Protein AF-A0A7J6MHW4-F1 (afdb_monomer_lite)

Structure (mmCIF, N/CA/C/O backbone):
data_AF-A0A7J6MHW4-F1
#
_entry.id   AF-A0A7J6MHW4-F1
#
loop_
_atom_site.group_PDB
_atom_site.id
_atom_site.type_symbol
_atom_site.label_atom_id
_atom_site.label_alt_id
_atom_site.label_comp_id
_atom_site.label_asym_id
_atom_site.label_entity_id
_atom_site.label_seq_id
_atom_site.pdbx_PDB_ins_code
_atom_site.Cartn_x
_atom_site.Cartn_y
_atom_site.Cartn_z
_atom_site.occupancy
_atom_site.B_iso_or_equiv
_atom_site.auth_seq_id
_atom_site.auth_comp_id
_atom_site.auth_asym_id
_atom_site.auth_atom_id
_atom_site.pdbx_PDB_model_num
ATOM 1 N N . MET A 1 1 ? 31.871 0.518 -45.504 1.00 36.25 1 MET A N 1
ATOM 2 C CA . MET A 1 1 ? 32.702 1.742 -45.377 1.00 36.25 1 MET A CA 1
ATOM 3 C C . MET A 1 1 ? 31.818 2.940 -44.986 1.00 36.25 1 MET A C 1
ATOM 5 O O . MET A 1 1 ? 31.796 3.937 -45.698 1.00 36.25 1 MET A O 1
ATOM 9 N N . THR A 1 2 ? 31.091 2.861 -43.867 1.00 48.22 2 THR A N 1
ATOM 10 C CA . THR A 1 2 ? 30.196 3.930 -43.354 1.00 48.22 2 THR A CA 1
ATOM 11 C C . THR A 1 2 ? 30.648 4.508 -42.005 1.00 48.22 2 THR A C 1
ATOM 13 O O . THR A 1 2 ? 30.424 5.694 -41.774 1.00 48.22 2 THR A O 1
ATOM 16 N N . GLU A 1 3 ? 31.430 3.754 -41.218 1.00 46.75 3 GLU A N 1
ATOM 17 C CA . GLU A 1 3 ? 31.928 4.124 -39.873 1.00 46.75 3 GLU A CA 1
ATOM 18 C C . GLU A 1 3 ? 32.592 5.513 -39.745 1.00 46.75 3 GLU A C 1
ATOM 20 O O . GLU A 1 3 ? 32.638 6.087 -38.659 1.00 46.75 3 GLU A O 1
ATOM 25 N N . ASN A 1 4 ? 33.099 6.110 -40.830 1.00 55.91 4 ASN A N 1
ATOM 26 C CA . ASN A 1 4 ? 33.902 7.338 -40.752 1.00 55.91 4 ASN A CA 1
ATOM 27 C C . ASN A 1 4 ? 33.114 8.664 -40.736 1.00 55.91 4 ASN A C 1
ATOM 29 O O . ASN A 1 4 ? 33.727 9.708 -40.509 1.00 55.91 4 ASN A O 1
ATOM 33 N N . LYS A 1 5 ? 31.791 8.679 -40.970 1.00 75.06 5 LYS A N 1
ATOM 34 C CA . LYS A 1 5 ? 31.011 9.941 -41.010 1.00 75.06 5 LYS A CA 1
ATOM 35 C C . LYS A 1 5 ? 30.223 10.248 -39.733 1.00 75.06 5 LYS A C 1
ATOM 37 O O . LYS A 1 5 ? 30.064 11.422 -39.401 1.00 75.06 5 LYS A O 1
ATOM 42 N N . ILE A 1 6 ? 29.772 9.230 -38.998 1.00 85.00 6 ILE A N 1
ATOM 43 C CA . ILE A 1 6 ? 28.861 9.410 -37.854 1.00 85.00 6 ILE A CA 1
ATOM 44 C C . ILE A 1 6 ? 29.604 9.757 -36.559 1.00 85.00 6 ILE A C 1
ATOM 46 O O . ILE A 1 6 ? 29.152 10.618 -35.805 1.00 85.00 6 ILE A O 1
ATOM 50 N N . GLN A 1 7 ? 30.781 9.172 -36.316 1.00 87.12 7 GLN A N 1
ATOM 51 C CA . GLN A 1 7 ? 31.585 9.479 -35.126 1.00 87.12 7 GLN A CA 1
ATOM 52 C C . GLN A 1 7 ? 31.942 10.981 -35.012 1.00 87.12 7 GLN A C 1
ATOM 54 O O . GLN A 1 7 ? 31.724 11.559 -33.944 1.00 87.12 7 GLN A O 1
ATOM 59 N N . PRO A 1 8 ? 32.409 11.669 -36.078 1.00 88.12 8 PRO A N 1
ATOM 60 C CA . PRO A 1 8 ? 32.626 13.117 -36.033 1.00 88.12 8 PRO A CA 1
ATOM 61 C C . PRO A 1 8 ? 31.344 13.920 -35.784 1.00 88.12 8 PRO A C 1
ATOM 63 O O . PRO A 1 8 ? 31.388 14.955 -35.120 1.00 88.12 8 PRO A O 1
ATOM 66 N N . LEU A 1 9 ? 30.202 13.464 -36.310 1.00 85.94 9 LEU A N 1
ATOM 67 C CA . LEU A 1 9 ? 28.909 14.118 -36.112 1.00 85.94 9 LEU A CA 1
ATOM 68 C C . LEU A 1 9 ? 28.452 14.016 -34.649 1.00 85.94 9 LEU A C 1
ATOM 70 O O . LEU A 1 9 ? 28.033 15.015 -34.065 1.00 85.94 9 LEU A O 1
ATOM 74 N N . PHE A 1 10 ? 28.615 12.843 -34.033 1.00 87.50 10 PHE A N 1
ATOM 75 C CA . PHE A 1 10 ? 28.329 12.632 -32.618 1.00 87.50 10 PHE A CA 1
ATOM 76 C C . PHE A 1 10 ? 29.196 13.518 -31.714 1.00 87.50 10 PHE A C 1
ATOM 78 O O . PHE A 1 10 ? 28.658 14.213 -30.853 1.00 87.50 10 PHE A O 1
ATOM 85 N N . GLU A 1 11 ? 30.513 13.574 -31.930 1.00 87.75 11 GLU A N 1
ATOM 86 C CA . GLU A 1 11 ? 31.388 14.436 -31.119 1.00 87.75 11 GLU A CA 1
ATOM 87 C C . GLU A 1 11 ? 31.050 15.926 -31.284 1.00 87.75 11 GLU A C 1
ATOM 89 O O . GLU A 1 11 ? 31.043 16.672 -30.304 1.00 87.75 11 GLU A O 1
ATOM 94 N N . ARG A 1 12 ? 30.672 16.360 -32.494 1.00 86.62 12 ARG A N 1
ATOM 95 C CA . ARG A 1 12 ? 30.184 17.730 -32.722 1.00 86.62 12 ARG A CA 1
ATOM 96 C C . ARG A 1 12 ? 28.877 18.017 -31.986 1.00 86.62 12 ARG A C 1
ATOM 98 O O . ARG A 1 12 ? 28.745 19.098 -31.426 1.00 86.62 12 ARG A O 1
ATOM 105 N N . SER A 1 13 ? 27.951 17.059 -31.938 1.00 85.25 13 SER A N 1
ATOM 106 C CA . SER A 1 13 ? 26.671 17.226 -31.232 1.00 85.25 13 SER A CA 1
ATOM 107 C C . SER A 1 13 ? 26.829 17.390 -29.715 1.00 85.25 13 SER A C 1
ATOM 109 O O . SER A 1 13 ? 26.007 18.044 -29.082 1.00 85.25 13 SER A O 1
ATOM 111 N N . LYS A 1 14 ? 27.907 16.850 -29.123 1.00 83.69 14 LYS A N 1
ATOM 112 C CA . LYS A 1 14 ? 28.233 17.091 -27.708 1.00 83.69 14 LYS A CA 1
ATOM 113 C C . LYS A 1 14 ? 28.712 18.518 -27.455 1.00 83.69 14 LYS A C 1
ATOM 115 O O . LYS A 1 14 ? 28.453 19.063 -26.388 1.00 83.69 14 LYS A O 1
ATOM 12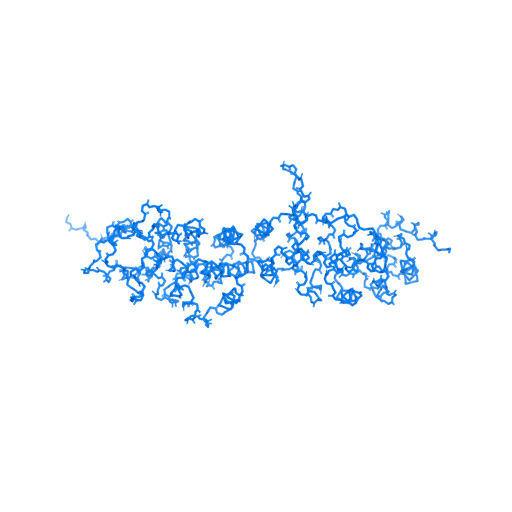0 N N . ALA A 1 15 ? 29.450 19.089 -28.406 1.00 83.81 15 ALA A N 1
ATOM 121 C CA . ALA A 1 15 ? 29.992 20.440 -28.305 1.00 83.81 15 ALA A CA 1
ATOM 122 C C . ALA A 1 15 ? 28.949 21.519 -28.642 1.00 83.81 15 ALA A C 1
ATOM 124 O O . ALA A 1 15 ? 29.029 22.625 -28.116 1.00 83.81 15 ALA A O 1
ATOM 125 N N . ASP A 1 16 ? 27.979 21.194 -29.500 1.00 85.38 16 ASP A N 1
ATOM 126 C CA . ASP A 1 16 ? 26.905 22.090 -29.924 1.00 85.38 16 ASP A CA 1
ATOM 127 C C . ASP A 1 16 ? 25.537 21.381 -29.876 1.00 85.38 16 ASP A C 1
ATOM 129 O O . ASP A 1 16 ? 25.134 20.730 -30.847 1.00 85.38 16 ASP A O 1
ATOM 133 N N . PRO A 1 17 ? 24.790 21.514 -28.762 1.00 81.19 17 PRO A N 1
ATOM 134 C CA . PRO A 1 17 ? 23.466 20.915 -28.619 1.00 81.19 17 PRO A CA 1
ATOM 135 C C . PRO A 1 17 ? 22.428 21.405 -29.640 1.00 81.19 17 PRO A C 1
ATOM 137 O O . PRO A 1 17 ? 21.461 20.687 -29.887 1.00 81.19 17 PRO A O 1
ATOM 140 N N . ALA A 1 18 ? 22.602 22.586 -30.254 1.00 84.00 18 ALA A N 1
ATOM 141 C CA . ALA A 1 18 ? 21.683 23.096 -31.280 1.00 84.00 18 ALA A CA 1
ATOM 142 C C . ALA A 1 18 ? 21.781 22.307 -32.599 1.00 84.00 18 ALA A C 1
ATOM 144 O O . ALA A 1 18 ? 20.866 22.335 -33.427 1.00 84.00 18 ALA A O 1
ATOM 145 N N . LEU A 1 19 ? 22.867 21.545 -32.785 1.00 86.31 19 LEU A N 1
ATOM 146 C CA . LEU A 1 19 ? 23.023 20.621 -33.904 1.00 86.31 19 LEU A CA 1
ATOM 147 C C . LEU A 1 19 ? 21.978 19.496 -33.872 1.00 86.31 19 LEU A C 1
ATOM 149 O O . LEU A 1 19 ? 21.569 19.020 -34.923 1.00 86.31 19 LEU A O 1
ATOM 153 N N . LEU A 1 20 ? 21.506 19.084 -32.691 1.00 85.31 20 LEU A N 1
ATOM 154 C CA . LEU A 1 20 ? 20.473 18.049 -32.581 1.00 85.31 20 LEU A CA 1
ATOM 155 C C . LEU A 1 20 ? 19.139 18.522 -33.174 1.00 85.31 20 LEU A C 1
ATOM 157 O O . LEU A 1 20 ? 18.477 17.765 -33.879 1.00 85.31 20 LEU A O 1
ATOM 161 N N . ASP A 1 21 ? 18.780 19.789 -32.963 1.00 85.31 21 ASP A N 1
ATOM 162 C CA . ASP A 1 21 ? 17.520 20.350 -33.467 1.00 85.31 21 ASP A CA 1
ATOM 163 C C . ASP A 1 21 ? 17.554 20.576 -34.983 1.00 85.31 21 ASP A C 1
ATOM 165 O O . ASP A 1 21 ? 16.523 20.499 -35.652 1.00 85.31 21 ASP A O 1
ATOM 169 N N . SER A 1 22 ? 18.736 20.847 -35.549 1.00 85.50 22 SER A N 1
ATOM 170 C CA . SER A 1 22 ? 18.897 20.927 -37.004 1.00 85.50 22 SER A CA 1
ATOM 171 C C . SER A 1 22 ? 18.871 19.544 -37.654 1.00 85.50 22 SER A C 1
ATOM 173 O O . SER A 1 22 ? 18.222 19.380 -38.685 1.00 85.50 22 SER A O 1
ATOM 175 N N . LEU A 1 23 ? 19.476 18.536 -37.015 1.00 85.50 23 LEU A N 1
ATOM 176 C CA . LEU A 1 23 ? 19.420 17.143 -37.465 1.00 85.50 23 LEU A CA 1
ATOM 177 C C . LEU A 1 23 ? 17.992 16.591 -37.464 1.00 85.50 23 LEU A C 1
ATOM 179 O O . LEU A 1 23 ? 17.626 15.892 -38.399 1.00 85.50 23 LEU A O 1
ATOM 183 N N . LEU A 1 24 ? 17.154 16.959 -36.487 1.00 85.19 24 LEU A N 1
ATOM 184 C CA . LEU A 1 24 ? 15.741 16.548 -36.455 1.00 85.19 24 LEU A CA 1
ATOM 185 C C . LEU A 1 24 ? 14.915 17.045 -37.657 1.00 85.19 24 LEU A C 1
ATOM 187 O O . LEU A 1 24 ? 13.849 16.497 -37.945 1.00 85.19 24 LEU A O 1
ATOM 191 N N . LYS A 1 25 ? 15.403 18.075 -38.359 1.00 84.19 25 LYS A N 1
ATOM 192 C CA . LYS A 1 25 ? 14.751 18.690 -39.527 1.00 84.19 25 LYS A CA 1
ATOM 193 C C . LYS A 1 25 ? 15.313 18.186 -40.856 1.00 84.19 25 LYS A C 1
ATOM 195 O O . LYS A 1 25 ? 14.684 18.397 -41.891 1.00 84.19 25 LYS A O 1
ATOM 200 N N . ASP A 1 26 ? 16.463 17.517 -40.834 1.00 87.69 26 ASP A N 1
ATOM 201 C CA . ASP A 1 26 ? 17.118 16.951 -42.010 1.00 87.69 26 ASP A CA 1
ATOM 202 C C . ASP A 1 26 ? 16.826 15.450 -42.115 1.00 87.69 26 ASP A C 1
ATOM 204 O O . ASP A 1 26 ? 17.472 14.614 -41.479 1.00 87.69 26 ASP A O 1
ATOM 208 N N . ARG A 1 27 ? 15.821 15.112 -42.929 1.00 83.50 27 ARG A N 1
ATOM 209 C CA . ARG A 1 27 ? 15.324 13.740 -43.079 1.00 83.50 27 ARG A CA 1
ATOM 210 C C . ARG A 1 27 ? 16.370 12.784 -43.657 1.00 83.50 27 ARG A C 1
ATOM 212 O O . ARG A 1 27 ? 16.402 11.624 -43.245 1.00 83.50 27 ARG A O 1
ATOM 219 N N . ASP A 1 28 ? 17.205 13.246 -44.581 1.00 85.88 28 ASP A N 1
ATOM 220 C CA . ASP A 1 28 ? 18.178 12.387 -45.260 1.00 85.88 28 ASP A CA 1
ATOM 221 C C . ASP A 1 28 ? 19.294 12.004 -44.284 1.00 85.88 28 ASP A C 1
ATOM 223 O O . ASP A 1 28 ? 19.582 10.821 -44.094 1.00 85.88 28 ASP A O 1
ATOM 227 N N . THR A 1 29 ? 19.825 12.991 -43.555 1.00 85.62 29 THR A N 1
ATOM 228 C CA . THR A 1 29 ? 20.834 12.751 -42.516 1.00 85.62 29 THR A CA 1
ATOM 229 C C . THR A 1 29 ? 20.275 11.907 -41.364 1.00 85.62 29 THR A C 1
ATOM 231 O O . THR A 1 29 ? 20.960 11.014 -40.868 1.00 85.62 29 THR A O 1
ATOM 234 N N . LEU A 1 30 ? 19.020 12.124 -40.954 1.00 87.94 30 LEU A N 1
ATOM 235 C CA . LEU A 1 30 ? 18.334 11.275 -39.970 1.00 87.94 30 LEU A CA 1
ATOM 236 C C . LEU A 1 30 ? 18.255 9.813 -40.416 1.00 87.94 30 LEU A C 1
ATOM 238 O O . LEU A 1 30 ? 18.543 8.917 -39.625 1.00 87.94 30 LEU A O 1
ATOM 242 N N . THR A 1 31 ? 17.889 9.575 -41.676 1.00 89.12 31 THR A N 1
ATOM 243 C CA . THR A 1 31 ? 17.767 8.223 -42.237 1.00 89.12 31 THR A CA 1
ATOM 244 C C . THR A 1 31 ? 19.130 7.531 -42.280 1.00 89.12 31 THR A C 1
ATOM 246 O O . THR A 1 31 ? 19.243 6.373 -41.878 1.00 89.12 31 THR A O 1
ATOM 249 N N . GLU A 1 32 ? 20.192 8.245 -42.675 1.00 89.88 32 GLU A N 1
ATOM 250 C CA . GLU A 1 32 ? 21.568 7.724 -42.638 1.00 89.88 32 GLU A CA 1
ATOM 251 C C . GLU A 1 32 ? 22.006 7.352 -41.212 1.00 89.88 32 GLU A C 1
ATOM 253 O O . GLU A 1 32 ? 22.589 6.287 -40.998 1.00 89.88 32 GLU A O 1
ATOM 258 N N . VAL A 1 33 ? 21.695 8.199 -40.224 1.00 90.12 33 VAL A N 1
ATOM 259 C CA . VAL A 1 33 ? 22.020 7.957 -38.809 1.00 90.12 33 VAL A CA 1
ATOM 260 C C . VAL A 1 33 ? 21.257 6.744 -38.261 1.00 90.12 33 VAL A C 1
ATOM 262 O O . VAL A 1 33 ? 21.857 5.906 -37.587 1.00 90.12 33 VAL A O 1
ATOM 265 N N . VAL A 1 34 ? 19.961 6.609 -38.561 1.00 91.19 34 VAL A N 1
ATOM 266 C CA . VAL A 1 34 ? 19.152 5.449 -38.140 1.00 91.19 34 VAL A CA 1
ATOM 267 C C . VAL A 1 34 ? 19.644 4.166 -38.815 1.00 91.19 34 VAL A C 1
ATOM 269 O O . VAL A 1 34 ? 19.854 3.165 -38.137 1.00 91.19 34 VAL A O 1
ATOM 272 N N . THR A 1 35 ? 19.953 4.203 -40.111 1.00 91.25 35 THR A N 1
ATOM 273 C CA . THR A 1 35 ? 20.497 3.042 -40.839 1.00 91.25 35 THR A CA 1
ATOM 274 C C . THR A 1 35 ? 21.837 2.584 -40.252 1.00 91.25 35 THR A C 1
ATOM 276 O O . THR A 1 35 ? 22.064 1.392 -40.048 1.00 91.25 35 THR A O 1
ATOM 279 N N . ALA A 1 36 ? 22.731 3.522 -39.922 1.00 89.75 36 ALA A N 1
ATOM 280 C CA . ALA A 1 36 ? 23.997 3.204 -39.259 1.00 89.75 36 ALA A CA 1
ATOM 281 C C . ALA A 1 36 ? 23.786 2.611 -37.851 1.00 89.75 36 ALA A C 1
ATOM 283 O O . ALA A 1 36 ? 24.542 1.742 -37.414 1.00 89.75 36 ALA A O 1
ATOM 284 N N . CYS A 1 37 ? 22.736 3.041 -37.147 1.00 89.19 37 CYS A N 1
ATOM 285 C CA . CYS A 1 37 ? 22.341 2.480 -35.858 1.00 89.19 37 CYS A CA 1
ATOM 286 C C . CYS A 1 37 ? 21.866 1.019 -35.980 1.00 89.19 37 CYS A C 1
ATOM 288 O O . CYS A 1 37 ? 22.340 0.155 -35.233 1.00 89.19 37 CYS A O 1
ATOM 290 N N . VAL A 1 38 ? 20.998 0.726 -36.956 1.00 88.69 38 VAL A N 1
ATOM 291 C CA . VAL A 1 38 ? 20.557 -0.640 -37.313 1.00 88.69 38 VAL A CA 1
ATOM 292 C C . VAL A 1 38 ? 21.771 -1.525 -37.616 1.00 88.69 38 VAL A C 1
ATOM 294 O O . VAL A 1 38 ? 21.907 -2.608 -37.051 1.00 88.69 38 VAL A O 1
ATOM 297 N N . ALA A 1 39 ? 22.735 -1.011 -38.386 1.00 88.06 39 ALA A N 1
ATOM 298 C CA . ALA A 1 39 ? 23.982 -1.709 -38.713 1.00 88.06 39 ALA A CA 1
ATOM 299 C C . ALA A 1 39 ? 24.930 -1.948 -37.514 1.00 88.06 39 ALA A C 1
ATOM 301 O O . ALA A 1 39 ? 25.934 -2.644 -37.660 1.00 88.06 39 ALA A O 1
ATOM 302 N N . GLY A 1 40 ? 24.630 -1.394 -36.333 1.00 82.38 40 GLY A N 1
ATOM 303 C CA . GLY A 1 40 ? 25.390 -1.626 -35.102 1.00 82.38 40 GLY A CA 1
ATOM 304 C C . GLY A 1 40 ? 26.493 -0.618 -34.811 1.00 82.38 40 GLY A C 1
ATOM 305 O O . GLY A 1 40 ? 27.281 -0.843 -33.893 1.00 82.38 40 GLY A O 1
ATOM 306 N N . GLU A 1 41 ? 26.541 0.514 -35.519 1.00 89.62 41 GLU A N 1
ATOM 307 C CA . GLU A 1 41 ? 27.510 1.570 -35.220 1.00 89.62 41 GLU A CA 1
ATOM 308 C C . GLU A 1 41 ? 27.182 2.233 -33.862 1.00 89.62 41 GLU A C 1
ATOM 310 O O . GLU A 1 41 ? 26.135 2.862 -33.671 1.00 89.62 41 GLU A O 1
ATOM 315 N N . GLU A 1 42 ? 28.089 2.119 -32.883 1.00 85.12 42 GLU A N 1
ATOM 316 C CA . GLU A 1 42 ? 27.847 2.577 -31.503 1.00 85.12 42 GLU A CA 1
ATOM 317 C C . GLU A 1 42 ? 27.622 4.098 -31.416 1.00 85.12 42 GLU A C 1
ATOM 319 O O . GLU A 1 42 ? 26.792 4.580 -30.640 1.00 85.12 42 GLU A O 1
ATOM 324 N N . ALA A 1 43 ? 28.341 4.866 -32.238 1.00 86.62 43 ALA A N 1
ATOM 325 C CA . ALA A 1 43 ? 28.199 6.317 -32.337 1.00 86.62 43 ALA A CA 1
ATOM 326 C C . ALA A 1 43 ? 26.814 6.727 -32.848 1.00 86.62 43 ALA A C 1
ATOM 328 O O . ALA A 1 43 ? 26.231 7.689 -32.347 1.00 86.62 43 ALA A O 1
ATOM 329 N N . ALA A 1 44 ? 26.279 5.969 -33.810 1.00 89.38 44 ALA A N 1
ATOM 330 C CA . ALA A 1 44 ? 24.948 6.176 -34.355 1.00 89.38 44 ALA A CA 1
ATOM 331 C C . ALA A 1 44 ? 23.882 5.890 -33.292 1.00 89.38 44 ALA A C 1
ATOM 333 O O . ALA A 1 44 ? 23.031 6.739 -33.050 1.00 89.38 44 ALA A O 1
ATOM 334 N N . CYS A 1 45 ? 23.999 4.773 -32.562 1.00 85.88 45 CYS A N 1
ATOM 335 C CA . CYS A 1 45 ? 23.088 4.438 -31.460 1.00 85.88 45 CYS A CA 1
ATOM 336 C C . CYS A 1 45 ? 23.035 5.551 -30.397 1.00 85.88 45 CYS A C 1
ATOM 338 O O . CYS A 1 45 ? 21.959 5.964 -29.962 1.00 85.88 45 CYS A O 1
ATOM 340 N N . LYS A 1 46 ? 24.202 6.082 -30.001 1.00 86.06 46 LYS A N 1
ATOM 341 C CA . LYS A 1 46 ? 24.300 7.196 -29.040 1.00 86.06 46 LYS A CA 1
ATOM 342 C C . LYS A 1 46 ? 23.698 8.492 -29.589 1.00 86.06 46 LYS A C 1
ATOM 344 O O . LYS A 1 46 ? 23.057 9.227 -28.843 1.00 86.06 46 LYS A O 1
ATOM 349 N N . LEU A 1 47 ? 23.888 8.776 -30.876 1.00 88.38 47 LEU A N 1
ATOM 350 C CA . LEU A 1 47 ? 23.336 9.966 -31.517 1.00 88.38 47 LEU A CA 1
ATOM 351 C C . LEU A 1 47 ? 21.805 9.892 -31.631 1.00 88.38 47 LEU A C 1
ATOM 353 O O . LEU A 1 47 ? 21.136 10.848 -31.247 1.00 88.38 47 LEU A O 1
ATOM 357 N N . VAL A 1 48 ? 21.242 8.758 -32.065 1.00 88.44 48 VAL A N 1
ATOM 358 C CA . VAL A 1 48 ? 19.782 8.533 -32.089 1.00 88.44 48 VAL A CA 1
ATOM 359 C C . VAL A 1 48 ? 19.196 8.655 -30.681 1.00 88.44 48 VAL A C 1
ATOM 361 O O . VAL A 1 48 ? 18.178 9.319 -30.497 1.00 88.44 48 VAL A O 1
ATOM 364 N N . CYS A 1 49 ? 19.869 8.095 -29.670 1.00 84.31 49 CYS A N 1
ATOM 365 C CA . CYS A 1 49 ? 19.463 8.218 -28.270 1.00 84.31 49 CYS A CA 1
ATOM 366 C C . CYS A 1 49 ? 19.359 9.691 -27.831 1.00 84.31 49 CYS A C 1
ATOM 368 O O . CYS A 1 49 ? 18.373 10.082 -27.209 1.00 84.31 49 CYS A O 1
ATOM 370 N N . ASN A 1 50 ? 20.339 10.525 -28.194 1.00 85.56 50 ASN A N 1
ATOM 371 C CA . ASN A 1 50 ? 20.326 11.961 -27.894 1.00 85.56 50 ASN A CA 1
ATOM 372 C C . ASN A 1 50 ? 19.249 12.732 -28.673 1.00 85.56 50 ASN A C 1
ATOM 374 O O . ASN A 1 50 ? 18.724 13.721 -28.172 1.00 85.56 50 ASN A O 1
ATOM 378 N N . LEU A 1 51 ? 18.918 12.308 -29.894 1.00 87.50 51 LEU A N 1
ATOM 379 C CA . LEU A 1 51 ? 17.834 12.908 -30.678 1.00 87.50 51 LEU A CA 1
ATOM 380 C C . LEU A 1 51 ? 16.464 12.573 -30.072 1.00 87.50 51 LEU A C 1
ATOM 382 O O . LEU A 1 51 ? 15.585 13.430 -30.029 1.00 87.50 51 LEU A O 1
ATOM 386 N N . CYS A 1 52 ? 16.299 11.357 -29.545 1.00 82.50 52 CYS A N 1
ATOM 387 C CA . CYS A 1 52 ? 15.050 10.882 -28.947 1.00 82.50 52 CYS A CA 1
ATOM 388 C C . CYS A 1 52 ? 14.663 11.583 -27.634 1.00 82.50 52 CYS A C 1
ATOM 390 O O . CYS A 1 52 ? 13.501 11.501 -27.234 1.00 82.50 52 CY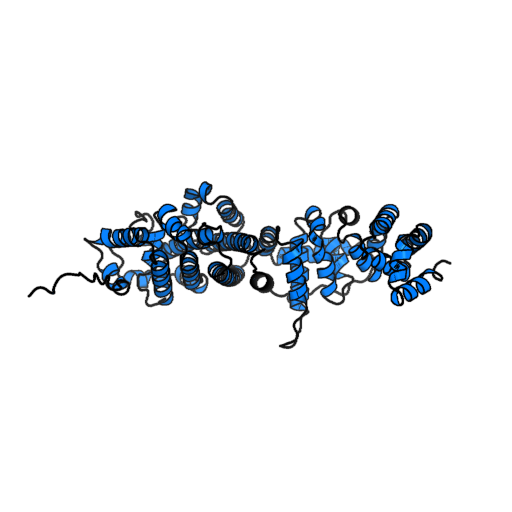S A O 1
ATOM 392 N N . SER A 1 53 ? 15.598 12.274 -26.972 1.00 75.31 53 SER A N 1
ATOM 393 C CA . SER A 1 53 ? 15.333 13.053 -25.754 1.00 75.31 53 SER A CA 1
ATOM 394 C C . SER A 1 53 ? 14.834 14.479 -26.027 1.00 75.31 53 SER A C 1
ATOM 396 O O . SER A 1 53 ? 14.552 15.221 -25.086 1.00 75.31 53 SER A O 1
ATOM 398 N N . ARG A 1 54 ? 14.724 14.890 -27.298 1.00 81.62 54 ARG A N 1
ATOM 399 C CA . ARG A 1 54 ? 14.245 16.227 -27.680 1.00 81.62 54 ARG A CA 1
ATOM 400 C C . ARG A 1 54 ? 12.711 16.263 -27.796 1.00 81.62 54 ARG A C 1
ATOM 402 O O . ARG A 1 54 ? 12.112 15.263 -28.189 1.00 81.62 54 ARG A O 1
ATOM 409 N N . PRO A 1 55 ? 12.061 17.418 -27.555 1.00 73.75 55 PRO A N 1
ATOM 410 C CA . PRO A 1 55 ? 10.609 17.560 -27.723 1.00 73.75 55 PRO A CA 1
ATOM 411 C C . PRO A 1 55 ? 10.107 17.247 -29.144 1.00 73.75 55 PRO A C 1
ATOM 413 O O . PRO A 1 55 ? 9.019 16.711 -29.310 1.00 73.75 55 PRO A O 1
ATOM 416 N N . GLU A 1 56 ? 10.913 17.534 -30.174 1.00 78.75 56 GLU A N 1
ATOM 417 C CA . GLU A 1 56 ? 10.577 17.323 -31.596 1.00 78.75 56 GLU A CA 1
ATOM 418 C C . GLU A 1 56 ? 10.984 15.921 -32.116 1.00 78.75 56 GLU A C 1
ATOM 420 O O . GLU A 1 56 ? 11.098 15.696 -33.321 1.00 78.75 56 GLU A O 1
ATOM 425 N N . ALA A 1 57 ? 11.216 14.952 -31.223 1.00 83.00 57 ALA A N 1
ATOM 426 C CA . ALA A 1 57 ? 11.741 13.625 -31.561 1.00 83.00 57 ALA A CA 1
ATOM 427 C C . ALA A 1 57 ? 10.767 12.691 -32.310 1.00 83.00 57 ALA A C 1
ATOM 429 O O . ALA A 1 57 ? 11.121 11.554 -32.628 1.00 83.00 57 ALA A O 1
ATOM 430 N N . GLU A 1 58 ? 9.537 13.113 -32.599 1.00 82.19 58 GLU A N 1
ATOM 431 C CA . GLU A 1 58 ? 8.526 12.226 -33.187 1.00 82.19 58 GLU A CA 1
ATOM 432 C C . GLU A 1 58 ? 8.965 11.653 -34.545 1.00 82.19 58 GLU A C 1
ATOM 434 O O . GLU A 1 58 ? 8.767 10.469 -34.820 1.00 82.19 58 GLU A O 1
ATOM 439 N N . ASN A 1 59 ? 9.646 12.461 -35.363 1.00 82.62 59 ASN A N 1
ATOM 440 C CA . ASN A 1 59 ? 10.147 12.030 -36.668 1.00 82.62 59 ASN A CA 1
ATOM 441 C C . ASN A 1 59 ? 11.230 10.948 -36.549 1.00 82.62 59 ASN A C 1
ATOM 443 O O . ASN A 1 59 ? 11.193 9.970 -37.292 1.00 82.62 59 ASN A O 1
ATOM 447 N N . VAL A 1 60 ? 12.170 11.089 -35.603 1.00 88.25 60 VAL A N 1
ATOM 448 C CA . VAL A 1 60 ? 13.220 10.077 -35.400 1.00 88.25 60 VAL A CA 1
ATOM 449 C C . VAL A 1 60 ? 12.638 8.788 -34.825 1.00 88.25 60 VAL A C 1
ATOM 451 O O . VAL A 1 60 ? 13.015 7.708 -35.272 1.00 88.25 60 VAL A O 1
ATOM 454 N N . ARG A 1 61 ? 11.658 8.877 -33.915 1.00 86.69 61 ARG A N 1
ATOM 455 C CA . ARG A 1 61 ? 10.962 7.696 -33.378 1.00 86.69 61 ARG A CA 1
ATOM 456 C C . ARG A 1 61 ? 10.199 6.953 -34.470 1.00 86.69 61 ARG A C 1
ATOM 458 O O . ARG A 1 61 ? 10.278 5.733 -34.532 1.00 86.69 61 ARG A O 1
ATOM 465 N N . ARG A 1 62 ? 9.522 7.677 -35.368 1.00 86.94 62 ARG A N 1
ATOM 466 C CA . ARG A 1 62 ? 8.829 7.080 -36.518 1.00 86.94 62 ARG A CA 1
ATOM 467 C C . ARG A 1 62 ? 9.789 6.317 -37.428 1.00 86.94 62 ARG A C 1
ATOM 469 O O . ARG A 1 62 ? 9.504 5.174 -37.755 1.00 86.94 62 ARG A O 1
ATOM 476 N N . LEU A 1 63 ? 10.936 6.910 -37.761 1.00 88.31 63 LEU A N 1
ATOM 477 C CA . LEU A 1 63 ? 11.970 6.235 -38.553 1.00 88.31 63 LEU A CA 1
ATOM 478 C C . LEU A 1 63 ? 12.528 4.999 -37.835 1.00 88.31 63 LEU A C 1
ATOM 480 O O . LEU A 1 63 ? 12.716 3.964 -38.457 1.00 88.31 63 LEU A O 1
ATOM 484 N N . CYS A 1 64 ? 12.743 5.071 -36.520 1.00 89.00 64 CYS A N 1
ATOM 485 C CA . CYS A 1 64 ? 13.219 3.919 -35.750 1.00 89.00 64 CYS A CA 1
ATOM 486 C C . CYS A 1 64 ? 12.205 2.763 -35.710 1.00 89.00 64 CYS A C 1
ATOM 488 O O . CYS A 1 64 ? 12.612 1.606 -35.662 1.00 89.00 64 CYS A O 1
ATOM 490 N N . ILE A 1 65 ? 10.906 3.077 -35.732 1.00 86.75 65 ILE A N 1
ATOM 491 C CA . ILE A 1 65 ? 9.820 2.094 -35.846 1.00 86.75 65 ILE A CA 1
ATOM 492 C C . ILE A 1 65 ? 9.797 1.473 -37.249 1.00 86.75 65 ILE A C 1
ATOM 494 O O . ILE A 1 65 ? 9.644 0.264 -37.376 1.00 86.75 65 ILE A O 1
ATOM 498 N N . GLU A 1 66 ? 9.932 2.289 -38.298 1.00 88.31 66 GLU A N 1
ATOM 499 C CA . GLU A 1 66 ? 9.929 1.830 -39.696 1.00 88.31 66 GLU A CA 1
ATOM 500 C C . GLU A 1 66 ? 11.121 0.911 -40.014 1.00 88.31 66 GLU A C 1
ATOM 502 O O . GLU A 1 66 ? 10.957 -0.068 -40.737 1.00 88.31 66 GLU A O 1
ATOM 507 N N . GLU A 1 67 ? 12.290 1.196 -39.439 1.00 89.50 67 GLU A N 1
ATOM 508 C CA . GLU A 1 67 ? 13.546 0.470 -39.678 1.00 89.50 67 GLU A CA 1
ATOM 509 C C . GLU A 1 67 ? 13.816 -0.669 -38.671 1.00 89.50 67 GLU A C 1
ATOM 511 O O . GLU A 1 67 ? 14.929 -1.186 -38.614 1.00 89.50 67 GLU A O 1
ATOM 516 N N . ASP A 1 68 ? 12.830 -1.045 -37.847 1.00 87.94 68 ASP A N 1
ATOM 517 C CA . ASP A 1 68 ? 12.943 -2.095 -36.816 1.00 87.94 68 ASP A CA 1
ATOM 518 C C . ASP A 1 68 ? 14.189 -1.959 -35.908 1.00 87.94 68 ASP A C 1
ATOM 520 O O . ASP A 1 68 ? 14.902 -2.909 -35.573 1.00 87.94 68 ASP A O 1
ATOM 524 N N . VAL A 1 69 ? 14.472 -0.730 -35.467 1.00 87.19 69 VAL A N 1
ATOM 525 C CA . VAL A 1 69 ? 15.609 -0.468 -34.569 1.00 87.19 69 VAL A CA 1
ATOM 526 C C . VAL A 1 69 ? 15.453 -1.226 -33.246 1.00 87.19 69 VAL A C 1
ATOM 528 O O . VAL A 1 69 ? 16.453 -1.605 -32.634 1.00 87.19 69 VAL A O 1
ATOM 531 N N . ILE A 1 70 ? 14.212 -1.448 -32.799 1.00 84.75 70 ILE A N 1
ATOM 532 C CA . ILE A 1 70 ? 13.903 -2.170 -31.559 1.00 84.75 70 ILE A CA 1
ATOM 533 C C . ILE A 1 70 ? 14.309 -3.641 -31.682 1.00 84.75 70 ILE A C 1
ATOM 535 O O . ILE A 1 70 ? 15.088 -4.097 -30.839 1.00 84.75 70 ILE A O 1
ATOM 539 N N . GLY A 1 71 ? 13.879 -4.349 -32.733 1.00 84.62 71 GLY A N 1
ATOM 540 C CA . GLY A 1 71 ? 14.253 -5.745 -32.955 1.00 84.62 71 GLY A CA 1
ATOM 541 C C . GLY A 1 71 ? 15.768 -5.925 -33.065 1.00 84.62 71 GLY A C 1
ATOM 542 O O . GLY A 1 71 ? 16.350 -6.805 -32.427 1.00 84.62 71 GLY A O 1
ATOM 543 N N . GLU A 1 72 ? 16.463 -5.029 -33.770 1.00 86.75 72 GLU A N 1
ATOM 544 C CA . GLU A 1 72 ? 17.930 -5.076 -33.864 1.00 86.75 72 GLU A CA 1
ATOM 545 C C . GLU A 1 72 ? 18.649 -4.796 -32.537 1.00 86.75 72 GLU A C 1
ATOM 547 O O . GLU A 1 72 ? 19.701 -5.385 -32.255 1.00 86.75 72 GLU A O 1
ATOM 552 N N . CYS A 1 73 ? 18.093 -3.924 -31.691 1.00 80.06 73 CYS A N 1
ATOM 553 C CA . CYS A 1 73 ? 18.630 -3.690 -30.353 1.00 80.06 73 CYS A CA 1
ATOM 554 C C . CYS A 1 73 ? 18.431 -4.896 -29.424 1.00 80.06 73 CYS A C 1
ATOM 556 O O . CYS A 1 73 ? 19.311 -5.154 -28.601 1.00 80.06 73 CYS A O 1
ATOM 558 N N . VAL A 1 74 ? 17.324 -5.633 -29.567 1.00 78.25 74 VAL A N 1
ATOM 559 C CA . VAL A 1 74 ? 17.043 -6.865 -28.809 1.00 78.25 74 VAL A CA 1
ATOM 560 C C . VAL A 1 74 ? 17.944 -8.017 -29.264 1.00 78.25 74 VAL A C 1
ATOM 562 O O . VAL A 1 74 ? 18.482 -8.735 -28.425 1.00 78.25 74 VAL A O 1
ATOM 565 N N . LYS A 1 75 ? 18.180 -8.172 -30.575 1.00 81.94 75 LYS A N 1
ATOM 566 C CA . LYS A 1 75 ? 19.025 -9.249 -31.135 1.00 81.94 75 LYS A CA 1
ATOM 567 C C . LYS A 1 75 ? 20.489 -9.175 -30.698 1.00 81.94 75 LYS A C 1
ATOM 569 O O . LYS A 1 75 ? 21.133 -10.209 -30.540 1.00 81.94 75 LYS A O 1
ATOM 574 N N . ALA A 1 76 ? 21.033 -7.969 -30.539 1.00 78.50 76 ALA A N 1
ATOM 575 C CA . ALA A 1 76 ? 22.425 -7.759 -30.140 1.00 78.50 76 ALA A CA 1
ATOM 576 C C . ALA A 1 76 ? 22.528 -6.586 -29.148 1.00 78.50 76 ALA A C 1
ATOM 578 O O . ALA A 1 76 ? 22.847 -5.456 -29.552 1.00 78.50 76 ALA A O 1
ATOM 579 N N . PRO A 1 77 ? 22.241 -6.838 -27.856 1.00 71.75 77 PRO A N 1
ATOM 580 C CA . PRO A 1 77 ? 22.203 -5.806 -26.835 1.00 71.75 77 PRO A CA 1
ATOM 581 C C . PRO A 1 77 ? 23.614 -5.326 -26.490 1.00 71.75 77 PRO A C 1
ATOM 583 O O . PRO A 1 77 ? 24.509 -6.088 -26.135 1.00 71.75 77 PRO A O 1
ATOM 586 N N . THR A 1 78 ? 23.809 -4.013 -26.563 1.00 73.88 78 THR A N 1
ATOM 587 C CA . THR A 1 78 ? 24.993 -3.320 -26.042 1.00 73.88 78 THR A CA 1
ATOM 588 C C . THR A 1 78 ? 24.540 -2.210 -25.106 1.00 73.88 78 THR A C 1
ATOM 590 O O . THR A 1 78 ? 23.396 -1.757 -25.173 1.00 73.88 78 THR A O 1
ATOM 593 N N . LYS A 1 79 ? 25.444 -1.685 -24.271 1.00 69.94 79 LYS A N 1
ATOM 594 C CA . LYS A 1 79 ? 25.134 -0.545 -23.389 1.00 69.94 79 LYS A CA 1
ATOM 595 C C . LYS A 1 79 ? 24.514 0.641 -24.150 1.00 69.94 79 LYS A C 1
ATOM 597 O O . LYS A 1 79 ? 23.605 1.294 -23.636 1.00 69.94 79 LYS A O 1
ATOM 602 N N . ALA A 1 80 ? 24.989 0.923 -25.365 1.00 72.50 80 ALA A N 1
ATOM 603 C CA . ALA A 1 80 ? 24.457 1.995 -26.206 1.00 72.50 80 ALA A CA 1
ATOM 604 C C . ALA A 1 80 ? 23.059 1.668 -26.759 1.00 72.50 80 ALA A C 1
ATOM 606 O O . ALA A 1 80 ? 22.190 2.534 -26.747 1.00 72.50 80 ALA A O 1
ATOM 607 N N . ARG A 1 81 ? 22.828 0.423 -27.187 1.00 78.19 81 ARG A N 1
ATOM 608 C CA . ARG A 1 81 ? 21.537 -0.035 -27.724 1.00 78.19 81 ARG A CA 1
ATOM 609 C C . ARG A 1 81 ? 20.449 -0.126 -26.658 1.00 78.19 81 ARG A C 1
ATOM 611 O O . ARG A 1 81 ? 19.337 0.316 -26.903 1.00 78.19 81 ARG A O 1
ATOM 618 N N . VAL A 1 82 ? 20.773 -0.567 -25.443 1.00 72.62 82 VAL A N 1
ATOM 619 C CA . VAL A 1 82 ? 19.825 -0.523 -24.314 1.00 72.62 82 VAL A CA 1
ATOM 620 C C . VAL A 1 82 ? 19.487 0.921 -23.928 1.00 72.62 82 VAL A C 1
ATOM 622 O O . VAL A 1 82 ? 18.327 1.248 -23.680 1.00 72.62 82 VAL A O 1
ATOM 625 N N . SER A 1 83 ? 20.475 1.823 -23.954 1.00 74.06 83 SER A N 1
ATOM 626 C CA . SER A 1 83 ? 20.224 3.257 -23.729 1.00 74.06 83 SER A CA 1
ATOM 627 C C . SER A 1 83 ? 19.313 3.854 -24.810 1.00 74.06 83 SER A C 1
ATOM 629 O O . SER A 1 83 ? 18.451 4.675 -24.504 1.00 74.06 83 SER A O 1
ATOM 631 N N . LEU A 1 84 ? 19.467 3.413 -26.061 1.00 79.44 84 LEU A N 1
ATOM 632 C CA . LEU A 1 84 ? 18.593 3.798 -27.163 1.00 79.44 84 LEU A CA 1
ATOM 633 C C . LEU A 1 84 ? 17.174 3.231 -27.010 1.00 79.44 84 LEU A C 1
ATOM 635 O O . LEU A 1 84 ? 16.222 3.994 -27.150 1.00 79.44 84 LEU A O 1
ATOM 639 N N . LEU A 1 85 ? 17.022 1.943 -26.677 1.00 78.56 85 LEU A N 1
ATOM 640 C CA . LEU A 1 85 ? 15.716 1.332 -26.398 1.00 78.56 85 LEU A CA 1
ATOM 641 C C . LEU A 1 85 ? 14.949 2.150 -25.362 1.00 78.56 85 LEU A C 1
ATOM 643 O O . LEU A 1 85 ? 13.802 2.518 -25.600 1.00 78.56 85 LEU A O 1
ATOM 647 N N . ARG A 1 86 ? 15.618 2.541 -24.270 1.00 74.25 86 ARG A N 1
ATOM 648 C CA . ARG A 1 86 ? 15.055 3.448 -23.263 1.00 74.25 86 ARG A CA 1
ATOM 649 C C . ARG A 1 86 ? 14.562 4.761 -23.882 1.00 74.25 86 ARG A C 1
ATOM 651 O O . ARG A 1 86 ? 13.437 5.179 -23.616 1.00 74.25 86 ARG A O 1
ATOM 658 N N . ALA A 1 87 ? 15.388 5.431 -24.681 1.00 76.12 87 ALA A N 1
ATOM 659 C CA . ALA A 1 87 ? 15.028 6.720 -25.270 1.00 76.12 87 ALA A CA 1
ATOM 660 C C . ALA A 1 87 ? 13.859 6.613 -26.270 1.00 76.12 87 ALA A C 1
ATOM 662 O O . ALA A 1 87 ? 13.079 7.556 -26.402 1.00 76.12 87 ALA A O 1
ATOM 663 N N . LEU A 1 88 ? 13.719 5.469 -26.947 1.00 78.25 88 LEU A N 1
ATOM 664 C CA . LEU A 1 88 ? 12.635 5.200 -27.892 1.00 78.25 88 LEU A CA 1
ATOM 665 C C . LEU A 1 88 ? 11.293 4.955 -27.204 1.00 78.25 88 LEU A C 1
ATOM 667 O O . LEU A 1 88 ? 10.283 5.470 -27.679 1.00 78.25 88 LEU A O 1
ATOM 671 N N . ILE A 1 89 ? 11.277 4.203 -26.100 1.00 73.69 89 ILE A N 1
ATOM 672 C CA . ILE A 1 89 ? 10.037 3.892 -25.368 1.00 73.69 89 ILE A CA 1
ATOM 673 C C . ILE A 1 89 ? 9.553 5.042 -24.477 1.00 73.69 89 ILE A C 1
ATOM 675 O O . ILE A 1 89 ? 8.378 5.097 -24.117 1.00 73.69 89 ILE A O 1
ATOM 679 N N . THR A 1 90 ? 10.444 5.969 -24.112 1.00 67.69 90 THR A N 1
ATOM 680 C CA . THR A 1 90 ? 10.121 7.104 -23.235 1.00 67.69 90 THR A CA 1
ATOM 681 C C . THR A 1 90 ? 9.053 7.988 -23.892 1.00 67.69 90 THR A C 1
ATOM 683 O O . THR A 1 90 ? 9.326 8.695 -24.866 1.00 67.69 90 THR A O 1
ATOM 686 N N . GLY A 1 91 ? 7.827 7.941 -23.358 1.00 62.06 91 GLY A N 1
ATOM 687 C CA . GLY A 1 91 ? 6.678 8.703 -23.856 1.00 62.06 91 GLY A CA 1
ATOM 688 C C . GLY A 1 91 ? 6.178 8.282 -25.246 1.00 62.06 91 GLY A C 1
ATOM 689 O O . GLY A 1 91 ? 5.646 9.123 -25.972 1.00 62.06 91 GLY A O 1
ATOM 690 N N . ASN A 1 92 ? 6.388 7.024 -25.662 1.00 75.31 92 ASN A N 1
ATOM 691 C CA . ASN A 1 92 ? 5.865 6.496 -26.926 1.00 75.31 92 ASN A CA 1
ATOM 692 C C . ASN A 1 92 ? 5.304 5.073 -26.759 1.00 75.31 92 ASN A C 1
ATOM 694 O O . ASN A 1 92 ? 6.055 4.104 -26.653 1.00 75.31 92 ASN A O 1
ATOM 698 N N . GLU A 1 93 ? 3.974 4.957 -26.783 1.00 75.00 93 GLU A N 1
ATOM 699 C CA . GLU A 1 93 ? 3.245 3.697 -26.579 1.00 75.00 93 GLU A CA 1
ATOM 700 C C . GLU A 1 93 ? 3.596 2.629 -27.623 1.00 75.00 93 GLU A C 1
ATOM 702 O O . GLU A 1 93 ? 3.879 1.489 -27.264 1.00 75.00 93 GLU A O 1
ATOM 707 N N . LYS A 1 94 ? 3.696 3.016 -28.899 1.00 81.25 94 LYS A N 1
ATOM 708 C CA . LYS A 1 94 ? 3.975 2.092 -30.006 1.00 81.25 94 LYS A CA 1
ATOM 709 C C . LYS A 1 94 ? 5.360 1.448 -29.902 1.00 81.25 94 LYS A C 1
ATOM 711 O O . LYS A 1 94 ? 5.515 0.268 -30.195 1.00 81.25 94 LYS A O 1
ATOM 716 N N . CYS A 1 95 ? 6.368 2.200 -29.459 1.00 78.69 95 CYS A N 1
ATOM 717 C CA . CYS A 1 95 ? 7.689 1.632 -29.175 1.00 78.69 95 CYS A CA 1
ATOM 718 C C . CYS A 1 95 ? 7.634 0.608 -28.024 1.00 78.69 95 CYS A C 1
ATOM 720 O O . CYS A 1 95 ? 8.359 -0.383 -28.052 1.00 78.69 95 CYS A O 1
ATOM 722 N N . GLY A 1 96 ? 6.790 0.841 -27.012 1.00 76.19 96 GLY A N 1
ATOM 723 C CA . GLY A 1 96 ? 6.573 -0.102 -25.911 1.00 76.19 96 GLY A CA 1
ATOM 724 C C . GLY A 1 96 ? 5.903 -1.400 -26.370 1.00 76.19 96 GLY A C 1
ATOM 725 O O . GLY A 1 96 ? 6.367 -2.479 -26.007 1.00 76.19 96 GLY A O 1
ATOM 726 N N . GLU A 1 97 ? 4.872 -1.297 -27.213 1.00 80.62 97 GLU A N 1
ATOM 727 C CA . GLU A 1 97 ? 4.183 -2.444 -27.826 1.00 80.62 97 GLU A CA 1
ATOM 728 C C . GLU A 1 97 ? 5.134 -3.282 -28.690 1.00 80.62 97 GLU A C 1
ATOM 730 O O . GLU A 1 97 ? 5.196 -4.497 -28.536 1.00 80.62 97 GLU A O 1
ATOM 735 N N . MET A 1 98 ? 5.949 -2.643 -29.533 1.00 82.94 98 MET A N 1
ATOM 736 C CA . MET A 1 98 ? 6.948 -3.353 -30.340 1.00 82.94 98 MET A CA 1
ATOM 737 C C . MET A 1 98 ? 7.973 -4.086 -29.475 1.00 82.94 98 MET A C 1
ATOM 739 O O . MET A 1 98 ? 8.305 -5.232 -29.749 1.00 82.94 98 MET A O 1
ATOM 743 N N . LEU A 1 99 ? 8.465 -3.458 -28.402 1.00 81.62 99 LEU A N 1
ATOM 744 C CA . LEU A 1 99 ? 9.377 -4.138 -27.484 1.00 81.62 99 LEU A CA 1
ATOM 745 C C . LEU A 1 99 ? 8.702 -5.338 -26.801 1.00 81.62 99 LEU A C 1
ATOM 747 O O . LEU A 1 99 ? 9.355 -6.350 -26.561 1.00 81.62 99 LEU A O 1
ATOM 751 N N . TYR A 1 100 ? 7.408 -5.241 -26.488 1.00 81.12 100 TYR A N 1
ATOM 752 C CA . TYR A 1 100 ? 6.632 -6.372 -25.987 1.00 81.12 100 TYR A CA 1
ATOM 753 C C . TYR A 1 100 ? 6.565 -7.518 -27.001 1.00 81.12 100 TYR A C 1
ATOM 755 O O . TYR A 1 100 ? 6.865 -8.658 -26.647 1.00 81.12 100 TYR A O 1
ATOM 763 N N . GLU A 1 101 ? 6.244 -7.217 -28.258 1.00 84.00 101 GLU A N 1
ATOM 764 C CA . GLU A 1 101 ? 6.193 -8.204 -29.340 1.00 84.00 101 GLU A CA 1
ATOM 765 C C . GLU A 1 101 ? 7.554 -8.878 -29.571 1.00 84.00 101 GLU A C 1
ATOM 767 O O . GLU A 1 101 ? 7.628 -10.107 -29.611 1.00 84.00 101 GLU A O 1
ATOM 772 N N . GLU A 1 102 ? 8.640 -8.102 -29.623 1.00 84.69 102 GLU A N 1
ATOM 773 C CA . GLU A 1 102 ? 10.006 -8.608 -29.833 1.00 84.69 102 GLU A CA 1
ATOM 774 C C . GLU A 1 102 ? 10.485 -9.520 -28.696 1.00 84.69 102 GLU A C 1
ATOM 776 O O . GLU A 1 102 ? 11.192 -10.507 -28.914 1.00 84.69 102 GLU A O 1
ATOM 781 N N . LEU A 1 103 ? 10.069 -9.236 -27.460 1.00 78.88 103 LEU A N 1
ATOM 782 C CA . LEU A 1 103 ? 10.359 -10.095 -26.311 1.00 78.88 103 LEU A CA 1
ATOM 783 C C . LEU A 1 103 ? 9.373 -11.271 -26.191 1.00 78.88 103 LEU A C 1
ATOM 785 O O . LEU A 1 103 ? 9.527 -12.117 -25.305 1.00 78.88 103 LEU A O 1
ATOM 789 N N . GLY A 1 104 ? 8.379 -11.369 -27.080 1.00 81.31 104 GLY A N 1
ATOM 790 C CA . GLY A 1 104 ? 7.318 -12.376 -27.026 1.00 81.31 104 GLY A CA 1
ATOM 791 C C . GLY A 1 104 ? 6.460 -12.261 -25.766 1.00 81.31 104 GLY A C 1
ATOM 792 O O . GLY A 1 104 ? 5.970 -13.268 -25.262 1.00 81.31 104 GLY A O 1
ATOM 793 N N . GLY A 1 105 ? 6.362 -11.054 -25.212 1.00 76.50 105 GLY A N 1
ATOM 794 C CA . GLY A 1 105 ? 5.663 -10.760 -23.972 1.00 76.50 105 GLY A CA 1
ATOM 795 C C . GLY A 1 105 ? 6.284 -11.335 -22.701 1.00 76.50 105 GLY A C 1
ATOM 796 O O . GLY A 1 105 ? 5.612 -11.355 -21.674 1.00 76.50 105 GLY A O 1
ATOM 797 N N . SER A 1 106 ? 7.546 -11.784 -22.735 1.00 81.19 106 SER A N 1
ATOM 798 C CA . SER A 1 106 ? 8.219 -12.346 -21.555 1.00 81.19 106 SER A CA 1
ATOM 799 C C . SER A 1 106 ? 8.810 -11.252 -20.648 1.00 81.19 106 SER A C 1
ATOM 801 O O . SER A 1 106 ? 9.779 -10.585 -21.040 1.00 81.19 106 SER A O 1
ATOM 803 N N . PRO A 1 107 ? 8.288 -11.070 -19.418 1.00 75.94 107 PRO A N 1
ATOM 804 C CA . PRO A 1 107 ? 8.899 -10.182 -18.431 1.00 75.94 107 PRO A CA 1
ATOM 805 C C . PRO A 1 107 ? 10.276 -10.676 -17.966 1.00 75.94 107 PRO A C 1
ATOM 807 O O . PRO A 1 107 ? 11.112 -9.869 -17.570 1.00 75.94 107 PRO A O 1
ATOM 810 N N . GLU A 1 108 ? 10.551 -11.975 -18.053 1.00 76.69 108 GLU A N 1
ATOM 811 C CA . GLU A 1 108 ? 11.846 -12.574 -17.740 1.00 76.69 108 GLU A CA 1
ATOM 812 C C . GLU A 1 108 ? 12.929 -12.144 -18.743 1.00 76.69 108 GLU A C 1
ATOM 814 O O . GLU A 1 108 ? 14.021 -11.726 -18.350 1.00 76.69 108 GLU A O 1
ATOM 819 N N . LYS A 1 109 ? 12.622 -12.148 -20.048 1.00 76.56 109 LYS A N 1
ATOM 820 C CA . LYS A 1 109 ? 13.535 -11.608 -21.071 1.00 76.56 109 LYS A CA 1
ATOM 821 C C . LYS A 1 109 ? 13.741 -10.107 -20.910 1.00 76.56 109 LYS A C 1
ATOM 823 O O . LYS A 1 109 ? 14.854 -9.614 -21.107 1.00 76.56 109 LYS A O 1
ATOM 828 N N . LEU A 1 110 ? 12.691 -9.385 -20.510 1.00 76.94 110 LEU A N 1
ATOM 829 C CA . LEU A 1 110 ? 12.798 -7.970 -20.173 1.00 76.94 110 LEU A CA 1
ATOM 830 C C . LEU A 1 110 ? 13.738 -7.753 -18.974 1.00 76.94 110 LEU A C 1
ATOM 832 O O . LEU A 1 110 ? 14.623 -6.904 -19.043 1.00 76.94 110 LEU A O 1
ATOM 836 N N . TYR A 1 111 ? 13.614 -8.556 -17.913 1.00 73.19 111 TYR A N 1
ATOM 837 C CA . TYR A 1 111 ? 14.515 -8.522 -16.756 1.00 73.19 111 TYR A CA 1
ATOM 838 C C . TYR A 1 111 ? 15.977 -8.735 -17.155 1.00 73.19 111 TYR A C 1
ATOM 840 O O . TYR A 1 111 ? 16.871 -8.003 -16.718 1.00 73.19 111 TYR A O 1
ATOM 848 N N . TRP A 1 112 ? 16.236 -9.727 -18.008 1.00 72.25 112 TRP A N 1
ATOM 849 C CA . TRP A 1 112 ? 17.583 -10.006 -18.488 1.00 72.25 112 TRP A CA 1
ATOM 850 C C . TRP A 1 112 ? 18.154 -8.851 -19.315 1.00 72.25 112 TRP A C 1
ATOM 852 O O . TRP A 1 112 ? 19.297 -8.440 -19.106 1.00 72.25 112 TRP A O 1
ATOM 862 N N . LEU A 1 113 ? 17.361 -8.273 -20.221 1.00 70.62 113 LEU A N 1
ATOM 863 C CA . LEU A 1 113 ? 17.784 -7.133 -21.039 1.00 70.62 113 LEU A CA 1
ATOM 864 C C . LEU A 1 113 ? 18.223 -5.942 -20.166 1.00 70.62 113 LEU A C 1
ATOM 866 O O . LEU A 1 113 ? 19.196 -5.251 -20.482 1.00 70.62 113 LEU A O 1
ATOM 870 N N . LEU A 1 114 ? 17.535 -5.734 -19.041 1.00 66.38 114 LEU A N 1
ATOM 871 C CA . LEU A 1 114 ? 17.847 -4.685 -18.069 1.00 66.38 114 LEU A CA 1
ATOM 872 C C . LEU A 1 114 ? 19.085 -5.010 -17.220 1.00 66.38 114 LEU A C 1
ATOM 874 O O . LEU A 1 114 ? 19.929 -4.138 -17.004 1.00 66.38 114 LEU A O 1
ATOM 878 N N . SER A 1 115 ? 19.218 -6.253 -16.757 1.00 60.97 115 SER A N 1
ATOM 879 C CA . SER A 1 115 ? 20.300 -6.674 -15.853 1.00 60.97 115 SER A CA 1
ATOM 880 C C . SER A 1 115 ? 21.637 -6.920 -16.566 1.00 60.97 115 SER A C 1
ATOM 882 O O . SER A 1 115 ? 22.687 -6.558 -16.040 1.00 60.97 115 SER A O 1
ATOM 884 N N . SER A 1 116 ? 21.625 -7.438 -17.798 1.00 56.22 116 SER A N 1
ATOM 885 C CA . SER A 1 116 ? 22.820 -7.801 -18.586 1.00 56.22 116 SER A CA 1
ATOM 886 C C . SER A 1 116 ? 23.727 -6.626 -18.977 1.00 56.22 116 SER A C 1
ATOM 888 O O . SER A 1 116 ? 24.881 -6.825 -19.357 1.00 56.22 116 SER A O 1
ATOM 890 N N . THR A 1 117 ? 23.245 -5.384 -18.885 1.00 52.22 117 THR A N 1
ATOM 891 C CA . THR A 1 117 ? 23.988 -4.192 -19.335 1.00 52.22 117 THR A CA 1
ATOM 892 C C . THR A 1 117 ? 24.282 -3.178 -18.226 1.00 52.22 117 THR A C 1
ATOM 894 O O . THR A 1 117 ? 24.853 -2.111 -18.494 1.00 52.22 117 THR A O 1
ATOM 897 N N . GLY A 1 118 ? 23.929 -3.479 -16.972 1.00 50.78 118 GLY A N 1
ATOM 898 C CA . GLY A 1 118 ? 24.010 -2.560 -15.837 1.00 50.78 118 GLY A CA 1
ATOM 899 C C . GLY A 1 118 ? 25.129 -2.891 -14.849 1.00 50.78 118 GLY A C 1
ATOM 900 O O . GLY A 1 118 ? 25.063 -3.883 -14.145 1.00 50.78 118 GLY A O 1
ATOM 901 N N . THR A 1 119 ? 26.125 -2.008 -14.723 1.00 46.59 119 THR A N 1
ATOM 902 C CA . THR A 1 119 ? 27.119 -2.059 -13.632 1.00 46.59 119 THR A CA 1
ATOM 903 C C . THR A 1 119 ? 26.716 -1.259 -12.385 1.00 46.59 119 THR A C 1
ATOM 905 O O . THR A 1 119 ? 27.485 -1.243 -11.431 1.00 46.59 119 THR A O 1
ATOM 908 N N . ARG A 1 120 ? 25.549 -0.590 -12.369 1.00 51.31 120 ARG A N 1
ATOM 909 C CA . ARG A 1 120 ? 24.956 0.123 -11.214 1.00 51.31 120 ARG A CA 1
ATOM 910 C C . ARG A 1 120 ? 23.439 0.290 -11.395 1.00 51.31 120 ARG A C 1
ATOM 912 O O . ARG A 1 120 ? 22.988 0.430 -12.536 1.00 51.31 120 ARG A O 1
ATOM 919 N N . GLY A 1 121 ? 22.715 0.304 -10.276 1.00 48.53 121 GLY A N 1
ATOM 920 C CA . GLY A 1 121 ? 21.252 0.358 -10.144 1.00 48.53 121 GLY A CA 1
ATOM 921 C C . GLY A 1 121 ? 20.509 1.435 -10.928 1.00 48.53 121 GLY A C 1
ATOM 922 O O . GLY A 1 121 ? 19.420 1.193 -11.447 1.00 48.53 121 GLY A O 1
ATOM 923 N N . ASP A 1 122 ? 21.162 2.575 -11.165 1.00 46.59 122 ASP A N 1
ATOM 924 C CA . ASP A 1 122 ? 20.603 3.736 -11.868 1.00 46.59 122 ASP A CA 1
ATOM 925 C C . ASP A 1 122 ? 19.963 3.399 -13.231 1.00 46.59 122 ASP A C 1
ATOM 927 O O . ASP A 1 122 ? 19.085 4.110 -13.704 1.00 46.59 122 ASP A O 1
ATOM 931 N N . ARG A 1 123 ? 20.384 2.323 -13.913 1.00 50.41 123 ARG A N 1
ATOM 932 C CA . ARG A 1 123 ? 19.898 1.997 -15.270 1.00 50.41 123 ARG A CA 1
ATOM 933 C C . ARG A 1 123 ? 18.572 1.253 -15.310 1.00 50.41 123 ARG A C 1
ATOM 935 O O . ARG A 1 123 ? 17.841 1.433 -16.283 1.00 50.41 123 ARG A O 1
ATOM 942 N N . ALA A 1 124 ? 18.267 0.452 -14.294 1.00 52.44 124 ALA A N 1
ATOM 943 C CA . ALA A 1 124 ? 17.001 -0.262 -14.232 1.00 52.44 124 ALA A CA 1
ATOM 944 C C . ALA A 1 124 ? 15.881 0.745 -13.944 1.00 52.44 124 ALA A C 1
ATOM 946 O O . ALA A 1 124 ? 14.981 0.883 -14.770 1.00 52.44 124 ALA A O 1
ATOM 947 N N . TRP A 1 125 ? 16.038 1.596 -12.921 1.00 50.25 125 TRP A N 1
ATOM 948 C CA . TRP A 1 125 ? 15.124 2.709 -12.627 1.00 50.25 125 TRP A CA 1
ATOM 949 C C . TRP A 1 125 ? 14.776 3.563 -13.828 1.00 50.25 125 TRP A C 1
ATOM 951 O O . TRP A 1 125 ? 13.641 3.963 -13.985 1.00 50.25 125 TRP A O 1
ATOM 961 N N . LEU A 1 126 ? 15.723 3.815 -14.719 1.00 48.44 126 LEU A N 1
ATOM 962 C CA . LEU A 1 126 ? 15.520 4.680 -15.874 1.00 48.44 126 LEU A CA 1
ATOM 963 C C . LEU A 1 126 ? 14.659 4.069 -16.995 1.00 48.44 126 LEU A C 1
ATOM 965 O O . LEU A 1 126 ? 14.146 4.806 -17.842 1.00 48.44 126 LEU A O 1
ATOM 969 N N . PHE A 1 127 ? 14.488 2.748 -16.996 1.00 52.12 127 PHE A N 1
ATOM 970 C CA . PHE A 1 127 ? 13.515 2.038 -17.825 1.00 52.12 127 PHE A CA 1
ATOM 971 C C . PHE A 1 127 ? 12.164 1.918 -17.107 1.00 52.12 127 PHE A C 1
ATOM 973 O O . PHE A 1 127 ? 11.107 2.101 -17.709 1.00 52.12 127 PHE A O 1
ATOM 980 N N . LEU A 1 128 ? 12.224 1.705 -15.793 1.00 53.81 128 LEU A N 1
ATOM 981 C CA . LEU A 1 128 ? 11.082 1.671 -14.890 1.00 53.81 128 LEU A CA 1
ATOM 982 C C . LEU A 1 128 ? 10.383 3.052 -14.805 1.00 53.81 128 LEU A C 1
ATOM 984 O O . LEU A 1 128 ? 9.169 3.137 -14.883 1.00 53.81 128 LEU A O 1
ATOM 988 N N . LEU A 1 129 ? 11.109 4.171 -14.836 1.00 50.34 129 LEU A N 1
ATOM 989 C CA . LEU A 1 129 ? 10.596 5.556 -14.809 1.00 50.34 129 LEU A CA 1
ATOM 990 C C . LEU A 1 129 ? 9.594 5.904 -15.918 1.00 50.34 129 LEU A C 1
ATOM 992 O O . LEU A 1 129 ? 8.961 6.947 -15.852 1.00 50.34 129 LEU A O 1
ATOM 996 N N . ASN A 1 130 ? 9.398 5.022 -16.900 1.00 56.22 130 ASN A N 1
ATOM 997 C CA . ASN A 1 130 ? 8.463 5.204 -18.004 1.00 56.22 130 ASN A CA 1
ATOM 998 C C . ASN A 1 130 ? 7.377 4.109 -18.074 1.00 56.22 130 ASN A C 1
ATOM 1000 O O . ASN A 1 130 ? 6.819 3.849 -19.143 1.00 56.22 130 ASN A O 1
ATOM 1004 N N . PHE A 1 131 ? 7.055 3.464 -16.943 1.00 59.44 131 PHE A N 1
ATOM 1005 C CA . PHE A 1 131 ? 6.110 2.341 -16.853 1.00 59.44 131 PHE A CA 1
ATOM 1006 C C . PHE A 1 131 ? 4.697 2.573 -17.360 1.00 59.44 131 PHE A C 1
ATOM 1008 O O . PHE A 1 131 ? 4.014 1.582 -17.602 1.00 59.44 131 PHE A O 1
ATOM 1015 N N . GLY A 1 132 ? 4.233 3.814 -17.520 1.00 58.50 132 GLY A N 1
ATOM 1016 C CA . GLY A 1 132 ? 2.836 4.078 -17.878 1.00 58.50 132 GLY A CA 1
ATOM 1017 C C . GLY A 1 132 ? 2.368 3.260 -19.091 1.00 58.50 132 GLY A C 1
ATOM 1018 O O . GLY A 1 132 ? 1.251 2.746 -19.104 1.00 58.50 132 GLY A O 1
ATOM 1019 N N . HIS A 1 133 ? 3.257 3.050 -20.069 1.00 63.41 133 HIS A N 1
ATOM 1020 C CA . HIS A 1 133 ? 2.987 2.223 -21.250 1.00 63.41 133 HIS A CA 1
ATOM 1021 C C . HIS A 1 133 ? 3.323 0.738 -21.055 1.00 63.41 133 HIS A C 1
ATOM 1023 O O . HIS A 1 133 ? 2.572 -0.129 -21.500 1.00 63.41 133 HIS A O 1
ATOM 1029 N N . LEU A 1 134 ? 4.417 0.424 -20.356 1.00 67.00 134 LEU A N 1
ATOM 1030 C CA 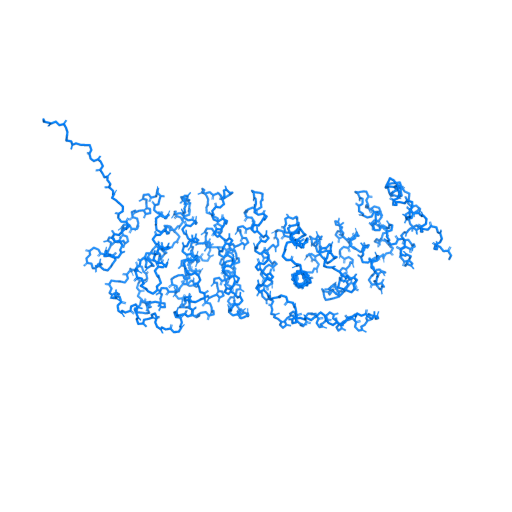. LEU A 1 134 ? 4.835 -0.963 -20.126 1.00 67.00 134 LEU A CA 1
ATOM 1031 C C . LEU A 1 134 ? 3.888 -1.718 -19.192 1.00 67.00 134 LEU A C 1
ATOM 1033 O O . LEU A 1 134 ? 3.781 -2.932 -19.314 1.00 67.00 134 LEU A O 1
ATOM 1037 N N . TRP A 1 135 ? 3.160 -1.024 -18.315 1.00 70.31 135 TRP A N 1
ATOM 1038 C CA . TRP A 1 135 ? 2.167 -1.630 -17.427 1.00 70.31 135 TRP A CA 1
ATOM 1039 C C . TRP A 1 135 ? 1.023 -2.288 -18.199 1.00 70.31 135 TRP A C 1
ATOM 1041 O O . TRP A 1 135 ? 0.551 -3.352 -17.813 1.00 70.31 135 TRP A O 1
ATOM 1051 N N . LYS A 1 136 ? 0.608 -1.699 -19.330 1.00 69.69 136 LYS A N 1
ATOM 1052 C CA . LYS A 1 136 ? -0.395 -2.313 -20.216 1.00 69.69 136 LYS A CA 1
ATOM 1053 C C . LYS A 1 136 ? 0.110 -3.609 -20.844 1.00 69.69 136 LYS A C 1
ATOM 1055 O O . LYS A 1 136 ? -0.680 -4.511 -21.094 1.00 69.69 136 LYS A O 1
ATOM 1060 N N . CYS A 1 137 ? 1.410 -3.673 -21.111 1.00 70.44 137 CYS A N 1
ATOM 1061 C CA . CYS A 1 137 ? 2.032 -4.788 -21.810 1.00 70.44 137 CYS A CA 1
ATOM 1062 C C . CYS A 1 137 ? 2.433 -5.915 -20.840 1.00 70.44 137 CYS A C 1
ATOM 1064 O O . CYS A 1 137 ? 2.282 -7.084 -21.165 1.00 70.44 137 CYS A O 1
ATOM 1066 N N . TYR A 1 138 ? 2.900 -5.580 -19.633 1.00 72.81 138 TYR A N 1
ATOM 1067 C CA . TYR A 1 138 ? 3.463 -6.526 -18.661 1.00 72.81 138 TYR A CA 1
ATOM 1068 C C . TYR A 1 138 ? 2.793 -6.455 -17.275 1.00 72.81 138 TYR A C 1
ATOM 1070 O O . TYR A 1 138 ? 3.509 -6.340 -16.283 1.00 72.81 138 TYR A O 1
ATOM 1078 N N . PRO A 1 139 ? 1.458 -6.528 -17.148 1.00 70.38 139 PRO A N 1
ATOM 1079 C CA . PRO A 1 139 ? 0.771 -6.262 -15.878 1.00 70.38 139 PRO A CA 1
ATOM 1080 C C . PRO A 1 139 ? 1.269 -7.128 -14.707 1.00 70.38 139 PRO A C 1
ATOM 1082 O O . PRO A 1 139 ? 1.458 -6.611 -13.610 1.00 70.38 139 PRO A O 1
ATOM 1085 N N . ASP A 1 140 ? 1.571 -8.406 -14.954 1.00 71.31 140 ASP A N 1
ATOM 1086 C CA . ASP A 1 140 ? 1.957 -9.352 -13.896 1.00 71.31 140 ASP A CA 1
ATOM 1087 C C . ASP A 1 140 ? 3.472 -9.389 -13.632 1.00 71.31 140 ASP A C 1
ATOM 1089 O O . ASP A 1 140 ? 3.922 -9.635 -12.514 1.00 71.31 140 ASP A O 1
ATOM 1093 N N . GLY A 1 141 ? 4.289 -9.122 -14.656 1.00 72.19 141 GLY A N 1
ATOM 1094 C CA . GLY A 1 141 ? 5.749 -9.170 -14.545 1.00 72.19 141 GLY A CA 1
ATOM 1095 C C . GLY A 1 141 ? 6.373 -7.872 -14.037 1.00 72.19 141 GLY A C 1
ATOM 1096 O O . GLY A 1 141 ? 7.449 -7.884 -13.441 1.00 72.19 141 GLY A O 1
ATOM 1097 N N . LEU A 1 142 ? 5.701 -6.739 -14.246 1.00 74.62 142 LEU A N 1
ATOM 1098 C CA . LEU A 1 142 ? 6.221 -5.425 -13.880 1.00 74.62 142 LEU A CA 1
ATOM 1099 C C . LEU A 1 142 ? 6.420 -5.220 -12.377 1.00 74.62 142 LEU A C 1
ATOM 1101 O O . LEU A 1 142 ? 7.470 -4.692 -12.001 1.00 74.62 142 LEU A O 1
ATOM 1105 N N . PRO A 1 143 ? 5.490 -5.654 -11.505 1.00 74.44 143 PRO A N 1
ATOM 1106 C CA . PRO A 1 143 ? 5.715 -5.614 -10.068 1.00 74.44 143 PRO A CA 1
ATOM 1107 C C . PRO A 1 143 ? 6.956 -6.413 -9.661 1.00 74.44 143 PRO A C 1
ATOM 1109 O O . PRO A 1 143 ? 7.750 -5.939 -8.855 1.00 74.44 143 PRO A O 1
ATOM 1112 N N . VAL A 1 144 ? 7.192 -7.582 -10.258 1.00 74.62 144 VAL A N 1
ATOM 1113 C CA . VAL A 1 144 ? 8.378 -8.400 -9.955 1.00 74.62 144 VAL A CA 1
ATOM 1114 C C . VAL A 1 144 ? 9.663 -7.691 -10.386 1.00 74.62 144 VAL A C 1
ATOM 1116 O O . VAL A 1 144 ? 10.616 -7.599 -9.615 1.00 74.62 144 VAL A O 1
ATOM 1119 N N . LEU A 1 145 ? 9.674 -7.115 -11.592 1.00 73.81 145 LEU A N 1
ATOM 1120 C CA . LEU A 1 145 ? 10.800 -6.336 -12.123 1.00 73.81 145 LEU A CA 1
ATOM 1121 C C . LEU A 1 145 ? 11.147 -5.130 -11.244 1.00 73.81 145 LEU A C 1
ATOM 1123 O O . LEU A 1 145 ? 12.322 -4.866 -10.970 1.00 73.81 145 LEU A O 1
ATOM 1127 N N . LEU A 1 146 ? 10.116 -4.413 -10.801 1.00 73.50 146 LEU A N 1
ATOM 1128 C CA . LEU A 1 146 ? 10.215 -3.317 -9.848 1.00 73.50 146 LEU A CA 1
ATOM 1129 C C . LEU A 1 146 ? 10.871 -3.758 -8.542 1.00 73.50 146 LEU A C 1
ATOM 1131 O O . LEU A 1 146 ? 11.851 -3.152 -8.110 1.00 73.50 146 LEU A O 1
ATOM 1135 N N . TYR A 1 147 ? 10.339 -4.826 -7.946 1.00 73.69 147 TYR A N 1
ATOM 1136 C CA . TYR A 1 147 ? 10.836 -5.375 -6.694 1.00 73.69 147 TYR A CA 1
ATOM 1137 C C . TYR A 1 147 ? 12.312 -5.763 -6.814 1.00 73.69 147 TYR A C 1
ATOM 1139 O O . TYR A 1 147 ? 13.132 -5.348 -5.999 1.00 73.69 147 TYR A O 1
ATOM 1147 N N . LEU A 1 148 ? 12.676 -6.513 -7.859 1.00 70.88 148 LEU A N 1
ATOM 1148 C CA . LEU A 1 148 ? 14.047 -6.981 -8.071 1.00 70.88 148 LEU A CA 1
ATOM 1149 C C . LEU A 1 148 ? 15.026 -5.827 -8.294 1.00 70.88 148 LEU A C 1
ATOM 1151 O O . LEU A 1 148 ? 16.167 -5.894 -7.840 1.00 70.88 148 LEU A O 1
ATOM 1155 N N . THR A 1 149 ? 14.582 -4.766 -8.965 1.00 70.81 149 THR A N 1
ATOM 1156 C CA . THR A 1 149 ? 15.387 -3.559 -9.179 1.00 70.81 149 THR A CA 1
ATOM 1157 C C . THR A 1 149 ? 15.641 -2.822 -7.869 1.00 70.81 149 THR A C 1
ATOM 1159 O O . THR A 1 149 ? 16.790 -2.546 -7.532 1.00 70.81 149 THR A O 1
ATOM 1162 N N . LEU A 1 150 ? 14.585 -2.580 -7.089 1.00 70.06 150 LEU A N 1
ATOM 1163 C CA . LEU A 1 150 ? 14.677 -1.997 -5.750 1.00 70.06 150 LEU A CA 1
ATOM 1164 C C . LEU A 1 150 ? 15.589 -2.812 -4.831 1.00 70.06 150 LEU A C 1
ATOM 1166 O O . LEU A 1 150 ? 16.485 -2.264 -4.192 1.00 70.06 150 LEU A O 1
ATOM 1170 N N . ALA A 1 151 ? 15.380 -4.127 -4.785 1.00 68.06 151 ALA A N 1
ATOM 1171 C CA . ALA A 1 151 ? 16.133 -5.036 -3.934 1.00 68.06 151 ALA A CA 1
ATOM 1172 C C . ALA A 1 151 ? 17.619 -5.064 -4.306 1.00 68.06 151 ALA A C 1
ATOM 1174 O O . ALA A 1 151 ? 18.481 -4.988 -3.430 1.00 68.06 151 ALA A O 1
ATOM 1175 N N . ASN A 1 152 ? 17.931 -5.142 -5.601 1.00 66.06 152 ASN A N 1
ATOM 1176 C CA . ASN A 1 152 ? 19.305 -5.092 -6.084 1.00 66.06 152 ASN A CA 1
ATOM 1177 C C . ASN A 1 152 ? 19.993 -3.780 -5.686 1.00 66.06 152 ASN A C 1
ATOM 1179 O O . ASN A 1 152 ? 21.163 -3.786 -5.315 1.00 66.06 152 ASN A O 1
ATOM 1183 N N . ASP A 1 153 ? 19.276 -2.665 -5.714 1.00 62.19 153 ASP A N 1
ATOM 1184 C CA . ASP A 1 153 ? 19.862 -1.361 -5.431 1.00 62.19 153 ASP A CA 1
ATOM 1185 C C . ASP A 1 153 ? 20.080 -1.124 -3.943 1.00 62.19 153 ASP A C 1
ATOM 1187 O O . ASP A 1 153 ? 21.165 -0.696 -3.559 1.00 62.19 153 ASP A O 1
ATOM 1191 N N . ILE A 1 154 ? 19.113 -1.504 -3.106 1.00 63.00 154 ILE A N 1
ATOM 1192 C CA . ILE A 1 154 ? 19.260 -1.527 -1.643 1.00 63.00 154 ILE A CA 1
ATOM 1193 C C . ILE A 1 154 ? 20.379 -2.504 -1.222 1.00 63.00 154 ILE A C 1
ATOM 1195 O O . ILE A 1 154 ? 21.115 -2.259 -0.268 1.00 63.00 154 ILE A O 1
ATOM 1199 N N . GLY A 1 155 ? 20.536 -3.631 -1.925 1.00 60.47 155 GLY A N 1
ATOM 1200 C CA . GLY A 1 155 ? 21.606 -4.599 -1.658 1.00 60.47 155 GLY A CA 1
ATOM 1201 C C . GLY A 1 155 ? 22.993 -4.109 -2.090 1.00 60.47 155 GLY A C 1
ATOM 1202 O O . GLY A 1 155 ? 23.985 -4.366 -1.407 1.00 60.47 155 GLY A O 1
ATOM 1203 N N . ASN A 1 156 ? 23.071 -3.379 -3.207 1.00 55.47 156 ASN A N 1
ATOM 1204 C CA . ASN A 1 156 ? 24.314 -2.819 -3.748 1.00 55.47 156 ASN A CA 1
ATOM 1205 C C . ASN A 1 156 ? 24.684 -1.460 -3.142 1.00 55.47 156 ASN A C 1
ATOM 1207 O O . ASN A 1 156 ? 25.825 -1.015 -3.300 1.00 55.47 156 ASN A O 1
ATOM 1211 N N . SER A 1 157 ? 23.761 -0.804 -2.436 1.00 53.88 157 SER A N 1
ATOM 1212 C CA . SER A 1 157 ? 24.012 0.417 -1.681 1.00 53.88 157 SER A CA 1
ATOM 1213 C C . SER A 1 157 ? 24.835 0.135 -0.426 1.00 53.88 157 SER A C 1
ATOM 1215 O O . SER A 1 157 ? 24.398 0.445 0.674 1.00 53.88 157 SER A O 1
ATOM 1217 N N . GLY A 1 158 ? 26.052 -0.403 -0.549 1.00 48.06 158 GLY A N 1
ATOM 1218 C CA . GLY A 1 158 ? 27.043 -0.466 0.537 1.00 48.06 158 GLY A CA 1
ATOM 1219 C C . GLY A 1 158 ? 27.497 0.917 1.040 1.00 48.06 158 GLY A C 1
ATOM 1220 O O . GLY A 1 158 ? 28.673 1.103 1.343 1.00 48.06 158 GLY A O 1
ATOM 1221 N N . ALA A 1 159 ? 26.591 1.895 1.065 1.00 40.97 159 ALA A N 1
ATOM 1222 C CA . ALA A 1 159 ? 26.775 3.261 1.479 1.00 40.97 159 ALA A CA 1
ATOM 1223 C C . ALA A 1 159 ? 27.256 3.285 2.924 1.00 40.97 159 ALA A C 1
ATOM 1225 O O . ALA A 1 159 ? 26.621 2.754 3.842 1.00 40.97 159 ALA A O 1
ATOM 1226 N N . ALA A 1 160 ? 28.407 3.919 3.121 1.00 35.31 160 ALA A N 1
ATOM 1227 C CA . ALA A 1 160 ? 28.808 4.340 4.445 1.00 35.31 160 ALA A CA 1
ATOM 1228 C C . ALA A 1 160 ? 27.714 5.268 5.021 1.00 35.31 160 ALA A C 1
ATOM 1230 O O . ALA A 1 160 ? 27.048 5.971 4.255 1.00 35.31 160 ALA A O 1
ATOM 1231 N N . PRO A 1 161 ? 27.520 5.308 6.351 1.00 31.89 161 PRO A N 1
ATOM 1232 C CA . PRO A 1 161 ? 26.545 6.205 6.966 1.00 31.89 161 PRO A CA 1
ATOM 1233 C C . PRO A 1 161 ? 26.762 7.648 6.480 1.00 31.89 161 PRO A C 1
ATOM 1235 O O . PRO A 1 161 ? 27.805 8.236 6.765 1.00 31.89 161 PRO A O 1
ATOM 1238 N N . GLY A 1 162 ? 25.796 8.203 5.740 1.00 34.59 162 GLY A N 1
ATOM 1239 C CA . GLY A 1 162 ? 25.838 9.577 5.222 1.00 34.59 162 GLY A CA 1
ATOM 1240 C C . GLY A 1 162 ? 26.048 9.744 3.710 1.00 34.59 162 GLY A C 1
ATOM 1241 O O . GLY A 1 162 ? 26.001 10.880 3.246 1.00 34.59 162 GLY A O 1
ATOM 1242 N N . GLU A 1 163 ? 26.239 8.674 2.931 1.00 34.16 163 GLU A N 1
ATOM 1243 C CA . GLU A 1 163 ? 26.061 8.735 1.470 1.00 34.16 163 GLU A CA 1
ATOM 1244 C C . GLU A 1 163 ? 24.612 8.362 1.125 1.00 34.16 163 GLU A C 1
ATOM 1246 O O . GLU A 1 163 ? 24.229 7.194 1.170 1.00 34.16 163 GLU A O 1
ATOM 1251 N N . GLU A 1 164 ? 23.782 9.362 0.819 1.00 40.44 164 GLU A N 1
ATOM 1252 C CA . GLU A 1 164 ? 22.445 9.135 0.265 1.00 40.44 164 GLU A CA 1
ATOM 1253 C C . GLU A 1 164 ? 22.602 8.518 -1.123 1.00 40.44 164 GLU A C 1
ATOM 1255 O O . GLU A 1 164 ? 23.040 9.166 -2.075 1.00 40.44 164 GLU A O 1
ATOM 1260 N N . VAL A 1 165 ? 22.287 7.233 -1.243 1.00 45.50 165 VAL A N 1
ATOM 1261 C CA . VAL A 1 165 ? 22.144 6.622 -2.559 1.00 45.50 165 VAL A CA 1
ATOM 1262 C C . VAL A 1 165 ? 20.914 7.244 -3.222 1.00 45.50 165 VAL A C 1
ATOM 1264 O O . VAL A 1 165 ? 19.843 7.280 -2.621 1.00 45.50 165 VAL A O 1
ATOM 1267 N N . ASP A 1 166 ? 21.056 7.691 -4.473 1.00 53.97 166 ASP A N 1
ATOM 1268 C CA . ASP A 1 166 ? 20.027 8.360 -5.300 1.00 53.97 166 ASP A CA 1
ATOM 1269 C C . ASP A 1 166 ? 18.773 7.486 -5.584 1.00 53.97 166 ASP A C 1
ATOM 1271 O O . ASP A 1 166 ? 17.866 7.866 -6.322 1.00 53.97 166 ASP A O 1
ATOM 1275 N N . VAL A 1 167 ? 18.691 6.295 -4.974 1.00 55.16 167 VAL A N 1
ATOM 1276 C CA . VAL A 1 167 ? 17.561 5.354 -5.050 1.00 55.16 167 VAL A CA 1
ATOM 1277 C C . VAL A 1 167 ? 16.276 6.008 -4.550 1.00 55.16 167 VAL A C 1
ATOM 1279 O O . VAL A 1 167 ? 15.232 5.843 -5.176 1.00 55.16 167 VAL A O 1
ATOM 1282 N N . SER A 1 168 ? 16.344 6.795 -3.470 1.00 58.91 168 SER A N 1
ATOM 1283 C CA . SER A 1 168 ? 15.172 7.498 -2.938 1.00 58.91 168 SER A CA 1
ATOM 1284 C C . SER A 1 168 ? 14.622 8.511 -3.941 1.00 58.91 168 SER A C 1
ATOM 1286 O O . SER A 1 168 ? 13.415 8.577 -4.125 1.00 58.91 168 SER A O 1
ATOM 1288 N N . HIS A 1 169 ? 15.477 9.251 -4.654 1.00 61.75 169 HIS A N 1
ATOM 1289 C CA . HIS A 1 169 ? 15.035 10.256 -5.623 1.00 61.75 169 HIS A CA 1
ATOM 1290 C C . HIS A 1 169 ? 14.328 9.630 -6.834 1.00 61.75 169 HIS A C 1
ATOM 1292 O O . HIS A 1 169 ? 13.244 10.075 -7.214 1.00 61.75 169 HIS A O 1
ATOM 1298 N N . PHE A 1 170 ? 14.895 8.565 -7.414 1.00 60.25 170 PHE A N 1
ATOM 1299 C CA . PHE A 1 170 ? 14.275 7.886 -8.556 1.00 60.25 170 PHE A CA 1
ATOM 1300 C C . PHE A 1 170 ? 13.000 7.138 -8.172 1.00 60.25 170 PHE A C 1
ATOM 1302 O O . PHE A 1 170 ? 12.024 7.177 -8.922 1.00 60.25 170 PHE A O 1
ATOM 1309 N N . ALA A 1 171 ? 12.975 6.501 -7.001 1.00 63.75 171 ALA A N 1
ATOM 1310 C CA . ALA A 1 171 ? 11.769 5.865 -6.498 1.00 63.75 171 ALA A CA 1
ATOM 1311 C C . ALA A 1 171 ? 10.669 6.897 -6.204 1.00 63.75 171 ALA A C 1
ATOM 1313 O O . ALA A 1 171 ? 9.525 6.685 -6.597 1.00 63.75 171 ALA A O 1
ATOM 1314 N N . VAL A 1 172 ? 11.019 8.045 -5.611 1.00 62.81 172 VAL A N 1
ATOM 1315 C CA . VAL A 1 172 ? 10.109 9.185 -5.423 1.00 62.81 172 VAL A CA 1
ATOM 1316 C C . VAL A 1 172 ? 9.526 9.633 -6.762 1.00 62.81 172 VAL A C 1
ATOM 1318 O O . VAL A 1 172 ? 8.308 9.620 -6.903 1.00 62.81 172 VAL A O 1
ATOM 1321 N N . MET A 1 173 ? 10.362 9.942 -7.763 1.00 64.06 173 MET A N 1
ATOM 1322 C CA . MET A 1 173 ? 9.894 10.381 -9.086 1.00 64.06 173 MET A CA 1
ATOM 1323 C C . MET A 1 173 ? 8.928 9.379 -9.729 1.00 64.06 173 MET A C 1
ATOM 1325 O O . MET A 1 173 ? 7.867 9.751 -10.230 1.00 64.06 173 MET A O 1
ATOM 1329 N N . LEU A 1 174 ? 9.279 8.093 -9.685 1.00 63.94 174 LEU A N 1
ATOM 1330 C CA . LEU A 1 174 ? 8.469 7.012 -10.234 1.00 63.94 174 LEU A CA 1
ATOM 1331 C C . LEU A 1 174 ? 7.068 6.968 -9.609 1.00 63.94 174 LEU A C 1
ATOM 1333 O O . LEU A 1 174 ? 6.059 6.847 -10.315 1.00 63.94 174 LEU A O 1
ATOM 1337 N N . LEU A 1 175 ? 7.026 7.053 -8.279 1.00 63.72 175 LEU A N 1
ATOM 1338 C CA . LEU A 1 175 ? 5.809 6.943 -7.485 1.00 63.72 175 LEU A CA 1
ATOM 1339 C C . LEU A 1 175 ? 4.952 8.205 -7.572 1.00 63.72 175 LEU A C 1
ATOM 1341 O O . LEU A 1 175 ? 3.735 8.090 -7.473 1.00 63.72 175 LEU A O 1
ATOM 1345 N N . THR A 1 176 ? 5.546 9.379 -7.803 1.00 63.88 176 THR A N 1
ATOM 1346 C CA . THR A 1 176 ? 4.806 10.641 -7.953 1.00 63.88 176 THR A CA 1
ATOM 1347 C C . THR A 1 176 ? 4.299 10.894 -9.370 1.00 63.88 176 THR A C 1
ATOM 1349 O O . THR A 1 176 ? 3.251 11.511 -9.520 1.00 63.88 176 THR A O 1
ATOM 1352 N N . GLU A 1 177 ? 5.007 10.447 -10.412 1.00 62.72 177 GLU A N 1
ATOM 1353 C CA . GLU A 1 177 ? 4.678 10.833 -11.796 1.00 62.72 177 GLU A CA 1
ATOM 1354 C C . GLU A 1 177 ? 3.934 9.753 -12.586 1.00 62.72 177 GLU A C 1
ATOM 1356 O O . GLU A 1 177 ? 3.073 10.077 -13.402 1.00 62.72 177 GLU A O 1
ATOM 1361 N N . THR A 1 178 ? 4.263 8.472 -12.381 1.00 63.72 178 THR A N 1
ATOM 1362 C CA . THR A 1 178 ? 3.857 7.412 -13.327 1.00 63.72 178 THR A CA 1
ATOM 1363 C C . THR A 1 178 ? 3.078 6.275 -12.678 1.00 63.72 178 THR A C 1
ATOM 1365 O O . THR A 1 178 ? 2.146 5.746 -13.280 1.00 63.72 178 THR A O 1
ATOM 1368 N N . LEU A 1 179 ? 3.454 5.873 -11.463 1.00 67.69 179 LEU A N 1
ATOM 1369 C CA . LEU A 1 179 ? 2.898 4.681 -10.819 1.00 67.69 179 LEU A CA 1
ATOM 1370 C C . LEU A 1 179 ? 1.895 4.972 -9.711 1.00 67.69 179 LEU A C 1
ATOM 1372 O O . LEU A 1 179 ? 1.356 4.028 -9.139 1.00 67.69 179 LEU A O 1
ATOM 1376 N N . GLN A 1 180 ? 1.623 6.240 -9.409 1.00 69.25 180 GLN A N 1
ATOM 1377 C CA . GLN A 1 180 ? 0.791 6.582 -8.261 1.00 69.25 180 GLN A CA 1
ATOM 1378 C C . GLN A 1 180 ? -0.595 5.921 -8.314 1.00 69.25 180 GLN A C 1
ATOM 1380 O O . GLN A 1 180 ? -1.072 5.393 -7.315 1.00 69.25 180 GLN A O 1
ATOM 1385 N N . ASP A 1 181 ? -1.200 5.874 -9.502 1.00 70.31 181 ASP A N 1
ATOM 1386 C CA . ASP A 1 181 ? -2.520 5.267 -9.724 1.00 70.31 181 ASP A CA 1
ATOM 1387 C C . ASP A 1 181 ? -2.493 3.727 -9.689 1.00 70.31 181 ASP A C 1
ATOM 1389 O O . ASP A 1 181 ? -3.538 3.082 -9.700 1.00 70.31 181 ASP A O 1
ATOM 1393 N N . ARG A 1 182 ? -1.297 3.129 -9.661 1.00 74.31 182 ARG A N 1
ATOM 1394 C CA . ARG A 1 182 ? -1.045 1.679 -9.610 1.00 74.31 182 ARG A CA 1
ATOM 1395 C C . ARG A 1 182 ? -0.386 1.239 -8.315 1.00 74.31 182 ARG A C 1
ATOM 1397 O O . ARG A 1 182 ? -0.058 0.068 -8.168 1.00 74.31 182 ARG A O 1
ATOM 1404 N N . LEU A 1 183 ? -0.202 2.155 -7.368 1.00 70.25 183 LEU A N 1
ATOM 1405 C CA . LEU A 1 183 ? 0.518 1.894 -6.131 1.00 70.25 183 LEU A CA 1
ATOM 1406 C C . LEU A 1 183 ? -0.087 0.719 -5.354 1.00 70.25 183 LEU A C 1
ATOM 1408 O O . LEU A 1 183 ? 0.646 -0.154 -4.898 1.00 70.25 183 LEU A O 1
ATOM 1412 N N . SER A 1 184 ? -1.420 0.657 -5.272 1.00 68.12 184 SER A N 1
ATOM 1413 C CA . SER A 1 184 ? -2.107 -0.460 -4.621 1.00 68.12 184 SER A CA 1
ATOM 1414 C C . SER A 1 184 ? -1.823 -1.781 -5.341 1.00 68.12 184 SER A C 1
ATOM 1416 O O . SER A 1 184 ? -1.386 -2.725 -4.693 1.00 68.12 184 SER A O 1
ATOM 1418 N N . ASP A 1 185 ? -1.965 -1.828 -6.671 1.00 74.00 185 ASP A N 1
ATOM 1419 C CA . ASP A 1 185 ? -1.696 -3.024 -7.485 1.00 74.00 185 ASP A CA 1
ATOM 1420 C C . ASP A 1 185 ? -0.249 -3.520 -7.294 1.00 74.00 185 ASP A C 1
ATOM 1422 O O . ASP A 1 185 ? -0.015 -4.705 -7.070 1.00 74.00 185 ASP A O 1
ATOM 1426 N N . ILE A 1 186 ? 0.725 -2.604 -7.301 1.00 72.31 186 ILE A N 1
ATOM 1427 C CA . ILE A 1 186 ? 2.153 -2.909 -7.121 1.00 72.31 186 ILE A CA 1
ATOM 1428 C C . ILE A 1 186 ? 2.411 -3.552 -5.763 1.00 72.31 186 ILE A C 1
ATOM 1430 O O . ILE A 1 186 ? 3.036 -4.611 -5.682 1.00 72.31 186 ILE A O 1
ATOM 1434 N N . VAL A 1 187 ? 1.948 -2.909 -4.691 1.00 66.56 187 VAL A N 1
ATOM 1435 C CA . VAL A 1 187 ? 2.232 -3.392 -3.340 1.00 66.56 187 VAL A CA 1
ATOM 1436 C C . VAL A 1 187 ? 1.475 -4.688 -3.061 1.00 66.56 187 VAL A C 1
ATOM 1438 O O . VAL A 1 187 ? 2.049 -5.594 -2.460 1.00 66.56 187 VAL A O 1
ATOM 1441 N N . LYS A 1 188 ? 0.244 -4.836 -3.570 1.00 71.25 188 LYS A N 1
ATOM 1442 C CA . LYS A 1 188 ? -0.496 -6.108 -3.548 1.00 71.25 188 LYS A CA 1
ATOM 1443 C C . LYS 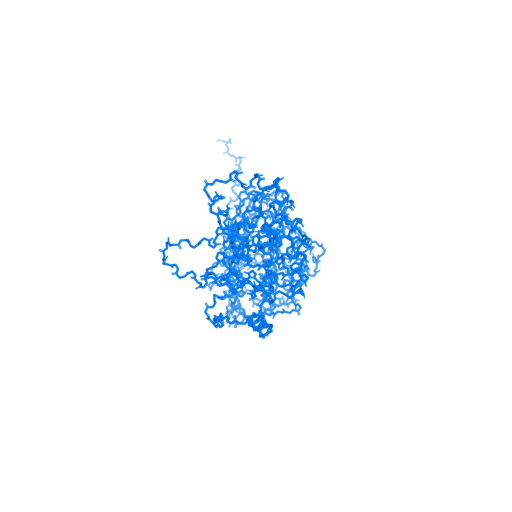A 1 188 ? 0.305 -7.235 -4.183 1.00 71.25 188 LYS A C 1
ATOM 1445 O O . LYS A 1 188 ? 0.448 -8.297 -3.581 1.00 71.25 188 LYS A O 1
ATOM 1450 N N . SER A 1 189 ? 0.852 -6.999 -5.375 1.00 73.88 189 SER A N 1
ATOM 1451 C CA . SER A 1 189 ? 1.698 -7.980 -6.045 1.00 73.88 189 SER A CA 1
ATOM 1452 C C . SER A 1 189 ? 2.931 -8.315 -5.213 1.00 73.88 189 SER A C 1
ATOM 1454 O O . SER A 1 189 ? 3.234 -9.490 -5.068 1.00 73.88 189 SER A O 1
ATOM 1456 N N . TRP A 1 190 ? 3.617 -7.334 -4.618 1.00 72.50 190 TRP A N 1
ATOM 1457 C CA . TRP A 1 190 ? 4.829 -7.602 -3.830 1.00 72.50 190 TRP A CA 1
ATOM 1458 C C . TRP A 1 190 ? 4.572 -8.370 -2.543 1.00 72.50 190 TRP A C 1
ATOM 1460 O O . TRP A 1 190 ? 5.365 -9.241 -2.203 1.00 72.50 190 TRP A O 1
ATOM 1470 N N . ILE A 1 191 ? 3.477 -8.064 -1.848 1.00 66.06 191 ILE A N 1
ATOM 1471 C CA . ILE A 1 191 ? 3.067 -8.785 -0.638 1.00 66.06 191 ILE A CA 1
ATOM 1472 C C . ILE A 1 191 ? 2.829 -10.272 -0.948 1.00 66.06 191 ILE A C 1
ATOM 1474 O O . ILE A 1 191 ? 3.124 -11.125 -0.116 1.00 66.06 191 ILE A O 1
ATOM 1478 N N . ARG A 1 192 ? 2.344 -10.586 -2.156 1.00 69.38 192 ARG A N 1
ATOM 1479 C CA . ARG A 1 192 ? 2.103 -11.960 -2.618 1.00 69.38 192 ARG A CA 1
ATOM 1480 C C . ARG A 1 192 ? 3.336 -12.688 -3.141 1.00 69.38 192 ARG A C 1
ATOM 1482 O O . ARG A 1 192 ? 3.262 -13.897 -3.320 1.00 69.38 192 ARG A O 1
ATOM 1489 N N . LEU A 1 193 ? 4.440 -11.997 -3.431 1.00 68.50 193 LEU A N 1
ATOM 1490 C CA . LEU A 1 193 ? 5.623 -12.666 -3.971 1.00 68.50 193 LEU A CA 1
ATOM 1491 C C . LEU A 1 193 ? 6.222 -13.573 -2.903 1.00 68.50 193 LEU A C 1
ATOM 1493 O O . LEU A 1 193 ? 6.570 -13.100 -1.826 1.00 68.50 193 LEU A O 1
ATOM 1497 N N . THR A 1 194 ? 6.414 -14.854 -3.203 1.00 68.75 194 THR A N 1
ATOM 1498 C CA . THR A 1 194 ? 7.202 -15.735 -2.335 1.00 68.75 194 THR A CA 1
ATOM 1499 C C . THR A 1 194 ? 8.692 -15.668 -2.702 1.00 68.75 194 THR A C 1
ATOM 1501 O O . THR A 1 194 ? 9.051 -15.302 -3.830 1.00 68.75 194 THR A O 1
ATOM 1504 N N . PRO A 1 195 ? 9.610 -15.989 -1.770 1.00 66.62 195 PRO A N 1
ATOM 1505 C CA . PRO A 1 195 ? 11.025 -16.155 -2.100 1.00 66.62 195 PRO A CA 1
ATOM 1506 C C . PRO A 1 195 ? 11.257 -17.165 -3.233 1.00 66.62 195 PRO A C 1
ATOM 1508 O O . PRO A 1 195 ? 12.141 -16.960 -4.067 1.00 66.62 195 PRO A O 1
ATOM 1511 N N . GLU A 1 196 ? 10.451 -18.224 -3.278 1.00 69.62 196 GLU A N 1
ATOM 1512 C CA . GLU A 1 196 ? 10.457 -19.247 -4.319 1.00 69.62 196 GLU A CA 1
ATOM 1513 C C . GLU A 1 196 ? 10.046 -18.669 -5.677 1.00 69.62 196 GLU A C 1
ATOM 1515 O O . GLU A 1 196 ? 10.771 -18.869 -6.649 1.00 69.62 196 GLU A O 1
ATOM 1520 N N . ASP A 1 197 ? 8.973 -17.872 -5.746 1.00 73.44 197 ASP A N 1
ATOM 1521 C CA . ASP A 1 197 ? 8.537 -17.223 -6.992 1.00 73.44 197 ASP A CA 1
ATOM 1522 C C . ASP A 1 197 ? 9.608 -16.287 -7.553 1.00 73.44 197 ASP A C 1
ATOM 1524 O O . ASP A 1 197 ? 9.858 -16.259 -8.761 1.00 73.44 197 ASP A O 1
ATOM 1528 N N . LEU A 1 198 ? 10.268 -15.527 -6.674 1.00 70.06 198 LEU A N 1
ATOM 1529 C CA . LEU A 1 198 ? 11.375 -14.648 -7.049 1.00 70.06 198 LEU A CA 1
ATOM 1530 C C . LEU A 1 198 ? 12.556 -15.454 -7.589 1.00 70.06 198 LEU A C 1
ATOM 1532 O O . LEU A 1 198 ? 13.127 -15.103 -8.624 1.00 70.06 198 LEU A O 1
ATOM 1536 N N . GLN A 1 199 ? 12.920 -16.541 -6.907 1.00 69.31 199 GLN A N 1
ATOM 1537 C CA . GLN A 1 199 ? 13.995 -17.417 -7.347 1.00 69.31 199 GLN A CA 1
ATOM 1538 C C . GLN A 1 199 ? 13.659 -18.071 -8.694 1.00 69.31 199 GLN A C 1
ATOM 1540 O O . GLN A 1 199 ? 14.497 -18.057 -9.593 1.00 69.31 199 GLN A O 1
ATOM 1545 N N . ASP A 1 200 ? 12.443 -18.581 -8.870 1.00 73.62 200 ASP A N 1
ATOM 1546 C CA . ASP A 1 200 ? 11.984 -19.213 -10.106 1.00 73.62 200 ASP A CA 1
ATOM 1547 C C . ASP A 1 200 ? 11.878 -18.213 -11.261 1.00 73.62 200 ASP A C 1
ATOM 1549 O O . ASP A 1 200 ? 12.217 -18.545 -12.399 1.00 73.62 200 ASP A O 1
ATOM 1553 N N . PHE A 1 201 ? 11.451 -16.975 -10.999 1.00 76.69 201 PHE A N 1
ATOM 1554 C CA . PHE A 1 201 ? 11.466 -15.896 -11.987 1.00 76.69 201 PHE A CA 1
ATOM 1555 C C . PHE A 1 201 ? 12.892 -15.601 -12.464 1.00 76.69 201 PHE A C 1
ATOM 1557 O O . PHE A 1 201 ? 13.156 -15.599 -13.666 1.00 76.69 201 PHE A O 1
ATOM 1564 N N . ILE A 1 202 ? 13.833 -15.425 -11.530 1.00 69.00 202 ILE A N 1
ATOM 1565 C CA . ILE A 1 202 ? 15.244 -15.184 -11.850 1.00 69.00 202 ILE A CA 1
ATOM 1566 C C . ILE A 1 202 ? 15.814 -16.371 -12.638 1.00 69.00 202 ILE A C 1
ATOM 1568 O O . ILE A 1 202 ? 16.424 -16.183 -13.689 1.00 69.00 202 ILE A O 1
ATOM 1572 N N . MET A 1 203 ? 15.588 -17.601 -12.173 1.00 69.31 203 MET A N 1
ATOM 1573 C CA . MET A 1 203 ? 16.094 -18.806 -12.830 1.00 69.31 203 MET A CA 1
ATOM 1574 C C . MET A 1 203 ? 15.533 -18.976 -14.245 1.00 69.31 203 MET A C 1
ATOM 1576 O O . MET A 1 203 ? 16.290 -19.348 -15.140 1.00 69.31 203 MET A O 1
ATOM 1580 N N . ARG A 1 204 ? 14.251 -18.667 -14.479 1.00 71.56 204 ARG A N 1
ATOM 1581 C CA . ARG A 1 204 ? 13.650 -18.669 -15.824 1.00 71.56 204 ARG A CA 1
ATOM 1582 C C . ARG A 1 204 ? 14.225 -17.580 -16.718 1.00 71.56 204 ARG A C 1
ATOM 1584 O O . ARG A 1 204 ? 14.572 -17.878 -17.857 1.00 71.56 204 ARG A O 1
ATOM 1591 N N . ALA A 1 205 ? 14.421 -16.372 -16.190 1.00 68.94 205 ALA A N 1
ATOM 1592 C CA . ALA A 1 205 ? 15.090 -15.297 -16.917 1.00 68.94 205 ALA A CA 1
ATOM 1593 C C . ALA A 1 205 ? 16.476 -15.704 -17.402 1.00 68.94 205 ALA A C 1
ATOM 1595 O O . ALA A 1 205 ? 16.834 -15.382 -18.527 1.00 68.94 205 ALA A O 1
ATOM 1596 N N . TYR A 1 206 ? 17.225 -16.475 -16.615 1.00 64.25 206 TYR A N 1
ATOM 1597 C CA . TYR A 1 206 ? 18.508 -17.016 -17.056 1.00 64.25 206 TYR A CA 1
ATOM 1598 C C . TYR A 1 206 ? 18.378 -18.240 -17.976 1.00 64.25 206 TYR A C 1
ATOM 1600 O O . TYR A 1 206 ? 19.124 -18.343 -18.947 1.00 64.25 206 TYR A O 1
ATOM 1608 N N . ALA A 1 207 ? 17.441 -19.157 -17.734 1.00 62.69 207 ALA A N 1
ATOM 1609 C CA . ALA A 1 207 ? 17.257 -20.342 -18.577 1.00 62.69 207 ALA A CA 1
ATOM 1610 C C . ALA A 1 207 ? 16.843 -19.981 -20.014 1.00 62.69 207 ALA A C 1
ATOM 1612 O O . ALA A 1 207 ? 17.360 -20.555 -20.973 1.00 62.69 207 ALA A O 1
ATOM 1613 N N . ASP A 1 208 ? 15.986 -18.972 -20.175 1.00 57.22 208 ASP A N 1
ATOM 1614 C CA . ASP A 1 208 ? 15.606 -18.453 -21.490 1.00 57.22 208 ASP A CA 1
ATOM 1615 C C . ASP A 1 208 ? 16.800 -17.817 -22.225 1.00 57.22 208 ASP A C 1
ATOM 1617 O O . ASP A 1 208 ? 16.803 -17.731 -23.455 1.00 57.22 208 ASP A O 1
ATOM 1621 N N . THR A 1 209 ? 17.859 -17.432 -21.507 1.00 52.69 209 THR A N 1
ATOM 1622 C CA . THR A 1 209 ? 19.040 -16.766 -22.080 1.00 52.69 209 THR A CA 1
ATOM 1623 C C . THR A 1 209 ? 20.123 -17.710 -22.573 1.00 52.69 209 THR A C 1
ATOM 1625 O O . THR A 1 209 ? 20.937 -17.284 -23.382 1.00 52.69 209 THR A O 1
ATOM 1628 N N . ASP A 1 210 ? 20.087 -19.007 -22.246 1.00 48.25 210 ASP A N 1
ATOM 1629 C CA . ASP A 1 210 ? 20.937 -19.998 -22.934 1.00 48.25 210 ASP A CA 1
ATOM 1630 C C . ASP A 1 210 ? 20.610 -20.085 -24.445 1.00 48.25 210 ASP A C 1
ATOM 1632 O O . ASP A 1 210 ? 21.391 -20.623 -25.234 1.00 48.25 210 ASP A O 1
ATOM 1636 N N . THR A 1 211 ? 19.489 -19.490 -24.882 1.00 48.81 211 THR A N 1
ATOM 1637 C CA . THR A 1 211 ? 19.156 -19.283 -26.302 1.00 48.81 211 THR A CA 1
ATOM 1638 C C . THR A 1 211 ? 19.673 -17.957 -26.897 1.00 48.81 211 THR A C 1
ATOM 1640 O O . THR A 1 211 ? 19.757 -17.840 -28.120 1.00 48.81 211 THR A O 1
ATOM 1643 N N . PHE A 1 212 ? 20.095 -16.990 -26.071 1.00 45.44 212 PHE A N 1
ATOM 1644 C CA . PHE A 1 212 ? 20.651 -15.685 -26.460 1.00 45.44 212 PHE A CA 1
ATOM 1645 C C . PHE A 1 212 ? 22.152 -15.638 -26.120 1.00 45.44 212 PHE A C 1
ATOM 1647 O O . PHE A 1 212 ? 22.558 -15.473 -24.977 1.00 45.44 212 PHE A O 1
ATOM 1654 N N . GLN A 1 213 ? 23.008 -15.839 -27.123 1.00 41.31 213 GLN A N 1
ATOM 1655 C CA . GLN A 1 213 ? 24.451 -16.056 -26.949 1.00 41.31 213 GLN A CA 1
ATOM 1656 C C . GLN A 1 213 ? 25.172 -15.030 -26.045 1.00 41.31 213 GLN A C 1
ATOM 1658 O O . GLN A 1 213 ? 25.269 -13.856 -26.388 1.00 41.31 213 GLN A O 1
ATOM 1663 N N . GLY A 1 214 ? 25.862 -15.542 -25.016 1.00 45.25 214 GLY A N 1
ATOM 1664 C CA . GLY A 1 214 ? 27.204 -15.082 -24.633 1.00 45.25 214 GLY A CA 1
ATOM 1665 C C . GLY A 1 214 ? 27.323 -14.147 -23.424 1.00 45.25 214 GLY A C 1
ATOM 1666 O O . GLY A 1 214 ? 27.132 -12.944 -23.528 1.00 45.25 214 GLY A O 1
ATOM 1667 N N . SER A 1 215 ? 27.811 -14.726 -22.321 1.00 44.75 215 SER A N 1
ATOM 1668 C CA . SER A 1 215 ? 28.387 -14.097 -21.118 1.00 44.75 215 SER A CA 1
ATOM 1669 C C . SER A 1 215 ? 27.493 -13.137 -20.325 1.00 44.75 215 SER A C 1
ATOM 1671 O O . SER A 1 215 ? 27.553 -11.924 -20.504 1.00 44.75 215 SER A O 1
ATOM 1673 N N . ALA A 1 216 ? 26.784 -13.674 -19.333 1.00 41.53 216 ALA A N 1
ATOM 1674 C CA . ALA A 1 216 ? 26.465 -12.923 -18.126 1.00 41.53 216 ALA A CA 1
ATOM 1675 C C . ALA A 1 216 ? 27.342 -13.457 -16.983 1.00 41.53 216 ALA A C 1
ATOM 1677 O O . ALA A 1 216 ? 27.408 -14.667 -16.750 1.00 41.53 216 ALA A O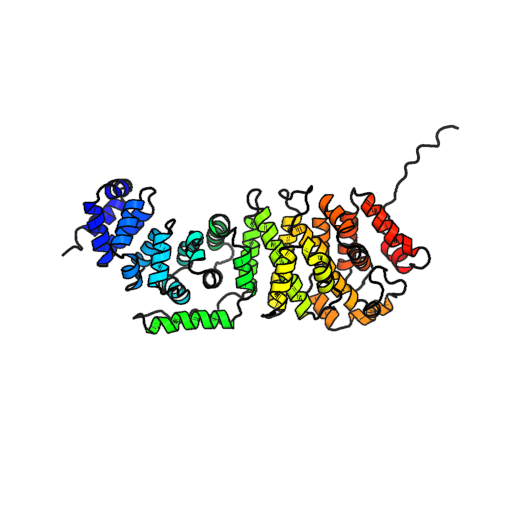 1
ATOM 1678 N N . GLU A 1 217 ? 28.060 -12.557 -16.309 1.00 41.69 217 GLU A N 1
ATOM 1679 C CA . GLU A 1 217 ? 28.636 -12.830 -14.991 1.00 41.69 217 GLU A CA 1
ATOM 1680 C C . GLU A 1 217 ? 27.525 -13.349 -14.058 1.00 41.69 217 GLU A C 1
ATOM 1682 O O . GLU A 1 217 ? 26.360 -12.991 -14.217 1.00 41.69 217 GLU A O 1
ATOM 1687 N N . GLY A 1 218 ? 27.904 -14.276 -13.171 1.00 41.81 218 GLY A N 1
ATOM 1688 C CA . GLY A 1 218 ? 27.031 -15.249 -12.505 1.00 41.81 218 GLY A CA 1
ATOM 1689 C C . GLY A 1 218 ? 25.837 -14.712 -11.694 1.00 41.81 218 GLY A C 1
ATOM 1690 O O . GLY A 1 218 ? 25.632 -13.507 -11.580 1.00 41.81 218 GLY A O 1
ATOM 1691 N N . PRO A 1 219 ? 25.037 -15.631 -11.116 1.00 43.53 219 PRO A N 1
ATOM 1692 C CA . PRO A 1 219 ? 23.711 -15.339 -10.579 1.00 43.53 219 PRO A CA 1
ATOM 1693 C C . PRO A 1 219 ? 23.755 -14.184 -9.585 1.00 43.53 219 PRO A C 1
ATOM 1695 O O . PRO A 1 219 ? 24.590 -14.182 -8.673 1.00 43.53 219 PRO A O 1
ATOM 1698 N N . VAL A 1 220 ? 22.812 -13.244 -9.720 1.00 49.19 220 VAL A N 1
ATOM 1699 C CA . VAL A 1 220 ? 22.480 -12.341 -8.619 1.00 49.19 220 VAL A CA 1
ATOM 1700 C C . VAL A 1 220 ? 22.234 -13.227 -7.407 1.00 49.19 220 VAL A C 1
ATOM 1702 O O . VAL A 1 220 ? 21.377 -14.113 -7.425 1.00 49.19 220 VAL A O 1
ATOM 1705 N N . ASN A 1 221 ? 23.063 -13.069 -6.381 1.00 50.69 221 ASN A N 1
ATOM 1706 C CA . ASN A 1 221 ? 22.972 -13.915 -5.212 1.00 50.69 221 ASN A CA 1
ATOM 1707 C C . ASN A 1 221 ? 21.695 -13.526 -4.463 1.00 50.69 221 ASN A C 1
ATOM 1709 O O . ASN A 1 221 ? 21.681 -12.568 -3.698 1.00 50.69 221 ASN A O 1
ATOM 1713 N N . VAL A 1 222 ? 20.613 -14.274 -4.683 1.00 50.75 222 VAL A N 1
ATOM 1714 C CA . VAL A 1 222 ? 19.316 -14.057 -4.022 1.00 50.75 222 VAL A CA 1
ATOM 1715 C C . VAL A 1 222 ? 19.480 -14.025 -2.497 1.00 50.75 222 VAL A C 1
ATOM 1717 O O . VAL A 1 222 ? 18.776 -13.297 -1.810 1.00 50.75 222 VAL A O 1
ATOM 1720 N N . ARG A 1 223 ? 20.490 -14.724 -1.950 1.00 50.34 223 ARG A N 1
ATOM 1721 C CA . ARG A 1 223 ? 20.801 -14.704 -0.510 1.00 50.34 223 ARG A CA 1
ATOM 1722 C C . ARG A 1 223 ? 21.418 -13.395 -0.012 1.00 50.34 223 ARG A C 1
ATOM 1724 O O . ARG A 1 223 ? 21.461 -13.197 1.196 1.00 50.34 223 ARG A O 1
ATOM 1731 N N . SER A 1 224 ? 21.945 -12.545 -0.895 1.00 54.53 224 SER A N 1
ATOM 1732 C CA . SER A 1 224 ? 22.432 -11.201 -0.552 1.00 54.53 224 SER A CA 1
ATOM 1733 C C . SER A 1 224 ? 21.426 -10.098 -0.880 1.00 54.53 224 SER A C 1
ATOM 1735 O O . SER A 1 224 ? 21.737 -8.932 -0.653 1.00 54.53 224 SER A O 1
ATOM 1737 N N . MET A 1 225 ? 20.248 -10.436 -1.417 1.00 62.75 225 MET A N 1
ATOM 1738 C CA . MET A 1 225 ? 19.176 -9.459 -1.582 1.00 62.75 225 MET A CA 1
ATOM 1739 C C . MET A 1 225 ? 18.570 -9.100 -0.217 1.00 62.75 225 MET A C 1
ATOM 1741 O O . MET A 1 225 ? 18.476 -9.963 0.662 1.00 62.75 225 MET A O 1
ATOM 1745 N N . PRO A 1 226 ? 18.151 -7.839 -0.020 1.00 62.50 226 PRO A N 1
ATOM 1746 C CA . PRO A 1 226 ? 17.382 -7.454 1.153 1.00 62.50 226 PRO A CA 1
ATOM 1747 C C . PRO A 1 226 ? 16.082 -8.263 1.232 1.00 62.50 226 PRO A C 1
ATOM 1749 O O . PRO A 1 226 ? 15.532 -8.702 0.219 1.00 62.50 226 PRO A O 1
ATOM 1752 N N . SER A 1 227 ? 15.588 -8.456 2.455 1.00 68.94 227 SER A N 1
ATOM 1753 C CA . SER A 1 227 ? 14.327 -9.167 2.680 1.00 68.94 227 SER A CA 1
ATOM 1754 C C . SER A 1 227 ? 13.136 -8.421 2.064 1.00 68.94 227 SER A C 1
ATOM 1756 O O . SER A 1 227 ? 13.173 -7.197 1.929 1.00 68.94 227 SER A O 1
ATOM 1758 N N . GLN A 1 228 ? 12.048 -9.140 1.767 1.00 70.38 228 GLN A N 1
ATOM 1759 C CA . GLN A 1 228 ? 10.794 -8.540 1.287 1.00 70.38 228 GLN A CA 1
ATOM 1760 C C . GLN A 1 228 ? 10.276 -7.453 2.226 1.00 70.38 228 GLN A C 1
ATOM 1762 O O . GLN A 1 228 ? 9.919 -6.371 1.764 1.00 70.38 228 GLN A O 1
ATOM 1767 N N . ALA A 1 229 ? 10.328 -7.702 3.540 1.00 70.12 229 ALA A N 1
ATOM 1768 C CA . ALA A 1 229 ? 9.999 -6.701 4.547 1.00 70.12 229 ALA A CA 1
ATOM 1769 C C . ALA A 1 229 ? 10.833 -5.428 4.346 1.00 70.12 229 ALA A C 1
ATOM 1771 O O . ALA A 1 229 ? 10.268 -4.354 4.233 1.00 70.12 229 ALA A O 1
ATOM 1772 N N . THR A 1 230 ? 12.156 -5.544 4.193 1.00 71.38 230 THR A N 1
ATOM 1773 C CA . THR A 1 230 ? 13.053 -4.395 3.973 1.00 71.38 230 THR A CA 1
ATOM 1774 C C . THR A 1 230 ? 12.674 -3.574 2.738 1.00 71.38 230 THR A C 1
ATOM 1776 O O . THR A 1 230 ? 12.680 -2.346 2.799 1.00 71.38 230 THR A O 1
ATOM 1779 N N . VAL A 1 231 ? 12.341 -4.231 1.624 1.00 69.06 231 VAL A N 1
ATOM 1780 C CA . VAL A 1 231 ? 11.959 -3.541 0.380 1.00 69.06 231 VAL A CA 1
ATOM 1781 C C . VAL A 1 231 ? 10.606 -2.840 0.533 1.00 69.06 231 VAL A C 1
ATOM 1783 O O . VAL A 1 231 ? 10.462 -1.688 0.126 1.00 69.06 231 VAL A O 1
ATOM 1786 N N . ILE A 1 232 ? 9.629 -3.497 1.165 1.00 71.69 232 ILE A N 1
ATOM 1787 C CA . ILE A 1 232 ? 8.310 -2.910 1.431 1.00 71.69 232 ILE A CA 1
ATOM 1788 C C . ILE A 1 232 ? 8.436 -1.735 2.410 1.00 71.69 232 ILE A C 1
ATOM 1790 O O . ILE A 1 232 ? 7.910 -0.663 2.128 1.00 71.69 232 ILE A O 1
ATOM 1794 N N . SER A 1 233 ? 9.183 -1.877 3.509 1.00 73.88 233 SER A N 1
ATOM 1795 C CA . SER A 1 233 ? 9.441 -0.794 4.469 1.00 73.88 233 SER A CA 1
ATOM 1796 C C . SER A 1 233 ? 10.094 0.415 3.797 1.00 73.88 233 SER A C 1
ATOM 1798 O O . SER A 1 233 ? 9.709 1.552 4.062 1.00 73.88 233 SER A O 1
ATOM 1800 N N . PHE A 1 234 ? 11.049 0.185 2.889 1.00 72.25 234 PHE A N 1
ATOM 1801 C CA . PHE A 1 234 ? 11.669 1.256 2.110 1.00 72.25 234 PHE A CA 1
ATOM 1802 C C . PHE A 1 234 ? 10.644 1.993 1.237 1.00 72.25 234 PHE A C 1
ATOM 1804 O O . PHE A 1 234 ? 10.625 3.223 1.219 1.00 72.25 234 PHE A O 1
ATOM 1811 N N . LEU A 1 235 ? 9.740 1.265 0.574 1.00 72.12 235 LEU A N 1
ATOM 1812 C CA . LEU A 1 235 ? 8.659 1.875 -0.199 1.00 72.12 235 LEU A CA 1
ATOM 1813 C C . LEU A 1 235 ? 7.708 2.693 0.684 1.00 72.12 235 LEU A C 1
ATOM 1815 O O . LEU A 1 235 ? 7.362 3.815 0.326 1.00 72.12 235 LEU A O 1
ATOM 1819 N N . LEU A 1 236 ? 7.292 2.153 1.831 1.00 75.62 236 LEU A N 1
ATOM 1820 C CA . LEU A 1 236 ? 6.411 2.858 2.767 1.00 75.62 236 LEU A CA 1
ATOM 1821 C C . LEU A 1 236 ? 7.056 4.152 3.273 1.00 75.62 236 LEU A C 1
ATOM 1823 O O . LEU A 1 236 ? 6.381 5.173 3.382 1.00 75.62 236 LEU A O 1
ATOM 1827 N N . HIS A 1 237 ? 8.369 4.137 3.501 1.00 75.81 237 HIS A N 1
ATOM 1828 C CA . HIS A 1 237 ? 9.109 5.340 3.860 1.00 75.81 237 HIS A CA 1
ATOM 1829 C C . HIS A 1 237 ? 9.133 6.373 2.726 1.00 75.81 237 HIS A C 1
ATOM 1831 O O . HIS A 1 237 ? 8.953 7.562 2.973 1.00 75.81 237 HIS A O 1
ATOM 1837 N N . ILE A 1 238 ? 9.293 5.942 1.472 1.00 72.38 238 ILE A N 1
ATOM 1838 C CA . ILE A 1 238 ? 9.179 6.854 0.327 1.00 72.38 238 ILE A CA 1
ATOM 1839 C C . ILE A 1 238 ? 7.769 7.442 0.237 1.00 72.38 238 ILE A C 1
ATOM 1841 O O . ILE A 1 238 ? 7.624 8.640 0.003 1.00 72.38 238 ILE A O 1
ATOM 1845 N N . LEU A 1 239 ? 6.730 6.629 0.454 1.00 75.75 239 LEU A N 1
ATOM 1846 C CA . LEU A 1 239 ? 5.349 7.109 0.460 1.00 75.75 239 LEU A CA 1
ATOM 1847 C C . LEU A 1 239 ? 5.129 8.194 1.505 1.00 75.75 239 LEU A C 1
ATOM 1849 O O . LEU A 1 239 ? 4.493 9.192 1.186 1.00 75.75 239 LEU A O 1
ATOM 1853 N N . GLU A 1 240 ? 5.700 8.034 2.700 1.00 80.50 240 GLU A N 1
ATOM 1854 C CA . GLU A 1 240 ? 5.698 9.058 3.747 1.00 80.50 240 GLU A CA 1
ATOM 1855 C C . GLU A 1 240 ? 6.337 10.372 3.269 1.00 80.50 240 GLU A C 1
ATOM 1857 O O . GLU A 1 240 ? 5.786 11.448 3.492 1.00 80.50 240 GLU A O 1
ATOM 1862 N N . GLN A 1 241 ? 7.473 10.298 2.567 1.00 78.88 241 GLN A N 1
ATOM 1863 C CA . GLN A 1 241 ? 8.215 11.476 2.101 1.00 78.88 241 GLN A CA 1
ATOM 1864 C C . GLN A 1 241 ? 7.505 12.253 0.990 1.00 78.88 241 GLN A C 1
ATOM 1866 O O . GLN A 1 241 ? 7.718 13.459 0.854 1.00 78.88 241 GLN A O 1
ATOM 1871 N N . VAL A 1 242 ? 6.694 11.579 0.172 1.00 77.25 242 VAL A N 1
ATOM 1872 C CA . VAL A 1 242 ? 6.023 12.226 -0.960 1.00 77.25 242 VAL A CA 1
ATOM 1873 C C . VAL A 1 242 ? 4.661 12.798 -0.603 1.00 77.25 242 VAL A C 1
ATOM 1875 O O . VAL A 1 242 ? 4.114 13.517 -1.437 1.00 77.25 242 VAL A O 1
ATOM 1878 N N . VAL A 1 243 ? 4.115 12.520 0.589 1.00 83.50 243 VAL A N 1
ATOM 1879 C CA . VAL A 1 243 ? 2.794 13.016 1.000 1.00 83.50 243 VAL A CA 1
ATOM 1880 C C . VAL A 1 243 ? 2.742 14.538 0.901 1.00 83.50 243 VAL A C 1
ATOM 1882 O O . VAL A 1 243 ? 3.438 15.266 1.603 1.00 83.50 243 VAL A O 1
ATOM 1885 N N . ASN A 1 244 ? 1.860 15.021 0.037 1.00 86.12 244 ASN A N 1
ATOM 1886 C CA . ASN A 1 244 ? 1.535 16.423 -0.131 1.00 86.12 244 ASN A CA 1
ATOM 1887 C C . ASN A 1 244 ? 0.058 16.571 -0.518 1.00 86.12 244 ASN A C 1
ATOM 1889 O O . ASN A 1 244 ? -0.661 15.595 -0.732 1.00 86.12 244 ASN A O 1
ATOM 1893 N N . ARG A 1 245 ? -0.412 17.813 -0.631 1.00 85.50 245 ARG A N 1
ATOM 1894 C CA . ARG A 1 245 ? -1.820 18.106 -0.920 1.00 85.50 245 ARG A CA 1
ATOM 1895 C C . ARG A 1 245 ? -2.346 17.476 -2.216 1.00 85.50 245 ARG A C 1
ATOM 1897 O O . ARG A 1 245 ? -3.516 17.118 -2.267 1.00 85.50 245 ARG A O 1
ATOM 1904 N N . GLU A 1 246 ? -1.532 17.384 -3.263 1.00 84.69 246 GLU A N 1
ATOM 1905 C CA . GLU A 1 246 ? -1.974 16.894 -4.579 1.00 84.69 246 GLU A CA 1
ATOM 1906 C C . GLU A 1 246 ? -2.155 15.376 -4.599 1.00 84.69 246 GLU A C 1
ATOM 1908 O O . GLU A 1 246 ? -2.894 14.839 -5.424 1.00 84.69 246 GLU A O 1
ATOM 1913 N N . ASN A 1 247 ? -1.471 14.686 -3.692 1.00 84.44 247 ASN A N 1
ATOM 1914 C CA . ASN A 1 247 ? -1.250 13.257 -3.795 1.00 84.44 247 ASN A CA 1
ATOM 1915 C C . ASN A 1 247 ? -1.722 12.488 -2.536 1.00 84.44 247 ASN A C 1
ATOM 1917 O O . ASN A 1 247 ? -1.807 11.260 -2.582 1.00 84.44 247 ASN A O 1
ATOM 1921 N N . TYR A 1 248 ? -2.116 13.209 -1.475 1.00 90.06 248 TYR A N 1
ATOM 1922 C CA . TYR A 1 248 ? -2.600 12.690 -0.192 1.00 90.06 248 TYR A CA 1
ATOM 1923 C C . TYR A 1 248 ? -3.688 11.624 -0.340 1.00 90.06 248 TYR A C 1
ATOM 1925 O O . TYR A 1 248 ? -3.495 10.513 0.140 1.00 90.06 248 TYR A O 1
ATOM 1933 N N . GLU A 1 249 ? -4.791 11.926 -1.034 1.00 88.50 249 GLU A N 1
ATOM 1934 C CA . GLU A 1 249 ? -5.945 11.014 -1.148 1.00 88.50 249 GLU A CA 1
ATOM 1935 C C . GLU A 1 249 ? -5.545 9.661 -1.748 1.00 88.50 249 GLU A C 1
ATOM 1937 O O . GLU A 1 249 ? -5.865 8.609 -1.208 1.00 88.50 249 GLU A O 1
ATOM 1942 N N . LYS A 1 250 ? -4.741 9.674 -2.816 1.00 85.75 250 LYS A N 1
ATOM 1943 C CA . LYS A 1 250 ? -4.270 8.444 -3.468 1.00 85.75 250 LYS A CA 1
ATOM 1944 C C . LYS A 1 250 ? -3.371 7.615 -2.546 1.00 85.75 250 LYS A C 1
ATOM 1946 O O . LYS A 1 250 ? -3.462 6.388 -2.530 1.00 85.75 250 LYS A O 1
ATOM 1951 N N . VAL A 1 251 ? -2.487 8.274 -1.791 1.00 86.38 251 VAL A N 1
ATOM 1952 C CA . VAL A 1 251 ? -1.617 7.590 -0.822 1.00 86.38 251 VAL A CA 1
ATOM 1953 C C . VAL A 1 251 ? -2.451 7.040 0.337 1.00 86.38 251 VAL A C 1
ATOM 1955 O O . VAL A 1 251 ? -2.258 5.889 0.721 1.00 86.38 251 VAL A O 1
ATOM 1958 N N . ALA A 1 252 ? -3.411 7.811 0.849 1.00 90.56 252 ALA A N 1
ATOM 1959 C CA . ALA A 1 252 ? -4.320 7.397 1.912 1.00 90.56 252 ALA A CA 1
ATOM 1960 C C . ALA A 1 252 ? -5.170 6.186 1.505 1.00 90.56 252 ALA A C 1
ATOM 1962 O O . ALA A 1 252 ? -5.232 5.220 2.264 1.00 90.56 252 ALA A O 1
ATOM 1963 N N . ASP A 1 253 ? -5.734 6.180 0.297 1.00 89.44 253 ASP A N 1
ATOM 1964 C CA . ASP A 1 253 ? -6.514 5.062 -0.246 1.00 89.44 253 ASP A CA 1
ATOM 1965 C C . ASP A 1 253 ? -5.668 3.796 -0.416 1.00 89.44 253 ASP A C 1
ATOM 1967 O O . ASP A 1 253 ? -6.092 2.685 -0.071 1.00 89.44 253 ASP A O 1
ATOM 1971 N N . CYS A 1 254 ? -4.436 3.954 -0.907 1.00 86.00 254 CYS A N 1
ATOM 1972 C CA . CYS A 1 254 ? -3.499 2.846 -1.019 1.00 86.00 254 CYS A CA 1
ATOM 1973 C C . CYS A 1 254 ? -3.158 2.271 0.360 1.00 86.00 254 CYS A C 1
ATOM 1975 O O . CYS A 1 254 ? -3.246 1.060 0.558 1.00 86.00 254 CYS A O 1
ATOM 1977 N N . VAL A 1 255 ? -2.797 3.123 1.323 1.00 89.50 255 VAL A N 1
ATOM 1978 C CA . VAL A 1 255 ? -2.465 2.695 2.688 1.00 89.50 255 VAL A CA 1
ATOM 1979 C C . VAL A 1 255 ? -3.669 2.043 3.360 1.00 89.50 255 VAL A C 1
ATOM 1981 O O . VAL A 1 255 ? -3.498 1.004 3.987 1.00 89.50 255 VAL A O 1
ATOM 1984 N N . ALA A 1 256 ? -4.881 2.571 3.175 1.00 92.12 256 ALA A N 1
ATOM 1985 C CA . ALA A 1 256 ? -6.112 1.968 3.681 1.00 92.12 256 ALA A CA 1
ATOM 1986 C C . ALA A 1 256 ? -6.306 0.542 3.147 1.00 92.12 256 ALA A C 1
ATOM 1988 O O . ALA A 1 256 ? -6.514 -0.390 3.922 1.00 92.12 256 ALA A O 1
ATOM 1989 N N . THR A 1 257 ? -6.168 0.359 1.832 1.00 88.12 257 THR A N 1
ATOM 1990 C CA . THR A 1 257 ? -6.309 -0.947 1.173 1.00 88.12 257 THR A CA 1
ATOM 1991 C C . THR A 1 257 ? -5.278 -1.950 1.691 1.00 88.12 257 THR A C 1
ATOM 1993 O O . THR A 1 257 ? -5.620 -3.074 2.053 1.00 88.12 257 THR A O 1
ATOM 1996 N N . LEU A 1 258 ? -4.012 -1.537 1.776 1.00 84.88 258 LEU A N 1
ATOM 1997 C CA . LEU A 1 258 ? -2.923 -2.387 2.260 1.00 84.88 258 LEU A CA 1
ATOM 1998 C C . LEU A 1 258 ? -3.075 -2.744 3.733 1.00 84.88 258 LEU A C 1
ATOM 2000 O O . LEU A 1 258 ? -2.796 -3.872 4.132 1.00 84.88 258 LEU A O 1
ATOM 2004 N N . LEU A 1 259 ? -3.550 -1.795 4.535 1.00 88.50 259 LEU A N 1
ATOM 2005 C CA . LEU A 1 259 ? -3.819 -2.010 5.943 1.00 88.50 259 LEU A CA 1
ATOM 2006 C C . LEU A 1 259 ? -4.934 -3.048 6.130 1.00 88.50 259 LEU A C 1
ATOM 2008 O O . LEU A 1 259 ? -4.768 -3.973 6.918 1.00 88.50 259 LEU A O 1
ATOM 2012 N N . VAL A 1 260 ? -6.019 -2.957 5.354 1.00 89.31 260 VAL A N 1
ATOM 2013 C CA . VAL A 1 260 ? -7.110 -3.946 5.356 1.00 89.31 260 VAL A CA 1
ATOM 2014 C C . VAL A 1 260 ? -6.626 -5.343 4.961 1.00 89.31 260 VAL A C 1
ATOM 2016 O O . VAL A 1 260 ? -7.002 -6.328 5.595 1.00 89.31 260 VAL A O 1
ATOM 2019 N N . MET A 1 261 ? -5.754 -5.446 3.961 1.00 85.12 261 MET A N 1
ATOM 2020 C CA . MET A 1 261 ? -5.165 -6.728 3.567 1.00 85.12 261 MET A CA 1
ATOM 2021 C C . MET A 1 261 ? -4.249 -7.304 4.648 1.00 85.12 261 MET A C 1
ATOM 2023 O O . MET A 1 261 ? -4.329 -8.491 4.961 1.00 85.12 261 MET A O 1
ATOM 2027 N N . ALA A 1 262 ? -3.409 -6.467 5.265 1.00 82.50 262 ALA A N 1
ATOM 2028 C CA . ALA A 1 262 ? -2.581 -6.885 6.392 1.00 82.50 262 ALA A CA 1
ATOM 2029 C C . ALA A 1 262 ? -3.456 -7.372 7.556 1.00 82.50 262 ALA A C 1
ATOM 2031 O O . ALA A 1 262 ? -3.171 -8.404 8.158 1.00 82.50 262 ALA A O 1
ATOM 2032 N N . TYR A 1 263 ? -4.558 -6.676 7.832 1.00 85.69 263 TYR A N 1
ATOM 2033 C CA . TYR A 1 263 ? -5.543 -7.072 8.828 1.00 85.69 263 TYR A CA 1
ATOM 2034 C C . TYR A 1 263 ? -6.180 -8.438 8.533 1.00 85.69 263 TYR A C 1
ATOM 2036 O O . TYR A 1 263 ? -6.209 -9.296 9.417 1.00 85.69 263 TYR A O 1
ATOM 2044 N N . ALA A 1 264 ? -6.613 -8.670 7.294 1.00 82.56 264 ALA A N 1
ATOM 2045 C CA . ALA A 1 264 ? -7.143 -9.957 6.845 1.00 82.56 264 ALA A CA 1
ATOM 2046 C C . ALA A 1 264 ? -6.129 -11.099 7.030 1.00 82.56 264 ALA A C 1
ATOM 2048 O O . ALA A 1 264 ? -6.450 -12.139 7.608 1.00 82.56 264 ALA A O 1
ATOM 2049 N N . TYR A 1 265 ? -4.880 -10.877 6.608 1.00 79.44 265 TYR A N 1
ATOM 2050 C CA . TYR A 1 265 ? -3.797 -11.847 6.764 1.00 79.44 265 TYR A CA 1
ATOM 2051 C C . TYR A 1 265 ? -3.573 -12.206 8.236 1.00 79.44 265 TYR A C 1
ATOM 2053 O O . TYR A 1 265 ? -3.507 -13.379 8.608 1.00 79.44 265 TYR A O 1
ATOM 2061 N N . PHE A 1 266 ? -3.488 -11.185 9.090 1.00 76.50 266 PHE A N 1
ATOM 2062 C CA . PHE A 1 266 ? -3.282 -11.366 10.521 1.00 76.50 266 PHE A CA 1
ATOM 2063 C C . PHE A 1 266 ? -4.406 -12.151 11.180 1.00 76.50 266 PHE A C 1
ATOM 2065 O O . PHE A 1 266 ? -4.141 -13.018 12.011 1.00 76.50 266 PHE A O 1
ATOM 2072 N N . GLU A 1 267 ? -5.651 -11.866 10.813 1.00 78.62 267 GLU A N 1
ATOM 2073 C CA . GLU A 1 267 ? -6.801 -12.610 11.308 1.00 78.62 267 GLU A CA 1
ATOM 2074 C C . GLU A 1 267 ? -6.723 -14.096 10.927 1.00 78.62 267 GLU A C 1
ATOM 2076 O O . GLU A 1 267 ? -6.941 -14.958 11.785 1.00 78.62 267 GLU A O 1
ATOM 2081 N N . ALA A 1 268 ? -6.346 -14.392 9.677 1.00 76.25 268 ALA A N 1
ATOM 2082 C CA . ALA A 1 268 ? -6.203 -15.753 9.168 1.00 76.25 268 ALA A CA 1
ATOM 2083 C C . ALA A 1 268 ? -5.084 -16.533 9.880 1.00 76.25 268 ALA A C 1
ATOM 2085 O O . ALA A 1 268 ? -5.317 -17.645 10.364 1.00 76.25 268 ALA A O 1
ATOM 2086 N N . VAL A 1 269 ? -3.887 -15.943 9.988 1.00 73.50 269 VAL A N 1
ATOM 2087 C CA . VAL A 1 269 ? -2.701 -16.587 10.583 1.00 73.50 269 VAL A CA 1
ATOM 2088 C C . VAL A 1 269 ? -2.832 -16.758 12.093 1.00 73.50 269 VAL A C 1
ATOM 2090 O O . VAL A 1 269 ? -2.453 -17.795 12.633 1.00 73.50 269 VAL A O 1
ATOM 2093 N N . CYS A 1 270 ? -3.394 -15.771 12.792 1.00 69.81 270 CYS A N 1
ATOM 2094 C CA . CYS A 1 270 ? -3.600 -15.857 14.238 1.00 69.81 270 CYS A CA 1
ATOM 2095 C C . CYS A 1 270 ? -4.799 -16.736 14.623 1.00 69.81 270 CYS A C 1
ATOM 2097 O O . CYS A 1 270 ? -5.056 -16.898 15.818 1.00 69.81 270 CYS A O 1
ATOM 2099 N N . HIS A 1 271 ? -5.541 -17.274 13.645 1.00 69.19 271 HIS A N 1
ATOM 2100 C CA . HIS A 1 271 ? -6.772 -18.039 13.854 1.00 69.19 271 HIS A CA 1
ATOM 2101 C C . HIS A 1 271 ? -7.739 -17.328 14.811 1.00 69.19 271 HIS A C 1
ATOM 2103 O O . HIS A 1 271 ? -8.289 -17.940 15.734 1.00 69.19 271 HIS A O 1
ATOM 2109 N N . LEU A 1 272 ? -7.911 -16.014 14.626 1.00 70.50 272 LEU A N 1
ATOM 2110 C CA . LEU A 1 272 ? -8.847 -15.259 15.451 1.00 70.50 272 LEU A CA 1
ATOM 2111 C C . LEU A 1 272 ? -10.268 -15.815 15.251 1.00 70.50 272 LEU A C 1
ATOM 2113 O O . LEU A 1 272 ? -10.594 -16.312 14.169 1.00 70.50 272 LEU A O 1
ATOM 2117 N N . PRO A 1 273 ? -11.135 -15.756 16.279 1.00 68.94 273 PRO A N 1
ATOM 2118 C CA . PRO A 1 273 ? -12.511 -16.216 16.139 1.00 68.94 273 PRO A CA 1
ATOM 2119 C C . PRO A 1 273 ? -13.202 -15.521 14.959 1.00 68.94 273 PRO A C 1
ATOM 2121 O O . PRO A 1 273 ? -13.168 -14.296 14.884 1.00 68.94 273 PRO A O 1
ATOM 2124 N N . GLN A 1 274 ? -13.882 -16.279 14.084 1.00 66.12 274 GLN A N 1
ATOM 2125 C CA . GLN A 1 274 ? -14.609 -15.736 12.915 1.00 66.12 274 GLN A CA 1
ATOM 2126 C C . GLN A 1 274 ? -15.649 -14.669 13.287 1.00 66.12 274 GLN A C 1
ATOM 2128 O O . GLN A 1 274 ? -16.000 -13.820 12.473 1.00 66.12 274 GLN A O 1
ATOM 2133 N N . GLN A 1 275 ? -16.119 -14.700 14.534 1.00 65.75 275 GLN A N 1
ATOM 2134 C CA . GLN A 1 275 ? -16.990 -13.684 15.108 1.00 65.75 275 GLN A CA 1
ATOM 2135 C C . GLN A 1 275 ? -16.322 -12.309 15.206 1.00 65.75 275 GLN A C 1
ATOM 2137 O O . GLN A 1 275 ? -17.050 -11.362 15.433 1.00 65.75 275 GLN A O 1
ATOM 2142 N N . GLY A 1 276 ? -14.998 -12.181 15.056 1.00 70.56 276 GLY A N 1
ATOM 2143 C CA . GLY A 1 276 ? -14.226 -10.939 15.143 1.00 70.56 276 GLY A CA 1
ATOM 2144 C C . GLY A 1 276 ? -14.400 -10.020 13.934 1.00 70.56 276 GLY A C 1
ATOM 2145 O O . GLY A 1 276 ? -15.435 -9.370 13.803 1.00 70.56 276 GLY A O 1
ATOM 2146 N N . LEU A 1 277 ? -13.377 -9.923 13.082 1.00 84.56 277 LEU A N 1
ATOM 2147 C CA . LEU A 1 277 ? -13.373 -8.998 11.948 1.00 84.56 277 LEU A CA 1
ATOM 2148 C C . LEU A 1 277 ? -14.147 -9.578 10.753 1.00 84.56 277 LEU A C 1
ATOM 2150 O O . LEU A 1 277 ? -14.917 -8.852 10.131 1.00 84.56 277 LEU A O 1
ATOM 2154 N N . ASN A 1 278 ? -14.029 -10.880 10.480 1.00 83.81 278 ASN A N 1
ATOM 2155 C CA . ASN A 1 278 ? -14.674 -11.521 9.330 1.00 83.81 278 ASN A CA 1
ATOM 2156 C C . ASN A 1 278 ? -16.195 -11.330 9.293 1.00 83.81 278 ASN A C 1
ATOM 2158 O O . ASN A 1 278 ? -16.725 -10.844 8.297 1.00 83.81 278 ASN A O 1
ATOM 2162 N N . ALA A 1 279 ? -16.892 -11.646 10.389 1.00 82.50 279 ALA A N 1
ATOM 2163 C CA . ALA A 1 279 ? -18.341 -11.460 10.478 1.00 82.50 279 ALA A CA 1
ATOM 2164 C C . ALA A 1 279 ? -18.754 -9.993 10.267 1.00 82.50 279 ALA A C 1
ATOM 2166 O O . ALA A 1 279 ? -19.695 -9.720 9.530 1.00 82.50 279 ALA A O 1
ATOM 2167 N N . MET A 1 280 ? -18.009 -9.042 10.841 1.00 87.00 280 MET A N 1
ATOM 2168 C CA . MET A 1 280 ? -18.291 -7.617 10.650 1.00 87.00 280 MET A CA 1
ATOM 2169 C C . MET A 1 280 ? -18.137 -7.208 9.181 1.00 87.00 280 MET A C 1
ATOM 2171 O O . MET A 1 280 ? -19.004 -6.531 8.635 1.00 87.00 280 MET A O 1
ATOM 2175 N N . VAL A 1 281 ? -17.073 -7.653 8.506 1.00 89.88 281 VAL A N 1
ATOM 2176 C CA . VAL A 1 281 ? -16.874 -7.363 7.076 1.00 89.88 281 VAL A CA 1
ATOM 2177 C C . VAL A 1 281 ? -17.971 -8.000 6.216 1.00 89.88 281 VAL A C 1
ATOM 2179 O O . VAL A 1 281 ? -18.378 -7.404 5.222 1.00 89.88 281 VAL A O 1
ATOM 2182 N N . GLN A 1 282 ? -18.468 -9.191 6.573 1.00 89.00 282 GLN A N 1
ATOM 2183 C CA . GLN A 1 282 ? -19.612 -9.810 5.890 1.00 89.00 282 GLN A CA 1
ATOM 2184 C C . GLN A 1 282 ? -20.881 -8.964 6.027 1.00 89.00 282 GLN A C 1
ATOM 2186 O O . GLN A 1 282 ? -21.526 -8.684 5.016 1.00 89.00 282 GLN A O 1
ATOM 2191 N N . ASP A 1 283 ? -21.205 -8.534 7.248 1.00 89.31 283 ASP A N 1
ATOM 2192 C CA . ASP A 1 283 ? -22.423 -7.773 7.547 1.00 89.31 283 ASP A CA 1
ATOM 2193 C C . ASP A 1 283 ? -22.444 -6.403 6.848 1.00 89.31 283 ASP A C 1
ATOM 2195 O O . ASP A 1 283 ? -23.495 -5.957 6.394 1.00 89.31 283 ASP A O 1
ATOM 2199 N N . HIS A 1 284 ? -21.277 -5.764 6.708 1.00 91.06 284 HIS A N 1
ATOM 2200 C CA . HIS A 1 284 ? -21.131 -4.414 6.146 1.00 91.06 284 HIS A CA 1
ATOM 2201 C C . HIS A 1 284 ? -20.516 -4.396 4.739 1.00 91.06 284 HIS A C 1
ATOM 2203 O O . HIS A 1 284 ? -20.030 -3.362 4.279 1.00 91.06 284 HIS A O 1
ATOM 2209 N N . ARG A 1 285 ? -20.521 -5.526 4.018 1.00 90.19 285 ARG A N 1
ATOM 2210 C CA . ARG A 1 285 ? -19.814 -5.655 2.731 1.00 90.19 285 ARG A CA 1
ATOM 2211 C C . ARG A 1 285 ? -20.189 -4.572 1.715 1.00 90.19 285 ARG A C 1
ATOM 2213 O O . ARG A 1 285 ? -19.308 -4.039 1.045 1.00 90.19 285 ARG A O 1
ATOM 2220 N N . GLU A 1 286 ? -21.478 -4.260 1.589 1.00 89.00 286 GLU A N 1
ATOM 2221 C CA . GLU A 1 286 ? -21.964 -3.254 0.633 1.00 89.00 286 GLU A CA 1
ATOM 2222 C C . GLU A 1 286 ? -21.501 -1.835 0.997 1.00 89.00 286 GLU A C 1
ATOM 2224 O O . GLU A 1 286 ? -21.132 -1.065 0.113 1.00 89.00 286 GLU A O 1
ATOM 2229 N N . GLU A 1 287 ? -21.468 -1.506 2.290 1.00 89.50 287 GLU A N 1
ATOM 2230 C CA . GLU A 1 287 ? -21.057 -0.193 2.805 1.00 89.50 287 GLU A CA 1
ATOM 2231 C C . GLU A 1 287 ? -19.543 0.019 2.689 1.00 89.50 287 GLU A C 1
ATOM 2233 O O . GLU A 1 287 ? -19.082 1.114 2.367 1.00 89.50 287 GLU A O 1
ATOM 2238 N N . LEU A 1 288 ? -18.766 -1.044 2.909 1.00 91.00 288 LEU A N 1
ATOM 2239 C CA . LEU A 1 288 ? -17.304 -1.034 2.841 1.00 91.00 288 LEU A CA 1
ATOM 2240 C C . LEU A 1 288 ? -16.767 -1.023 1.400 1.00 91.00 288 LEU A C 1
ATOM 2242 O O . LEU A 1 288 ? -15.616 -0.634 1.173 1.00 91.00 288 LEU A O 1
ATOM 2246 N N . GLY A 1 289 ? -17.574 -1.460 0.427 1.00 90.50 289 GLY A N 1
ATOM 2247 C CA . GLY A 1 289 ? -17.248 -1.427 -0.998 1.00 90.50 289 GLY A CA 1
ATOM 2248 C C . GLY A 1 289 ? -15.868 -2.037 -1.314 1.00 90.50 289 GLY A C 1
ATOM 2249 O O . GLY A 1 289 ? -15.604 -3.174 -0.912 1.00 90.50 289 GLY A O 1
ATOM 2250 N N . PRO A 1 290 ? -14.954 -1.302 -1.987 1.00 89.44 290 PRO A N 1
ATOM 2251 C CA . PRO A 1 290 ? -13.636 -1.820 -2.372 1.00 89.44 290 PRO A CA 1
ATOM 2252 C C . PRO A 1 290 ? -12.772 -2.333 -1.210 1.00 89.44 290 PRO A C 1
ATOM 2254 O O . PRO A 1 290 ? -11.927 -3.202 -1.419 1.00 89.44 290 PRO A O 1
ATOM 2257 N N . LEU A 1 291 ? -12.968 -1.822 0.013 1.00 90.31 291 LEU A N 1
ATOM 2258 C CA . LEU A 1 291 ? -12.216 -2.289 1.181 1.00 90.31 291 LEU A CA 1
ATOM 2259 C C . LEU A 1 291 ? -12.639 -3.704 1.593 1.00 90.31 291 LEU A C 1
ATOM 2261 O O . LEU A 1 291 ? -11.789 -4.503 1.976 1.00 90.31 291 LEU A O 1
ATOM 2265 N N . ALA A 1 292 ? -13.925 -4.052 1.478 1.00 90.38 292 ALA A N 1
ATOM 2266 C CA . ALA A 1 292 ? -14.365 -5.420 1.743 1.00 90.38 292 ALA A CA 1
ATOM 2267 C C . ALA A 1 292 ? -13.819 -6.401 0.698 1.00 90.38 292 ALA A C 1
ATOM 2269 O O . ALA A 1 292 ? -13.393 -7.496 1.057 1.00 90.38 292 ALA A O 1
ATOM 2270 N N . ASP A 1 293 ? -13.773 -6.011 -0.577 1.00 88.25 293 ASP A N 1
ATOM 2271 C CA . ASP A 1 293 ? -13.180 -6.857 -1.618 1.00 88.25 293 ASP A CA 1
ATOM 2272 C C . ASP A 1 293 ? -11.674 -7.072 -1.380 1.00 88.25 293 ASP A C 1
ATOM 2274 O O . ASP A 1 293 ? -11.191 -8.199 -1.486 1.00 88.25 293 ASP A O 1
ATOM 2278 N N . ALA A 1 294 ? -10.946 -6.029 -0.959 1.00 85.88 294 ALA A N 1
ATOM 2279 C CA . ALA A 1 294 ? -9.536 -6.142 -0.579 1.00 85.88 294 ALA A CA 1
ATOM 2280 C C . ALA A 1 294 ? -9.313 -7.089 0.615 1.00 85.88 294 ALA A C 1
ATOM 2282 O O . ALA A 1 294 ? -8.340 -7.839 0.631 1.00 85.88 294 ALA A O 1
ATOM 2283 N N . TYR A 1 295 ? -10.216 -7.083 1.600 1.00 87.25 295 TYR A N 1
ATOM 2284 C CA . TYR A 1 295 ? -10.157 -7.997 2.741 1.00 87.25 295 TYR A CA 1
ATOM 2285 C C . TYR A 1 295 ? -10.248 -9.467 2.303 1.00 87.25 295 TYR A C 1
ATOM 2287 O O . TYR A 1 295 ? -9.437 -10.287 2.734 1.00 87.25 295 TYR A O 1
ATOM 2295 N N . TYR A 1 296 ? -11.182 -9.810 1.411 1.00 84.12 296 TYR A N 1
ATOM 2296 C CA . TYR A 1 296 ? -11.342 -11.194 0.944 1.00 84.12 296 TYR A CA 1
ATOM 2297 C C . TYR A 1 296 ? -10.240 -11.653 -0.012 1.00 84.12 296 TYR A C 1
ATOM 2299 O O . TYR A 1 296 ? -9.938 -12.842 -0.048 1.00 84.12 296 TYR A O 1
ATOM 2307 N N . GLU A 1 297 ? -9.579 -10.728 -0.709 1.00 79.38 297 GLU A N 1
ATOM 2308 C CA . GLU A 1 297 ? -8.472 -11.023 -1.630 1.00 79.38 297 GLU A CA 1
ATOM 2309 C C . GLU A 1 297 ? -7.299 -11.787 -0.983 1.00 79.38 297 GLU A C 1
ATOM 2311 O O . GLU A 1 297 ? -6.491 -12.396 -1.687 1.00 79.38 297 GLU A O 1
ATOM 2316 N N . VAL A 1 298 ? -7.161 -11.707 0.343 1.00 67.94 298 VAL A N 1
ATOM 2317 C CA . VAL A 1 298 ? -6.091 -12.350 1.123 1.00 67.94 298 VAL A CA 1
ATOM 2318 C C . VAL A 1 298 ? -6.509 -13.719 1.662 1.00 67.94 298 VAL A C 1
ATOM 2320 O O . VAL A 1 298 ? -5.668 -14.602 1.819 1.00 67.94 298 VAL A O 1
ATOM 2323 N N . PHE A 1 299 ? -7.800 -13.917 1.944 1.00 58.22 299 PHE A N 1
ATOM 2324 C CA . PHE A 1 299 ? -8.301 -15.156 2.547 1.00 58.22 299 PHE A CA 1
ATOM 2325 C C . PHE A 1 299 ? -8.270 -16.354 1.599 1.00 58.22 299 PHE A C 1
ATOM 2327 O O . PHE A 1 299 ? -8.228 -17.489 2.075 1.00 58.22 299 PHE A O 1
ATOM 2334 N N . ASP A 1 300 ? -8.269 -16.115 0.289 1.00 53.03 300 ASP A N 1
ATOM 2335 C CA . ASP A 1 300 ? -8.256 -17.194 -0.698 1.00 53.03 300 ASP A CA 1
ATOM 2336 C C . ASP A 1 300 ? -6.898 -17.924 -0.763 1.00 53.03 300 ASP A C 1
ATOM 2338 O O . ASP A 1 300 ? -6.867 -19.089 -1.160 1.00 53.03 300 ASP A O 1
ATOM 2342 N N . ASP A 1 301 ? -5.793 -17.287 -0.340 1.00 55.84 301 ASP A N 1
ATOM 2343 C CA . ASP A 1 301 ? -4.447 -17.882 -0.366 1.00 55.84 301 ASP A CA 1
ATOM 2344 C C . ASP A 1 301 ? -3.447 -17.136 0.557 1.00 55.84 301 ASP A C 1
ATOM 2346 O O . ASP A 1 301 ? -2.660 -16.304 0.089 1.00 55.84 301 ASP A O 1
ATOM 2350 N N . PRO A 1 302 ? -3.468 -17.360 1.889 1.00 56.34 302 PRO A N 1
ATOM 2351 C CA . PRO A 1 302 ? -2.506 -16.737 2.793 1.00 56.34 302 PRO A CA 1
ATOM 2352 C C . PRO A 1 302 ? -1.109 -17.338 2.574 1.00 56.34 302 PRO A C 1
ATOM 2354 O O . PRO A 1 302 ? -0.749 -18.356 3.167 1.00 56.34 302 PRO A O 1
ATOM 2357 N N . GLN A 1 303 ? -0.312 -16.691 1.722 1.00 54.91 303 GLN A N 1
ATOM 2358 C CA . GLN A 1 303 ? 1.076 -17.059 1.450 1.00 54.91 303 GLN A CA 1
ATOM 2359 C C . GLN A 1 303 ? 2.060 -16.146 2.201 1.00 54.91 303 GLN A C 1
ATOM 2361 O O . GLN A 1 303 ? 1.915 -14.921 2.206 1.00 54.91 303 GLN A O 1
ATOM 2366 N N . GLY A 1 304 ? 3.091 -16.749 2.804 1.00 59.22 304 GLY A N 1
ATOM 2367 C CA . GLY A 1 304 ? 4.255 -16.056 3.371 1.00 59.22 304 GLY A CA 1
ATOM 2368 C C . GLY A 1 304 ? 4.526 -16.324 4.865 1.00 59.22 304 GLY A C 1
ATOM 2369 O O . GLY A 1 304 ? 3.714 -16.926 5.565 1.00 59.22 304 GLY A O 1
ATOM 2370 N N . PRO A 1 305 ? 5.704 -15.923 5.380 1.00 62.59 305 PRO A N 1
ATOM 2371 C CA . PRO A 1 305 ? 6.037 -16.026 6.800 1.00 62.59 305 PRO A CA 1
ATOM 2372 C C . PRO A 1 305 ? 5.366 -14.909 7.617 1.00 62.59 305 PRO A C 1
ATOM 2374 O O . PRO A 1 305 ? 5.411 -13.731 7.252 1.00 62.59 305 PRO A O 1
ATOM 2377 N N . ALA A 1 306 ? 4.764 -15.269 8.754 1.00 66.81 306 ALA A N 1
ATOM 2378 C CA . ALA A 1 306 ? 4.038 -14.349 9.634 1.00 66.81 306 ALA A CA 1
ATOM 2379 C C . ALA A 1 306 ? 4.892 -13.156 10.104 1.00 66.81 306 ALA A C 1
ATOM 2381 O O . ALA A 1 306 ? 4.391 -12.041 10.244 1.00 66.81 306 ALA A O 1
ATOM 2382 N N . GLU A 1 307 ? 6.192 -13.372 10.304 1.00 66.25 307 GLU A N 1
ATOM 2383 C CA . GLU A 1 307 ? 7.135 -12.357 10.771 1.00 66.25 307 GLU A CA 1
ATOM 2384 C C . GLU A 1 307 ? 7.327 -11.216 9.760 1.00 66.25 307 GLU A C 1
ATOM 2386 O O . GLU A 1 307 ? 7.452 -10.057 10.156 1.00 66.25 307 GLU A O 1
ATOM 2391 N N . VAL A 1 308 ? 7.310 -11.518 8.455 1.00 66.88 308 VAL A N 1
ATOM 2392 C CA . VAL A 1 308 ? 7.418 -10.497 7.396 1.00 66.88 308 VAL A CA 1
ATOM 2393 C C . VAL A 1 308 ? 6.184 -9.602 7.412 1.00 66.88 308 VAL A C 1
ATOM 2395 O O . VAL A 1 308 ? 6.311 -8.378 7.416 1.00 66.88 308 VAL A O 1
ATOM 2398 N N . TYR A 1 309 ? 4.997 -10.198 7.516 1.00 71.81 309 TYR A N 1
ATOM 2399 C CA . TYR A 1 309 ? 3.749 -9.446 7.609 1.00 71.81 309 TYR A CA 1
ATOM 2400 C C . TYR A 1 309 ? 3.654 -8.612 8.891 1.00 71.81 309 TYR A C 1
ATOM 2402 O O . TYR A 1 309 ? 3.129 -7.504 8.840 1.00 71.81 309 TYR A O 1
ATOM 2410 N N . ALA A 1 310 ? 4.206 -9.075 10.017 1.00 71.75 310 ALA A N 1
ATOM 2411 C CA . ALA A 1 310 ? 4.262 -8.294 11.259 1.00 71.75 310 ALA A CA 1
ATOM 2412 C C . ALA A 1 310 ? 5.099 -7.023 11.133 1.00 71.75 310 ALA A C 1
ATOM 2414 O O . ALA A 1 310 ? 4.674 -5.949 11.578 1.00 71.75 310 ALA A O 1
ATOM 2415 N N . GLN A 1 311 ? 6.257 -7.121 10.480 1.00 75.12 311 GLN A N 1
ATOM 2416 C CA . GLN A 1 311 ? 7.077 -5.949 10.197 1.00 75.12 311 GLN A CA 1
ATOM 2417 C C . GLN A 1 311 ? 6.344 -4.987 9.252 1.00 75.12 311 GLN A C 1
ATOM 2419 O O . GLN A 1 311 ? 6.210 -3.805 9.563 1.00 75.12 311 GLN A O 1
ATOM 2424 N N . VAL A 1 312 ? 5.784 -5.504 8.153 1.00 76.44 312 VAL A N 1
ATOM 2425 C CA . VAL A 1 312 ? 5.029 -4.701 7.176 1.00 76.44 312 VAL A CA 1
ATOM 2426 C C . VAL A 1 312 ? 3.826 -4.009 7.822 1.00 76.44 312 VAL A C 1
ATOM 2428 O O . VAL A 1 312 ? 3.608 -2.822 7.599 1.00 76.44 312 VAL A O 1
ATOM 2431 N N . MET A 1 313 ? 3.070 -4.705 8.673 1.00 80.56 313 MET A N 1
ATOM 2432 C CA . MET A 1 313 ? 1.940 -4.135 9.408 1.00 80.56 313 MET A CA 1
ATOM 2433 C C . MET A 1 313 ? 2.378 -3.004 10.342 1.00 80.56 313 MET A C 1
ATOM 2435 O O . MET A 1 313 ? 1.684 -1.994 10.451 1.00 80.56 313 MET A O 1
ATOM 2439 N N . THR A 1 314 ? 3.524 -3.151 11.009 1.00 83.19 314 THR A N 1
ATOM 2440 C CA . THR A 1 314 ? 4.063 -2.113 11.897 1.00 83.19 314 THR A CA 1
ATOM 2441 C C . THR A 1 314 ? 4.375 -0.833 11.125 1.00 83.19 314 THR A C 1
ATOM 2443 O O . THR A 1 314 ? 3.963 0.251 11.546 1.00 83.19 314 THR A O 1
ATOM 2446 N N . ASP A 1 315 ? 5.027 -0.959 9.971 1.00 83.56 315 ASP A N 1
ATOM 2447 C CA . ASP A 1 315 ? 5.391 0.182 9.127 1.00 83.56 315 ASP A CA 1
ATOM 2448 C C . ASP A 1 315 ? 4.156 0.809 8.456 1.00 83.56 315 ASP A C 1
ATOM 2450 O O . ASP A 1 315 ? 4.016 2.034 8.429 1.00 83.56 315 ASP A O 1
ATOM 2454 N N . LEU A 1 316 ? 3.194 -0.013 8.011 1.00 87.12 316 LEU A N 1
ATOM 2455 C CA . LEU A 1 316 ? 1.901 0.454 7.495 1.00 87.12 316 LEU A CA 1
ATOM 2456 C C . LEU A 1 316 ? 1.137 1.261 8.542 1.00 87.12 316 LEU A C 1
ATOM 2458 O O . LEU A 1 316 ? 0.603 2.324 8.238 1.00 87.12 316 LEU A O 1
ATOM 2462 N N . LEU A 1 317 ? 1.097 0.785 9.787 1.00 89.75 317 LEU A N 1
ATOM 2463 C CA . LEU A 1 317 ? 0.447 1.498 10.881 1.00 89.75 317 LEU A CA 1
ATOM 2464 C C . LEU A 1 317 ? 1.157 2.809 11.220 1.00 89.75 317 LEU A C 1
ATOM 2466 O O . LEU A 1 317 ? 0.488 3.775 11.590 1.00 89.75 317 LEU A O 1
ATOM 2470 N N . ALA A 1 318 ? 2.487 2.866 11.122 1.00 89.12 318 ALA A N 1
ATOM 2471 C CA . ALA A 1 318 ? 3.235 4.105 11.313 1.00 89.12 318 ALA A CA 1
ATOM 2472 C C . ALA A 1 318 ? 2.848 5.149 10.253 1.00 89.12 318 ALA A C 1
ATOM 2474 O O . ALA A 1 318 ? 2.466 6.266 10.613 1.00 89.12 318 ALA A O 1
ATOM 2475 N N . LEU A 1 319 ? 2.829 4.757 8.975 1.00 89.56 319 LEU A N 1
ATOM 2476 C CA . LEU A 1 319 ? 2.410 5.622 7.871 1.00 89.56 319 LEU A CA 1
ATOM 2477 C C . LEU A 1 319 ? 0.926 6.014 7.964 1.00 89.56 319 LEU A C 1
ATOM 2479 O O . LEU A 1 319 ? 0.581 7.181 7.799 1.00 89.56 319 LEU A O 1
ATOM 2483 N N . ALA A 1 320 ? 0.036 5.077 8.297 1.00 93.75 320 ALA A N 1
ATOM 2484 C CA . ALA A 1 320 ? -1.384 5.362 8.500 1.00 93.75 320 ALA A CA 1
ATOM 2485 C C . ALA A 1 320 ? -1.601 6.400 9.614 1.00 93.75 320 ALA A C 1
ATOM 2487 O O . ALA A 1 320 ? -2.398 7.323 9.461 1.00 93.75 320 ALA A O 1
ATOM 2488 N N . ASN A 1 321 ? -0.852 6.296 10.718 1.00 92.94 321 ASN A N 1
ATOM 2489 C CA . ASN A 1 321 ? -0.877 7.294 11.788 1.00 92.94 321 ASN A CA 1
ATOM 2490 C C . ASN A 1 321 ? -0.381 8.667 11.308 1.00 92.94 321 ASN A C 1
ATOM 2492 O O . ASN A 1 321 ? -0.983 9.679 11.664 1.00 92.94 321 ASN A O 1
ATOM 2496 N N . HIS A 1 322 ? 0.687 8.705 10.505 1.00 91.31 322 HIS A N 1
ATOM 2497 C CA . HIS A 1 322 ? 1.188 9.940 9.898 1.00 91.31 322 HIS A CA 1
ATOM 2498 C C . HIS A 1 322 ? 0.108 10.605 9.027 1.00 91.31 322 HIS A C 1
ATOM 2500 O O . HIS A 1 322 ? -0.199 11.784 9.196 1.00 91.31 322 HIS A O 1
ATOM 2506 N N . LEU A 1 323 ? -0.537 9.831 8.152 1.00 93.06 323 LEU A N 1
ATOM 2507 C CA . LEU A 1 323 ? -1.597 10.308 7.262 1.00 93.06 323 LEU A CA 1
ATOM 2508 C C . LEU A 1 323 ? -2.851 10.765 8.017 1.00 93.06 323 LEU A C 1
ATOM 2510 O O . LEU A 1 323 ? -3.450 11.776 7.647 1.00 93.06 323 LEU A O 1
ATOM 2514 N N . ALA A 1 324 ? -3.231 10.068 9.091 1.00 93.12 324 ALA A N 1
ATOM 2515 C CA . ALA A 1 324 ? -4.367 10.445 9.932 1.00 93.12 324 ALA A CA 1
ATOM 2516 C C . ALA A 1 324 ? -4.147 11.788 10.654 1.00 93.12 324 ALA A C 1
ATOM 2518 O O . ALA A 1 324 ? -5.111 12.500 10.938 1.00 93.12 324 ALA A O 1
ATOM 2519 N N . LEU A 1 325 ? -2.891 12.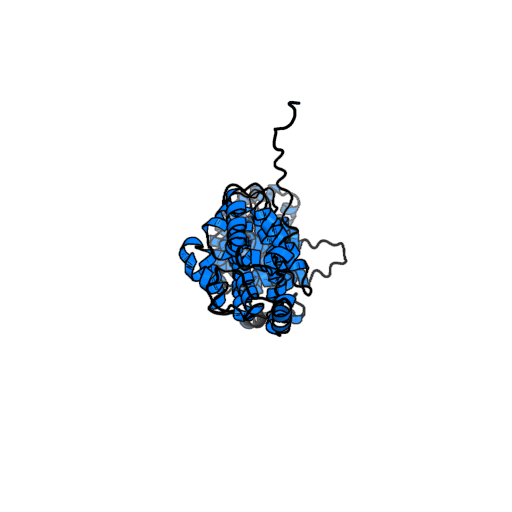156 10.927 1.00 91.31 325 LEU A N 1
ATOM 2520 C CA . LEU A 1 325 ? -2.510 13.435 11.537 1.00 91.31 325 LEU A CA 1
ATOM 2521 C C . LEU A 1 325 ? -2.184 14.536 10.517 1.00 91.31 325 LEU A C 1
ATOM 2523 O O . LEU A 1 325 ? -1.922 15.671 10.920 1.00 91.31 325 LEU A O 1
ATOM 2527 N N . SER A 1 326 ? -2.196 14.221 9.222 1.00 91.50 326 SER A N 1
ATOM 2528 C CA . SER A 1 326 ? -1.834 15.165 8.167 1.00 91.50 326 SER A CA 1
ATOM 2529 C C . SER A 1 326 ? -2.754 16.389 8.148 1.00 91.50 326 SER A C 1
ATOM 2531 O O . SER A 1 326 ? -3.965 16.293 8.355 1.00 91.50 326 SER A O 1
ATOM 2533 N N . GLU A 1 327 ? -2.185 17.554 7.834 1.00 89.88 327 GLU A N 1
ATOM 2534 C CA . GLU A 1 327 ? -2.951 18.782 7.589 1.00 89.88 327 GLU A CA 1
ATOM 2535 C C . GLU A 1 327 ? -3.753 18.738 6.279 1.00 89.88 327 GLU A C 1
ATOM 2537 O O . GLU A 1 327 ? -4.657 19.547 6.086 1.00 89.88 327 GLU A O 1
ATOM 2542 N N . HIS A 1 328 ? -3.423 17.809 5.375 1.00 91.50 328 HIS A N 1
ATOM 2543 C CA . HIS A 1 328 ? -4.109 17.636 4.091 1.00 91.50 328 HIS A CA 1
ATOM 2544 C C . HIS A 1 328 ? -5.394 16.814 4.203 1.00 91.50 328 HIS A C 1
ATOM 2546 O O . HIS A 1 328 ? -6.170 16.780 3.252 1.00 91.50 328 HIS A O 1
ATOM 2552 N N . ARG A 1 329 ? -5.618 16.180 5.357 1.00 91.81 329 ARG A N 1
ATOM 2553 C CA . ARG A 1 329 ? -6.811 15.397 5.652 1.00 91.81 329 ARG A CA 1
ATOM 2554 C C . ARG A 1 329 ? -8.058 16.277 5.652 1.00 91.81 329 ARG A C 1
ATOM 2556 O O . ARG A 1 329 ? -8.142 17.230 6.431 1.00 91.81 329 ARG A O 1
ATOM 2563 N N . ASP A 1 330 ? -9.047 15.901 4.849 1.00 90.06 330 ASP A N 1
ATOM 2564 C CA . ASP A 1 330 ? -10.396 16.449 4.962 1.00 90.06 330 ASP A CA 1
ATOM 2565 C C . ASP A 1 330 ? -11.078 15.872 6.212 1.00 90.06 330 ASP A C 1
ATOM 2567 O O . ASP A 1 330 ? -11.184 14.660 6.372 1.00 90.06 330 ASP A O 1
ATOM 2571 N N . ARG A 1 331 ? -11.486 16.742 7.140 1.00 88.12 331 ARG A N 1
ATOM 2572 C CA . ARG A 1 331 ? -12.090 16.350 8.428 1.00 88.12 331 ARG A CA 1
ATOM 2573 C C . ARG A 1 331 ? -13.617 16.346 8.390 1.00 88.12 331 ARG A C 1
ATOM 2575 O O . ARG A 1 331 ? -14.245 15.870 9.335 1.00 88.12 331 ARG A O 1
ATOM 2582 N N . ASP A 1 332 ? -14.201 16.879 7.321 1.00 90.44 332 ASP A N 1
ATOM 2583 C CA . ASP A 1 332 ? -15.650 16.992 7.153 1.00 90.44 332 ASP A CA 1
ATOM 2584 C C . ASP A 1 332 ? -16.234 15.791 6.389 1.00 90.44 332 ASP A C 1
ATOM 2586 O O . ASP A 1 332 ? -17.453 15.648 6.273 1.00 90.44 332 ASP A O 1
ATOM 2590 N N . ARG A 1 333 ? -15.374 14.899 5.884 1.00 92.62 333 ARG A N 1
ATOM 2591 C CA . ARG A 1 333 ? -15.746 13.696 5.140 1.00 92.62 333 ARG A CA 1
ATOM 2592 C C . ARG A 1 333 ? -15.018 12.474 5.690 1.00 92.62 333 ARG A C 1
ATOM 2594 O O . ARG A 1 333 ? -13.842 12.550 6.010 1.00 92.62 333 ARG A O 1
ATOM 2601 N N . ILE A 1 334 ? -15.711 11.333 5.704 1.00 92.19 334 ILE A N 1
ATOM 2602 C CA . ILE A 1 334 ? -15.088 10.032 5.959 1.00 92.19 334 ILE A CA 1
ATOM 2603 C C . ILE A 1 334 ? -14.296 9.549 4.731 1.00 92.19 334 ILE A C 1
ATOM 2605 O O . ILE A 1 334 ? -14.821 9.434 3.617 1.00 92.19 334 ILE A O 1
ATOM 2609 N N . SER A 1 335 ? -13.021 9.268 4.953 1.00 93.62 335 SER A N 1
ATOM 2610 C CA . SER A 1 335 ? -12.068 8.705 3.999 1.00 93.62 335 SER A CA 1
ATOM 2611 C C . SER A 1 335 ? -11.969 7.175 4.128 1.00 93.62 335 SER A C 1
ATOM 2613 O O . SER A 1 335 ? -12.296 6.601 5.178 1.00 93.62 335 SER A O 1
ATOM 2615 N N . PRO A 1 336 ? -11.458 6.479 3.096 1.00 94.19 336 PRO A N 1
ATOM 2616 C CA . PRO A 1 336 ? -11.130 5.057 3.194 1.00 94.19 336 PRO A CA 1
ATOM 2617 C C . PRO A 1 336 ? -10.110 4.754 4.297 1.00 94.19 336 PRO A C 1
ATOM 2619 O O . PRO A 1 336 ? -10.223 3.727 4.964 1.00 94.19 336 PRO A O 1
ATOM 2622 N N . LEU A 1 337 ? -9.163 5.665 4.553 1.00 95.12 337 LEU A N 1
ATOM 2623 C CA . LEU A 1 337 ? -8.199 5.521 5.645 1.00 95.12 337 LEU A CA 1
ATOM 2624 C C . LEU A 1 337 ? -8.866 5.562 7.021 1.00 95.12 337 LEU A C 1
ATOM 2626 O O . LEU A 1 337 ? -8.523 4.748 7.871 1.00 95.12 337 LEU A O 1
ATOM 2630 N N . GLU A 1 338 ? -9.822 6.461 7.261 1.00 95.00 338 GLU A N 1
ATOM 2631 C CA . GLU A 1 338 ? -10.572 6.476 8.526 1.00 95.00 338 GLU A CA 1
ATOM 2632 C C . GLU A 1 338 ? -11.481 5.253 8.656 1.00 95.00 338 GLU A C 1
ATOM 2634 O O . GLU A 1 338 ? -11.581 4.675 9.735 1.00 95.00 338 GLU A O 1
ATOM 2639 N N . THR A 1 339 ? -12.081 4.811 7.550 1.00 95.00 339 THR A N 1
ATOM 2640 C CA . THR A 1 339 ? -12.879 3.579 7.502 1.00 95.00 339 THR A CA 1
ATOM 2641 C C . THR A 1 339 ? -12.028 2.372 7.908 1.00 95.00 339 THR A C 1
ATOM 2643 O O . THR A 1 339 ? -12.382 1.649 8.839 1.00 95.00 339 THR A O 1
ATOM 2646 N N . ALA A 1 340 ? -10.858 2.191 7.286 1.00 93.88 340 ALA A N 1
ATOM 2647 C CA . ALA A 1 340 ? -9.891 1.154 7.645 1.00 93.88 340 ALA A CA 1
ATOM 2648 C C . ALA A 1 340 ? -9.383 1.313 9.090 1.00 93.88 340 ALA A C 1
ATOM 2650 O O . ALA A 1 340 ? -9.367 0.358 9.869 1.00 93.88 340 ALA A O 1
ATOM 2651 N N . GLY A 1 341 ? -9.016 2.539 9.462 1.00 92.81 341 GLY A N 1
ATOM 2652 C CA . GLY A 1 341 ? -8.445 2.887 10.755 1.00 92.81 341 GLY A CA 1
ATOM 2653 C C . GLY A 1 341 ? -9.408 2.733 11.929 1.00 92.81 341 GLY A C 1
ATOM 2654 O O . GLY A 1 341 ? -8.933 2.488 13.034 1.00 92.81 341 GLY A O 1
ATOM 2655 N N . ILE A 1 342 ? -10.724 2.825 11.714 1.00 94.56 342 ILE A N 1
ATOM 2656 C CA . ILE A 1 342 ? -11.754 2.648 12.748 1.00 94.56 342 ILE A CA 1
ATOM 2657 C C . ILE A 1 342 ? -12.365 1.250 12.666 1.00 94.56 342 ILE A C 1
ATOM 2659 O O . ILE A 1 342 ? -12.222 0.474 13.609 1.00 94.56 342 ILE A O 1
ATOM 2663 N N . PHE A 1 343 ? -13.028 0.917 11.554 1.00 94.25 343 PHE A N 1
ATOM 2664 C CA . PHE A 1 343 ? -13.827 -0.304 11.431 1.00 94.25 343 PHE A CA 1
ATOM 2665 C C . PHE A 1 343 ? -12.956 -1.558 11.504 1.00 94.25 343 PHE A C 1
ATOM 2667 O O . PHE A 1 343 ? -13.164 -2.414 12.364 1.00 94.25 343 PHE A O 1
ATOM 2674 N N . PHE A 1 344 ? -11.939 -1.653 10.644 1.00 92.81 344 PHE A N 1
ATOM 2675 C CA . PHE A 1 344 ? -11.112 -2.857 10.568 1.00 92.81 344 PHE A CA 1
ATOM 2676 C C . PHE A 1 344 ? -10.191 -2.997 11.783 1.00 92.81 344 PHE A C 1
ATOM 2678 O O . PHE A 1 344 ? -10.068 -4.089 12.342 1.00 92.81 344 PHE A O 1
ATOM 2685 N N . SER A 1 345 ? -9.612 -1.887 12.249 1.00 92.19 345 SER A N 1
ATOM 2686 C CA . SER A 1 345 ? -8.853 -1.836 13.502 1.00 92.19 345 SER A CA 1
ATOM 2687 C C . SER A 1 345 ? -9.649 -2.380 14.688 1.00 92.19 345 SER A C 1
ATOM 2689 O O . SER A 1 345 ? -9.159 -3.237 15.427 1.00 92.19 345 SER A O 1
ATOM 2691 N N . LEU A 1 346 ? -10.883 -1.899 14.883 1.00 90.19 346 LEU A N 1
ATOM 2692 C CA . LEU A 1 346 ? -11.737 -2.360 15.974 1.00 90.19 346 LEU A CA 1
ATOM 2693 C C . LEU A 1 346 ? -12.209 -3.798 15.754 1.00 90.19 346 LEU A C 1
ATOM 2695 O O . LEU A 1 346 ? -12.229 -4.555 16.717 1.00 90.19 346 LEU A O 1
ATOM 2699 N N . GLY A 1 347 ? -12.491 -4.221 14.520 1.00 88.56 347 GLY A N 1
ATOM 2700 C CA . GLY A 1 347 ? -12.812 -5.620 14.226 1.00 88.56 347 GLY A CA 1
ATOM 2701 C C . GLY A 1 347 ? -11.680 -6.583 14.607 1.00 88.56 347 GLY A C 1
ATOM 2702 O O . GLY A 1 347 ? -11.925 -7.603 15.256 1.00 88.56 347 GLY A O 1
ATOM 2703 N N . ILE A 1 348 ? -10.419 -6.238 14.321 1.00 85.88 348 ILE A N 1
ATOM 2704 C CA . ILE A 1 348 ? -9.269 -7.025 14.802 1.00 85.88 348 ILE A CA 1
ATOM 2705 C C . ILE A 1 348 ? -9.178 -7.017 16.315 1.00 85.88 348 ILE A C 1
ATOM 2707 O O . ILE A 1 348 ? -9.014 -8.070 16.933 1.00 85.88 348 ILE A O 1
ATOM 2711 N N . LEU A 1 349 ? -9.309 -5.842 16.932 1.00 85.50 349 LEU A N 1
ATOM 2712 C CA . LEU A 1 349 ? -9.276 -5.720 18.384 1.00 85.50 349 LEU A CA 1
ATOM 2713 C C . LEU A 1 349 ? -10.437 -6.470 19.049 1.00 85.50 349 LEU A C 1
ATOM 2715 O O . LEU A 1 349 ? -10.300 -6.876 20.205 1.00 85.50 349 LEU A O 1
ATOM 2719 N N . ARG A 1 350 ? -11.539 -6.713 18.335 1.00 83.06 350 ARG A N 1
ATOM 2720 C CA . ARG A 1 350 ? -12.638 -7.580 18.763 1.00 83.06 350 ARG A CA 1
ATOM 2721 C C . ARG A 1 350 ? -12.253 -9.059 18.703 1.00 83.06 350 ARG A C 1
ATOM 2723 O O . ARG A 1 350 ? -12.502 -9.789 19.658 1.00 83.06 350 ARG A O 1
ATOM 2730 N N . GLY A 1 351 ? -11.543 -9.500 17.665 1.00 77.88 351 GLY A N 1
ATOM 2731 C CA . GLY A 1 351 ? -10.917 -10.829 17.653 1.00 77.88 351 GLY A CA 1
ATOM 2732 C C . GLY A 1 351 ? -9.972 -11.032 18.848 1.00 77.88 351 GLY A C 1
ATOM 2733 O O . GLY A 1 351 ? -10.075 -12.025 19.570 1.00 77.88 351 GLY A O 1
ATOM 2734 N N . VAL A 1 352 ? -9.119 -10.040 19.133 1.00 78.00 352 VAL A N 1
ATOM 2735 C CA . VAL A 1 352 ? -8.240 -10.035 20.320 1.00 78.00 352 VAL A CA 1
ATOM 2736 C C . VAL A 1 352 ? -9.047 -10.048 21.621 1.00 78.00 352 VAL A C 1
ATOM 2738 O O . VAL A 1 352 ? -8.683 -10.748 22.569 1.00 78.00 352 VAL A O 1
ATOM 2741 N N . HIS A 1 353 ? -10.156 -9.306 21.674 1.00 77.12 353 HIS A N 1
ATOM 2742 C CA . HIS A 1 353 ? -11.067 -9.291 22.814 1.00 77.12 353 HIS A CA 1
ATOM 2743 C C . HIS A 1 353 ? -11.587 -10.699 23.130 1.00 77.12 353 HIS A C 1
ATOM 2745 O O . HIS A 1 353 ? -11.477 -11.132 24.274 1.00 77.12 353 HIS A O 1
ATOM 2751 N N . PHE A 1 354 ? -12.052 -11.462 22.141 1.00 73.94 354 PHE A N 1
ATOM 2752 C CA . PHE A 1 354 ? -12.525 -12.831 22.375 1.00 73.94 354 PHE A CA 1
ATOM 2753 C C . PHE A 1 354 ? -11.419 -13.801 22.793 1.00 73.94 354 PHE A C 1
ATOM 2755 O O . PHE A 1 354 ? -11.659 -14.688 23.608 1.00 73.94 354 PHE A O 1
ATOM 2762 N N . VAL A 1 355 ? -10.188 -13.621 22.307 1.00 72.19 355 VAL A N 1
ATOM 2763 C CA . VAL A 1 355 ? -9.043 -14.403 22.806 1.00 72.19 355 VAL A CA 1
ATOM 2764 C C . VAL A 1 355 ? -8.757 -14.071 24.277 1.00 72.19 355 VAL A C 1
ATOM 2766 O O . VAL A 1 355 ? -8.434 -14.955 25.074 1.00 72.19 355 VAL A O 1
ATOM 2769 N N . ARG A 1 356 ? -8.909 -12.800 24.665 1.00 70.19 356 ARG A N 1
ATOM 2770 C CA . ARG A 1 356 ? -8.741 -12.334 26.050 1.00 70.19 356 ARG A CA 1
ATOM 2771 C C . ARG A 1 356 ? -9.900 -12.757 26.953 1.00 70.19 356 ARG A C 1
ATOM 2773 O O . ARG A 1 356 ? -9.677 -13.008 28.139 1.00 70.19 356 ARG A O 1
ATOM 2780 N N . PHE A 1 357 ? -11.105 -12.891 26.413 1.00 69.06 357 PHE A N 1
ATOM 2781 C CA . PHE A 1 357 ? -12.308 -13.268 27.151 1.00 69.06 357 PHE A CA 1
ATOM 2782 C C . PHE A 1 357 ? -13.075 -14.400 26.443 1.00 69.06 357 PHE A C 1
ATOM 2784 O O . PHE A 1 357 ? -14.197 -14.185 25.986 1.00 69.06 357 PHE A O 1
ATOM 2791 N N . PRO A 1 358 ? -12.522 -15.628 26.373 1.00 66.88 358 PRO A N 1
ATOM 2792 C CA . PRO A 1 358 ? -13.145 -16.729 25.630 1.00 66.88 358 PRO A CA 1
ATOM 2793 C C . PRO A 1 358 ? -14.546 -17.095 26.125 1.00 66.88 358 PRO A C 1
ATOM 2795 O O . PRO A 1 358 ? -15.352 -17.625 25.372 1.00 66.88 358 PRO A O 1
ATOM 2798 N N . GLN A 1 359 ? -14.850 -16.804 27.391 1.00 62.38 359 GLN A N 1
ATOM 2799 C CA . GLN A 1 359 ? -16.172 -16.985 27.989 1.00 62.38 359 GLN A CA 1
ATOM 2800 C C . GLN A 1 359 ? -17.279 -16.141 27.338 1.00 62.38 359 GLN A C 1
ATOM 2802 O O . GLN A 1 359 ? -18.442 -16.413 27.597 1.00 62.38 359 GLN A O 1
ATOM 2807 N N . LEU A 1 360 ? -16.923 -15.143 26.524 1.00 62.03 360 LEU A N 1
ATOM 2808 C CA . LEU A 1 360 ? -17.868 -14.298 25.789 1.00 62.03 360 LEU A CA 1
ATOM 2809 C C . LEU A 1 360 ? -18.167 -14.816 24.381 1.00 62.03 360 LEU A C 1
ATOM 2811 O O . LEU A 1 360 ? -19.026 -14.268 23.702 1.00 62.03 360 LEU A O 1
ATOM 2815 N N . LEU A 1 361 ? -17.484 -15.875 23.932 1.00 61.59 361 LEU A N 1
ATOM 2816 C CA . LEU A 1 361 ? -17.755 -16.485 22.632 1.00 61.59 361 LEU A CA 1
ATOM 2817 C C . LEU A 1 361 ? -19.189 -17.038 22.594 1.00 61.59 361 LEU A C 1
ATOM 2819 O O . LEU A 1 361 ? -19.499 -18.023 23.266 1.00 61.59 361 LEU A O 1
ATOM 2823 N N . GLY A 1 362 ? -20.045 -16.431 21.766 1.00 55.62 362 GLY A N 1
ATOM 2824 C CA . GLY A 1 362 ? -21.440 -16.843 21.574 1.00 55.62 362 GLY A CA 1
ATOM 2825 C C . GLY A 1 362 ? -22.463 -16.218 22.533 1.00 55.62 362 GLY A C 1
ATOM 2826 O O . GLY A 1 362 ? -23.615 -16.657 22.522 1.00 55.62 362 GLY A O 1
ATOM 2827 N N . GLU A 1 363 ? -22.074 -15.229 23.345 1.00 60.16 363 GLU A N 1
ATOM 2828 C CA . GLU A 1 363 ? -23.008 -14.352 24.070 1.00 60.16 363 GLU A CA 1
ATOM 2829 C C . GLU A 1 363 ? -23.366 -13.106 23.229 1.00 60.16 363 GLU A C 1
ATOM 2831 O O . GLU A 1 363 ? -22.846 -12.919 22.134 1.00 60.16 363 GLU A O 1
ATOM 2836 N N . ASP A 1 364 ? -24.311 -12.280 23.695 1.00 56.50 364 ASP A N 1
ATOM 2837 C CA . ASP A 1 364 ? -24.714 -11.054 22.992 1.00 56.50 364 ASP A CA 1
ATOM 2838 C C . ASP A 1 364 ? -23.564 -10.025 23.064 1.00 56.50 364 ASP A C 1
ATOM 2840 O O . ASP A 1 364 ? -23.337 -9.389 24.102 1.00 56.50 364 ASP A O 1
ATOM 2844 N N . ASP A 1 365 ? -22.827 -9.891 21.955 1.00 55.38 365 ASP A N 1
ATOM 2845 C CA . ASP A 1 365 ? -21.561 -9.142 21.786 1.00 55.38 365 ASP A CA 1
ATOM 2846 C C . ASP A 1 365 ? -21.652 -7.632 22.073 1.00 55.38 365 ASP A C 1
ATOM 2848 O O . ASP A 1 365 ? -20.667 -6.894 22.020 1.00 55.38 365 ASP A O 1
ATOM 2852 N N . MET A 1 366 ? -22.859 -7.174 22.381 1.00 53.88 366 MET A N 1
ATOM 2853 C CA . MET A 1 366 ? -23.235 -5.797 22.660 1.00 53.88 366 MET A CA 1
ATOM 2854 C C . MET A 1 366 ? -23.106 -5.415 24.136 1.00 53.88 366 MET A C 1
ATOM 2856 O O . MET A 1 366 ? -23.238 -4.240 24.491 1.00 53.88 366 MET A O 1
ATOM 2860 N N . THR A 1 367 ? -22.862 -6.389 25.018 1.00 53.34 367 THR A N 1
ATOM 2861 C CA . THR A 1 367 ? -22.768 -6.157 26.462 1.00 53.34 367 THR A CA 1
ATOM 2862 C C . THR A 1 367 ? -21.341 -6.337 26.968 1.00 53.34 367 THR A C 1
ATOM 2864 O O . THR A 1 367 ? -20.720 -7.380 26.792 1.00 53.34 367 THR A O 1
ATOM 2867 N N . LEU A 1 368 ? -20.799 -5.296 27.616 1.00 52.44 368 LEU A N 1
ATOM 2868 C CA . LEU A 1 368 ? -19.519 -5.405 28.317 1.00 52.44 368 LEU A CA 1
ATOM 2869 C C . LEU A 1 368 ? -19.629 -6.510 29.383 1.00 52.44 368 LEU A C 1
ATOM 2871 O O . LEU A 1 368 ? -20.625 -6.536 30.108 1.00 52.44 368 LEU A O 1
ATOM 2875 N N . PRO A 1 369 ? -18.624 -7.389 29.526 1.00 51.62 369 PRO A N 1
ATOM 2876 C CA . PRO A 1 369 ? -18.683 -8.500 30.465 1.00 51.62 369 PRO A CA 1
ATOM 2877 C C . PRO A 1 369 ? -18.913 -8.046 31.916 1.00 51.62 369 PRO A C 1
ATOM 2879 O O . PRO A 1 369 ? -17.989 -7.604 32.598 1.00 51.62 369 PRO A O 1
ATOM 2882 N N . ASP A 1 370 ? -20.130 -8.255 32.423 1.00 46.81 370 ASP A N 1
ATOM 2883 C CA . ASP A 1 370 ? -20.541 -7.943 33.803 1.00 46.81 370 ASP A CA 1
ATOM 2884 C C . ASP A 1 370 ? -19.800 -8.787 34.871 1.00 46.81 370 ASP A C 1
ATOM 2886 O O . ASP A 1 370 ? -19.872 -8.501 36.070 1.00 46.81 370 ASP A O 1
ATOM 2890 N N . THR A 1 371 ? -19.114 -9.866 34.469 1.00 47.53 371 THR A N 1
ATOM 2891 C CA . THR A 1 371 ? -18.571 -10.902 35.371 1.00 47.53 371 THR A CA 1
ATOM 2892 C C . THR A 1 371 ? -17.061 -11.100 35.291 1.00 47.53 371 THR A C 1
ATOM 2894 O O . THR A 1 371 ? -16.526 -11.915 36.048 1.00 47.53 371 THR A O 1
ATOM 2897 N N . VAL A 1 372 ? -16.350 -10.365 34.430 1.00 51.25 372 VAL A N 1
ATOM 2898 C CA . VAL A 1 372 ? -14.904 -10.556 34.265 1.00 51.25 372 VAL A CA 1
ATOM 2899 C C . VAL A 1 372 ? -14.164 -10.041 35.492 1.00 51.25 372 VAL A C 1
ATOM 2901 O O . VAL A 1 372 ? -13.964 -8.843 35.696 1.00 51.25 372 VAL A O 1
ATOM 2904 N N . ARG A 1 373 ? -13.737 -10.980 36.336 1.00 54.28 373 ARG A N 1
ATOM 2905 C CA . ARG A 1 373 ? -12.807 -10.693 37.424 1.00 54.28 373 ARG A CA 1
ATOM 2906 C C . ARG A 1 373 ? -11.406 -10.541 36.831 1.00 54.28 373 ARG A C 1
ATOM 2908 O O . ARG A 1 373 ? -11.067 -11.291 35.914 1.00 54.28 373 ARG A O 1
ATOM 2915 N N . PRO A 1 374 ? -10.555 -9.657 37.380 1.00 51.03 374 PRO A N 1
ATOM 2916 C CA . PRO A 1 374 ? -9.160 -9.538 36.954 1.00 51.03 374 PRO A CA 1
ATOM 2917 C C . PRO A 1 374 ? -8.452 -10.902 36.856 1.00 51.03 374 PRO A C 1
ATOM 2919 O O . PRO A 1 374 ? -7.757 -11.172 35.881 1.00 51.03 374 PRO A O 1
ATOM 2922 N N . ASP A 1 375 ? -8.719 -11.803 37.809 1.00 54.16 375 ASP A N 1
ATOM 2923 C CA . ASP A 1 375 ? -8.192 -13.177 37.882 1.00 54.16 375 ASP A CA 1
ATOM 2924 C C . ASP A 1 375 ? -8.517 -14.064 36.671 1.00 54.16 375 ASP A C 1
ATOM 2926 O O . ASP A 1 375 ? -7.729 -14.953 36.337 1.00 54.16 375 ASP A O 1
ATOM 2930 N N . ASP A 1 376 ? -9.636 -13.823 35.988 1.00 54.12 376 ASP A N 1
ATOM 2931 C CA . ASP A 1 376 ? -10.027 -14.582 34.799 1.00 54.12 376 ASP A CA 1
ATOM 2932 C C . ASP A 1 376 ? -9.309 -14.053 33.546 1.00 54.12 376 ASP A C 1
ATOM 2934 O O . ASP A 1 376 ? -8.833 -14.848 32.732 1.00 54.12 376 ASP A O 1
ATOM 2938 N N . VAL A 1 377 ? -9.064 -12.737 33.474 1.00 54.78 377 VAL A N 1
ATOM 2939 C CA . VAL A 1 377 ? -8.184 -12.100 32.466 1.00 54.78 377 VAL A CA 1
ATOM 2940 C C . VAL A 1 377 ? -6.746 -12.609 32.589 1.00 54.78 377 VAL A C 1
ATOM 2942 O O . VAL A 1 377 ? -6.042 -12.835 31.603 1.00 54.78 377 VAL A O 1
ATOM 2945 N N . TYR A 1 378 ? -6.290 -12.856 33.819 1.00 55.53 378 TYR A N 1
ATOM 2946 C CA . TYR A 1 378 ? -4.949 -13.379 34.080 1.00 55.53 378 TYR A CA 1
ATOM 2947 C C . TYR A 1 378 ? -4.733 -14.824 33.603 1.00 55.53 378 TYR A C 1
ATOM 2949 O O . TYR A 1 378 ? -3.573 -15.212 33.400 1.00 55.53 378 TYR A O 1
ATOM 2957 N N . LYS A 1 379 ? -5.799 -15.625 33.459 1.00 54.12 379 LYS A N 1
ATOM 2958 C CA . LYS A 1 379 ? -5.727 -17.020 32.992 1.00 54.12 379 LYS A CA 1
ATOM 2959 C C . LYS A 1 379 ? -5.724 -17.118 31.467 1.00 54.12 379 LYS A C 1
ATOM 2961 O O . LYS A 1 379 ? -4.911 -17.869 30.935 1.00 54.12 379 LYS A O 1
ATOM 2966 N N . SER A 1 380 ? -6.560 -16.346 30.773 1.00 53.50 380 SER A N 1
ATOM 2967 C CA . SER A 1 380 ? -6.625 -16.309 29.300 1.00 53.50 380 SER A CA 1
ATOM 2968 C C . SER A 1 380 ? -5.379 -15.682 28.664 1.00 53.50 380 SER A C 1
ATOM 2970 O O . SER A 1 380 ? -4.859 -16.189 27.668 1.00 53.50 380 SER A O 1
ATOM 2972 N N . SER A 1 381 ? -4.803 -14.668 29.318 1.00 52.22 381 SER A N 1
ATOM 2973 C CA . SER A 1 381 ? -3.536 -14.024 28.930 1.00 52.22 381 SER A CA 1
ATOM 2974 C C . SER A 1 381 ? -2.286 -14.915 29.056 1.00 52.22 381 SER A C 1
ATOM 2976 O O . SER A 1 381 ? -1.167 -14.448 28.850 1.00 52.22 381 SER A O 1
ATOM 2978 N N . ARG A 1 382 ? -2.440 -16.186 29.461 1.00 52.88 382 ARG A N 1
ATOM 2979 C CA . ARG A 1 382 ? -1.378 -17.212 29.440 1.00 52.88 382 ARG A CA 1
ATOM 2980 C C . ARG A 1 382 ? -1.463 -18.138 28.226 1.00 52.88 382 ARG A C 1
ATOM 2982 O O . ARG A 1 382 ? -0.623 -19.026 28.111 1.00 52.88 382 ARG A O 1
ATOM 2989 N N . SER A 1 383 ? -2.467 -17.978 27.364 1.00 62.19 383 SER A N 1
ATOM 2990 C CA . SER A 1 383 ? -2.534 -18.748 26.124 1.00 62.19 383 SER A CA 1
ATOM 2991 C C . SER A 1 383 ? -1.388 -18.347 25.194 1.00 62.19 383 SER A C 1
ATOM 2993 O O . SER A 1 383 ? -1.028 -17.171 25.102 1.00 62.19 383 SER A O 1
ATOM 2995 N N . GLU A 1 384 ? -0.810 -19.329 24.503 1.00 61.03 384 GLU A N 1
ATOM 2996 C CA . GLU A 1 384 ? 0.213 -19.073 23.483 1.00 61.03 384 GLU A CA 1
ATOM 2997 C C . GLU A 1 384 ? -0.333 -18.170 22.371 1.00 61.03 384 GLU A C 1
ATOM 2999 O O . GLU A 1 384 ? 0.384 -17.289 21.913 1.00 61.03 384 GLU A O 1
ATOM 3004 N N . ALA A 1 385 ? -1.624 -18.296 22.041 1.00 58.62 385 ALA A N 1
ATOM 3005 C CA . ALA A 1 385 ? -2.320 -17.423 21.099 1.00 58.62 385 ALA A CA 1
ATOM 3006 C C . ALA A 1 385 ? -2.332 -15.954 21.553 1.00 58.62 385 ALA A C 1
ATOM 3008 O O . ALA A 1 385 ? -1.972 -15.079 20.777 1.00 58.62 385 ALA A O 1
ATOM 3009 N N . PHE A 1 386 ? -2.676 -15.661 22.815 1.00 64.38 386 PHE A N 1
ATOM 3010 C CA . PHE A 1 386 ? -2.666 -14.283 23.321 1.00 64.38 386 PHE A CA 1
ATOM 3011 C C . PHE A 1 386 ? -1.254 -13.699 23.369 1.00 64.38 386 PHE A C 1
ATOM 3013 O O . PHE A 1 386 ? -1.055 -12.540 23.022 1.00 64.38 386 PHE A O 1
ATOM 3020 N N . LYS A 1 387 ? -0.265 -14.500 23.777 1.00 65.62 387 LYS A N 1
ATOM 3021 C CA . LYS A 1 387 ? 1.130 -14.057 23.788 1.00 65.62 387 LYS A CA 1
ATOM 3022 C C . LYS A 1 387 ? 1.621 -13.762 22.369 1.00 65.62 387 LYS A C 1
ATOM 3024 O O . LYS A 1 387 ? 2.171 -12.696 22.141 1.00 65.62 387 LYS A O 1
ATOM 3029 N N . PHE A 1 388 ? 1.348 -14.654 21.419 1.00 61.28 388 PHE A N 1
ATOM 3030 C CA . PHE A 1 388 ? 1.655 -14.448 20.007 1.00 61.28 388 PHE A CA 1
ATOM 3031 C C . PHE A 1 388 ? 0.974 -13.183 19.468 1.00 61.28 388 PHE A C 1
ATOM 3033 O O . PHE A 1 388 ? 1.635 -12.341 18.875 1.00 61.28 388 PHE A O 1
ATOM 3040 N N . ILE A 1 389 ? -0.308 -12.980 19.770 1.00 63.59 389 ILE A N 1
ATOM 3041 C CA . ILE A 1 389 ? -1.055 -11.773 19.406 1.00 63.59 389 ILE A CA 1
ATOM 3042 C C . ILE A 1 389 ? -0.436 -10.511 20.015 1.00 63.59 389 ILE A C 1
ATOM 3044 O O . ILE A 1 389 ? -0.294 -9.526 19.312 1.00 63.59 389 ILE A O 1
ATOM 3048 N N . CYS A 1 390 ? -0.047 -10.495 21.288 1.00 65.31 390 CYS A N 1
ATOM 3049 C CA . CYS A 1 390 ? 0.578 -9.309 21.886 1.00 65.31 390 CYS A CA 1
ATOM 3050 C C . CYS A 1 390 ? 2.008 -9.062 21.389 1.00 65.31 390 CYS A C 1
ATOM 3052 O O . CYS A 1 390 ? 2.433 -7.910 21.337 1.00 65.31 390 CYS A O 1
ATOM 3054 N N . ASP A 1 391 ? 2.732 -10.124 21.034 1.00 64.19 391 ASP A N 1
ATOM 3055 C CA . ASP A 1 391 ? 4.089 -10.037 20.498 1.00 64.19 391 ASP A CA 1
ATOM 3056 C C . ASP A 1 391 ? 4.085 -9.578 19.018 1.00 64.19 391 ASP A C 1
ATOM 3058 O O . ASP A 1 391 ? 5.063 -8.977 18.579 1.00 64.19 391 ASP A O 1
ATOM 3062 N N . HIS A 1 392 ? 2.995 -9.811 18.264 1.00 62.50 392 HIS A N 1
ATOM 3063 C CA . HIS A 1 392 ? 2.934 -9.575 16.806 1.00 62.50 392 HIS A CA 1
ATOM 3064 C C . HIS A 1 392 ? 1.853 -8.586 16.339 1.00 62.50 392 HIS A C 1
ATOM 3066 O O . HIS A 1 392 ? 2.000 -7.999 15.271 1.00 62.50 392 HIS A O 1
ATOM 3072 N N . ILE A 1 393 ? 0.780 -8.368 17.106 1.00 68.62 393 ILE A N 1
ATOM 3073 C CA . ILE A 1 393 ? -0.200 -7.305 16.851 1.00 68.62 393 ILE A CA 1
ATOM 3074 C C . ILE A 1 393 ? 0.231 -6.081 17.659 1.00 68.62 393 ILE A C 1
ATOM 3076 O O . ILE A 1 393 ? 0.136 -6.091 18.892 1.00 68.62 393 ILE A O 1
ATOM 3080 N N . PRO A 1 394 ? 0.631 -4.978 17.006 1.00 75.62 394 PRO A N 1
ATOM 3081 C CA . PRO A 1 394 ? 0.955 -3.729 17.682 1.00 75.62 394 PRO A CA 1
ATOM 3082 C C . PRO A 1 394 ? -0.344 -3.019 18.103 1.00 75.62 394 PRO A C 1
ATOM 3084 O O . PRO A 1 394 ? -0.658 -1.920 17.652 1.00 75.62 394 PRO A O 1
ATOM 3087 N N . ALA A 1 395 ? -1.138 -3.656 18.967 1.00 79.12 395 ALA A N 1
ATOM 3088 C CA . ALA A 1 395 ? -2.490 -3.233 19.321 1.00 79.12 395 ALA A CA 1
ATOM 3089 C C . ALA A 1 395 ? -2.529 -1.833 19.964 1.00 79.12 395 ALA A C 1
ATOM 3091 O O . ALA A 1 395 ? -3.477 -1.082 19.745 1.00 79.12 395 ALA A O 1
ATOM 3092 N N . ALA A 1 396 ? -1.463 -1.418 20.657 1.00 80.81 396 ALA A N 1
ATOM 3093 C CA . ALA A 1 396 ? -1.313 -0.035 21.114 1.00 80.81 396 ALA A CA 1
ATOM 3094 C C . ALA A 1 396 ? -1.207 0.963 19.938 1.00 80.81 396 ALA A C 1
ATOM 3096 O O . ALA A 1 396 ? -1.786 2.047 19.985 1.00 80.81 396 ALA A O 1
ATOM 3097 N N . THR A 1 397 ? -0.519 0.590 18.856 1.00 87.12 397 THR A N 1
ATOM 3098 C CA . THR A 1 397 ? -0.414 1.389 17.624 1.00 87.12 397 THR A CA 1
ATOM 3099 C C . THR A 1 397 ? -1.734 1.423 16.853 1.00 87.12 397 THR A C 1
ATOM 3101 O O . THR A 1 397 ? -2.075 2.467 16.300 1.00 87.12 397 THR A O 1
ATOM 3104 N N . ILE A 1 398 ? -2.501 0.325 16.861 1.00 90.94 398 ILE A N 1
ATOM 3105 C CA . ILE A 1 398 ? -3.863 0.276 16.301 1.00 90.94 398 ILE A CA 1
ATOM 3106 C C . ILE A 1 398 ? -4.785 1.241 17.056 1.00 90.94 398 ILE A C 1
ATOM 3108 O O . ILE A 1 398 ? -5.460 2.061 16.441 1.00 90.94 398 ILE A O 1
ATOM 3112 N N . LEU A 1 399 ? -4.770 1.208 18.392 1.00 91.62 399 LEU A N 1
ATOM 3113 C CA . LEU A 1 399 ? -5.554 2.135 19.215 1.00 91.62 399 LEU A CA 1
ATOM 3114 C C . LEU A 1 399 ? -5.152 3.596 18.987 1.00 91.62 399 LEU A C 1
ATOM 3116 O O . LEU A 1 399 ? -6.013 4.472 18.938 1.00 91.62 399 LEU A O 1
ATOM 3120 N N . ARG A 1 400 ? -3.858 3.863 18.774 1.00 91.94 400 ARG A N 1
ATOM 3121 C CA . ARG A 1 400 ? -3.381 5.196 18.390 1.00 91.94 400 ARG A CA 1
ATOM 3122 C C . ARG A 1 400 ? -3.896 5.628 17.015 1.00 91.94 400 ARG A C 1
ATOM 3124 O O . ARG A 1 400 ? -4.270 6.788 16.868 1.00 91.94 400 ARG A O 1
ATOM 3131 N N . LEU A 1 401 ? -3.960 4.716 16.042 1.00 94.75 401 LEU A N 1
ATOM 3132 C CA . LEU A 1 401 ? -4.547 5.006 14.732 1.00 94.75 401 LEU A CA 1
ATOM 3133 C C . LEU A 1 401 ? -6.030 5.359 14.864 1.00 94.75 401 LEU A C 1
ATOM 3135 O O . LEU A 1 401 ? -6.434 6.401 14.360 1.00 94.75 401 LEU A O 1
ATOM 3139 N N . ILE A 1 402 ? -6.804 4.558 15.606 1.00 96.38 402 ILE A N 1
ATOM 3140 C CA . ILE A 1 402 ? -8.217 4.848 15.898 1.00 96.38 402 ILE A CA 1
ATOM 3141 C C . ILE A 1 402 ? -8.350 6.251 16.506 1.00 96.38 402 ILE A C 1
ATOM 3143 O O . ILE A 1 402 ? -9.135 7.063 16.021 1.00 96.38 402 ILE A O 1
ATOM 3147 N N . ALA A 1 403 ? -7.549 6.569 17.528 1.00 95.44 403 ALA A N 1
ATOM 3148 C CA . ALA A 1 403 ? -7.568 7.881 18.169 1.00 95.44 403 ALA A CA 1
ATOM 3149 C C . ALA A 1 403 ? -7.278 9.018 17.177 1.00 95.44 403 ALA A C 1
ATOM 3151 O O . ALA A 1 403 ? -8.017 9.998 17.130 1.00 95.44 403 ALA A O 1
ATOM 3152 N N . ASN A 1 404 ? -6.251 8.869 16.337 1.00 96.00 404 ASN A N 1
ATOM 3153 C CA . ASN A 1 404 ? -5.883 9.868 15.335 1.00 96.00 404 ASN A CA 1
ATOM 3154 C C . ASN A 1 404 ? -6.968 10.041 14.261 1.00 96.00 404 ASN A C 1
ATOM 3156 O O . ASN A 1 404 ? -7.274 11.170 13.878 1.00 96.00 404 ASN A O 1
ATOM 3160 N N . CYS A 1 405 ? -7.607 8.954 13.819 1.00 96.31 405 CYS A N 1
ATOM 3161 C CA . CYS A 1 405 ? -8.763 9.003 12.924 1.00 96.31 405 CYS A CA 1
ATOM 3162 C C . CYS A 1 405 ? -9.978 9.680 13.578 1.00 96.31 405 CYS A C 1
ATOM 3164 O O . CYS A 1 405 ? -10.751 10.326 12.890 1.00 96.31 405 CYS A O 1
ATOM 3166 N N . LEU A 1 406 ? -10.151 9.620 14.895 1.00 95.56 406 LEU A N 1
ATOM 3167 C CA . LEU A 1 406 ? -11.270 10.293 15.572 1.00 95.56 406 LEU A CA 1
ATOM 3168 C C . LEU A 1 406 ? -10.953 11.748 15.949 1.00 95.56 406 LEU A C 1
ATOM 3170 O O . LEU A 1 406 ? -11.853 12.577 16.084 1.00 95.56 406 LEU A O 1
ATOM 3174 N N . ALA A 1 407 ? -9.673 12.077 16.121 1.00 93.00 407 ALA A N 1
ATOM 3175 C CA . ALA A 1 407 ? -9.233 13.373 16.611 1.00 93.00 407 ALA A CA 1
ATOM 3176 C C . ALA A 1 407 ? -9.669 14.518 15.683 1.00 93.00 407 ALA A C 1
ATOM 3178 O O . ALA A 1 407 ? -9.174 14.667 14.566 1.00 93.00 407 ALA A O 1
ATOM 3179 N N . ASN A 1 408 ? -10.549 15.380 16.200 1.00 86.19 408 ASN A N 1
ATOM 3180 C CA . ASN A 1 408 ? -11.080 16.554 15.504 1.00 86.19 408 ASN A CA 1
ATOM 3181 C C . ASN A 1 408 ? -11.767 16.240 14.159 1.00 86.19 408 ASN A C 1
ATOM 3183 O O . ASN A 1 408 ? -11.744 17.093 13.275 1.00 86.19 408 ASN A O 1
ATOM 3187 N N . SER A 1 409 ? -12.361 15.053 13.997 1.00 93.19 409 SER A N 1
ATOM 3188 C CA . SER A 1 409 ? -13.126 14.684 12.797 1.00 93.19 409 SER A CA 1
ATOM 3189 C C . SER A 1 409 ? -14.550 14.276 13.179 1.00 93.19 409 SER A C 1
ATOM 3191 O O . SER A 1 409 ? -14.771 13.127 13.569 1.00 93.19 409 SER A O 1
ATOM 3193 N N . PRO A 1 410 ? -15.526 15.201 13.089 1.00 92.50 410 PRO A N 1
ATOM 3194 C CA . PRO A 1 410 ? -16.928 14.888 13.344 1.00 92.50 410 PRO A CA 1
ATOM 3195 C C . PRO A 1 410 ? -17.437 13.762 12.442 1.00 92.50 410 PRO A C 1
ATOM 3197 O O . PRO A 1 410 ? -18.093 12.854 12.929 1.00 92.50 410 PRO A O 1
ATOM 3200 N N . ALA A 1 411 ? -17.047 13.749 11.162 1.00 93.69 411 ALA A N 1
ATOM 3201 C CA . ALA A 1 411 ? -17.447 12.700 10.227 1.00 93.69 411 ALA A CA 1
ATOM 3202 C C . ALA A 1 411 ? -16.970 11.306 10.669 1.00 93.69 411 ALA A C 1
ATOM 3204 O O . ALA A 1 411 ? -17.729 10.341 10.599 1.00 93.69 411 ALA A O 1
ATOM 3205 N N . ALA A 1 412 ? -15.734 11.193 11.167 1.00 93.88 412 ALA A N 1
ATOM 3206 C CA . ALA A 1 412 ? -15.199 9.931 11.671 1.00 93.88 412 ALA A CA 1
ATOM 3207 C C . ALA A 1 412 ? -15.813 9.516 13.016 1.00 93.88 412 ALA A C 1
ATOM 3209 O O . ALA A 1 412 ? -16.061 8.332 13.250 1.00 93.88 412 ALA A O 1
ATOM 3210 N N . GLN A 1 413 ? -16.085 10.482 13.896 1.00 94.69 413 GLN A N 1
ATOM 3211 C CA . GLN A 1 413 ? -16.799 10.234 15.149 1.00 94.69 413 GLN A CA 1
ATOM 3212 C C . GLN A 1 413 ? -18.226 9.740 14.875 1.00 94.69 413 GLN A C 1
ATOM 3214 O O . GLN A 1 413 ? -18.638 8.731 15.438 1.00 94.69 413 GLN A O 1
ATOM 3219 N N . ASP A 1 414 ? -18.950 10.389 13.965 1.00 92.88 414 ASP A N 1
ATOM 3220 C CA . ASP A 1 414 ? -20.311 10.011 13.585 1.00 92.88 414 ASP A CA 1
ATOM 3221 C C . ASP A 1 414 ? -20.334 8.667 12.849 1.00 92.88 414 ASP A C 1
ATOM 3223 O O . ASP A 1 414 ? -21.248 7.867 13.051 1.00 92.88 414 ASP A O 1
ATOM 3227 N N . TYR A 1 415 ? -19.309 8.368 12.046 1.00 93.25 415 TYR A N 1
ATOM 3228 C CA . TYR A 1 415 ? -19.131 7.043 11.456 1.00 93.25 415 TYR A CA 1
ATOM 3229 C C . TYR A 1 415 ? -19.018 5.958 12.535 1.00 93.25 415 TYR A C 1
ATOM 3231 O O . TYR A 1 415 ? -19.705 4.946 12.448 1.00 93.25 415 TYR A O 1
ATOM 3239 N N . LEU A 1 416 ? -18.232 6.179 13.596 1.00 92.94 416 LEU A N 1
ATOM 3240 C CA . LEU A 1 416 ? -18.132 5.230 14.712 1.00 92.94 416 LEU A CA 1
ATOM 3241 C C . LEU A 1 416 ? -19.480 5.008 15.430 1.00 92.94 416 LEU A C 1
ATOM 3243 O O . LEU A 1 416 ? -19.728 3.903 15.904 1.00 92.94 416 LEU A O 1
ATOM 3247 N N . ILE A 1 417 ? -20.347 6.024 15.508 1.00 89.56 417 ILE A N 1
ATOM 3248 C CA . ILE A 1 417 ? -21.694 5.892 16.098 1.00 89.56 417 ILE A CA 1
ATOM 3249 C C . ILE A 1 417 ? -22.605 5.049 15.205 1.00 89.56 417 ILE A C 1
ATOM 3251 O O . ILE A 1 417 ? -23.345 4.203 15.701 1.00 89.56 417 ILE A O 1
ATOM 3255 N N . ASN A 1 418 ? -22.582 5.326 13.901 1.00 89.00 418 ASN A N 1
ATOM 3256 C CA . ASN A 1 418 ? -23.627 4.886 12.981 1.00 89.00 418 ASN A CA 1
ATOM 3257 C C . ASN A 1 418 ? -23.270 3.635 12.177 1.00 89.00 418 ASN A C 1
ATOM 3259 O O . ASN A 1 418 ? -24.173 3.016 11.624 1.00 89.00 418 ASN A O 1
ATOM 3263 N N . CYS A 1 419 ? -21.985 3.288 12.072 1.00 85.50 419 CYS A N 1
ATOM 3264 C CA . CYS A 1 419 ? -21.539 2.186 11.227 1.00 85.50 419 CYS A CA 1
ATOM 3265 C C . CYS A 1 419 ? -21.928 0.829 11.813 1.00 85.50 419 CYS A C 1
ATOM 3267 O O . CYS A 1 419 ? -22.630 0.064 11.166 1.00 85.50 419 CYS A O 1
ATOM 3269 N N . ASP A 1 420 ? -21.488 0.530 13.034 1.00 83.56 420 ASP A N 1
ATOM 3270 C CA . ASP A 1 420 ? -21.720 -0.772 13.651 1.00 83.56 420 ASP A CA 1
ATOM 3271 C C . ASP A 1 420 ? -21.771 -0.622 15.174 1.00 83.56 420 ASP A C 1
ATOM 3273 O O . ASP A 1 420 ? -20.832 -0.150 15.823 1.00 83.56 420 ASP A O 1
ATOM 3277 N N . GLU A 1 421 ? -22.894 -1.043 15.751 1.00 82.00 421 GLU A N 1
ATOM 3278 C CA . GLU A 1 421 ? -23.177 -0.916 17.177 1.00 82.00 421 GLU A CA 1
ATOM 3279 C C . GLU A 1 421 ? -22.174 -1.690 18.065 1.00 82.00 421 GLU A C 1
ATOM 3281 O O . GLU A 1 421 ? -21.965 -1.326 19.226 1.00 82.00 421 GLU A O 1
ATOM 3286 N N . ARG A 1 422 ? -21.463 -2.684 17.510 1.00 81.00 422 ARG A N 1
ATOM 3287 C CA . ARG A 1 422 ? -20.448 -3.513 18.192 1.00 81.00 422 ARG A CA 1
ATOM 3288 C C . ARG A 1 422 ? -19.115 -2.788 18.411 1.00 81.00 422 ARG A C 1
ATOM 3290 O O . ARG A 1 422 ? -18.307 -3.206 19.252 1.00 81.00 422 ARG A O 1
ATOM 3297 N N . LEU A 1 423 ? -18.851 -1.697 17.687 1.00 85.62 423 LEU A N 1
ATOM 3298 C CA . LEU A 1 423 ? -17.556 -1.002 17.699 1.00 85.62 423 LEU A CA 1
ATOM 3299 C C . LEU A 1 423 ? -17.275 -0.285 19.023 1.00 85.62 423 LEU A C 1
ATOM 3301 O O . LEU A 1 423 ? -16.178 -0.396 19.578 1.00 85.62 423 LEU A O 1
ATOM 3305 N N . ILE A 1 424 ? -18.268 0.424 19.561 1.00 85.94 424 ILE A N 1
ATOM 3306 C CA . ILE A 1 424 ? -18.127 1.186 20.809 1.00 85.94 424 ILE A CA 1
ATOM 3307 C C . ILE A 1 424 ? -17.901 0.254 22.015 1.00 85.94 424 ILE A C 1
ATOM 3309 O O . ILE A 1 424 ? -16.936 0.480 22.753 1.00 85.94 424 ILE A O 1
ATOM 3313 N N . PRO A 1 425 ? -18.691 -0.822 22.222 1.00 80.31 425 PRO A N 1
ATOM 3314 C CA . PRO A 1 425 ? -18.403 -1.819 23.254 1.00 80.31 425 PRO A CA 1
ATOM 3315 C C . PRO A 1 425 ? -16.999 -2.418 23.127 1.00 80.31 425 PRO A C 1
ATOM 3317 O O . PRO A 1 425 ? -16.292 -2.549 24.130 1.00 80.31 425 PRO A O 1
ATOM 3320 N N . THR A 1 426 ? -16.560 -2.712 21.898 1.00 82.25 426 THR A N 1
ATOM 3321 C CA . THR A 1 426 ? -15.207 -3.220 21.635 1.00 82.25 426 THR A CA 1
ATOM 3322 C C . THR A 1 426 ? -14.148 -2.240 22.123 1.00 82.25 426 THR A C 1
ATOM 3324 O O . THR A 1 426 ? -13.270 -2.632 22.896 1.00 82.25 426 THR A O 1
ATOM 3327 N N . LEU A 1 427 ? -14.248 -0.964 21.742 1.00 85.88 427 LEU A N 1
ATOM 3328 C CA . LEU A 1 427 ? -13.321 0.081 22.174 1.00 85.88 427 LEU A CA 1
ATOM 3329 C C . LEU A 1 427 ? -13.279 0.203 23.707 1.00 85.88 427 LEU A C 1
ATOM 3331 O O . LEU A 1 427 ? -12.202 0.179 24.305 1.00 85.88 427 LEU A O 1
ATOM 3335 N N . LEU A 1 428 ? -14.447 0.254 24.354 1.00 83.25 428 LEU A N 1
ATOM 3336 C CA . LEU A 1 428 ? -14.559 0.377 25.812 1.00 83.25 428 LEU A CA 1
ATOM 3337 C C . LEU A 1 428 ? -13.997 -0.839 26.558 1.00 83.25 428 LEU A C 1
ATOM 3339 O O . LEU A 1 428 ? -13.452 -0.696 27.655 1.00 83.25 428 LEU A O 1
ATOM 3343 N N . SER A 1 429 ? -14.079 -2.034 25.973 1.00 77.75 429 SER A N 1
ATOM 3344 C CA . SER A 1 429 ? -13.531 -3.246 26.585 1.00 77.75 429 SER A CA 1
ATOM 3345 C C . SER A 1 429 ? -12.007 -3.186 26.767 1.00 77.75 429 SER A C 1
ATOM 3347 O O . SER A 1 429 ? -11.461 -3.764 27.712 1.00 77.75 429 SER A O 1
ATOM 3349 N N . HIS A 1 430 ? -11.312 -2.432 25.909 1.00 80.69 430 HIS A N 1
ATOM 3350 C CA . HIS A 1 430 ? -9.863 -2.241 25.980 1.00 80.69 430 HIS A CA 1
ATOM 3351 C C . HIS A 1 430 ? -9.445 -1.169 26.994 1.00 80.69 430 HIS A C 1
ATOM 3353 O O . HIS A 1 430 ? -8.280 -1.121 27.379 1.00 80.69 430 HIS A O 1
ATOM 3359 N N . CYS A 1 431 ? -10.384 -0.387 27.540 1.00 78.81 431 CYS A N 1
ATOM 3360 C CA . CYS A 1 431 ? -10.132 0.490 28.690 1.00 78.81 431 CYS A CA 1
ATOM 3361 C C . CYS A 1 431 ? -10.017 -0.283 30.022 1.00 78.81 431 CYS A C 1
ATOM 3363 O O . CYS A 1 431 ? -9.597 0.284 31.039 1.00 78.81 431 CYS A O 1
ATOM 3365 N N . ILE A 1 432 ? -10.387 -1.571 30.045 1.00 72.50 432 ILE A N 1
ATOM 3366 C CA . ILE A 1 432 ? -10.274 -2.428 31.230 1.00 72.50 432 ILE A CA 1
ATOM 3367 C C . ILE A 1 432 ? -8.797 -2.740 31.489 1.00 72.50 432 ILE A C 1
ATOM 3369 O O . ILE A 1 432 ? -8.115 -3.330 30.646 1.00 72.50 432 ILE A O 1
ATOM 3373 N N . VAL A 1 433 ? -8.325 -2.378 32.688 1.00 60.34 433 VAL A N 1
ATOM 3374 C CA . VAL A 1 433 ? -6.926 -2.520 33.122 1.00 60.34 433 VAL A CA 1
ATOM 3375 C C . VAL A 1 433 ? -6.428 -3.953 32.917 1.00 60.34 433 VAL A C 1
ATOM 3377 O O . VAL A 1 433 ? -6.884 -4.878 33.587 1.00 60.34 433 VAL A O 1
ATOM 3380 N N . ASP A 1 434 ? -5.442 -4.115 32.030 1.00 64.12 434 ASP A N 1
ATOM 3381 C CA . ASP A 1 434 ? -4.558 -5.278 32.001 1.00 64.12 434 ASP A CA 1
ATOM 3382 C C . ASP A 1 434 ? -3.185 -4.878 32.557 1.00 64.12 434 ASP A C 1
ATOM 3384 O O . ASP A 1 434 ? -2.451 -4.135 31.902 1.00 64.12 434 ASP A O 1
ATOM 3388 N N . PRO A 1 435 ? -2.795 -5.342 33.750 1.00 63.38 435 PRO A N 1
ATOM 3389 C CA . PRO A 1 435 ? -1.501 -4.989 34.320 1.00 63.38 435 PRO A CA 1
ATOM 3390 C C . PRO A 1 435 ? -0.314 -5.593 33.557 1.00 63.38 435 PRO A C 1
ATOM 3392 O O . PRO A 1 435 ? 0.818 -5.192 33.813 1.00 63.38 435 PRO A O 1
ATOM 3395 N N . ARG A 1 436 ? -0.535 -6.528 32.620 1.00 62.25 436 ARG A N 1
ATOM 3396 C CA . ARG A 1 436 ? 0.525 -7.026 31.729 1.00 62.25 436 ARG A CA 1
ATOM 3397 C C . ARG A 1 436 ? 0.727 -6.142 30.505 1.00 62.25 436 ARG A C 1
ATOM 3399 O O . ARG A 1 436 ? 1.820 -6.150 29.948 1.00 62.25 436 ARG A O 1
ATOM 3406 N N . VAL A 1 437 ? -0.295 -5.389 30.096 1.00 66.69 437 VAL A N 1
ATOM 3407 C CA . VAL A 1 437 ? -0.237 -4.545 28.895 1.00 66.69 437 VAL A CA 1
ATOM 3408 C C . VAL A 1 437 ? -0.866 -3.169 29.165 1.00 66.69 437 VAL A C 1
ATOM 3410 O O . VAL A 1 437 ? -1.895 -2.818 28.584 1.00 66.69 437 VAL A O 1
ATOM 3413 N N . PRO A 1 438 ? -0.258 -2.353 30.049 1.00 69.62 438 PRO A N 1
ATOM 3414 C CA . PRO A 1 438 ? -0.824 -1.062 30.455 1.00 69.62 438 PRO A CA 1
ATOM 3415 C C . PRO A 1 438 ? -1.028 -0.096 29.277 1.00 69.62 438 PRO A C 1
ATOM 3417 O O . PRO A 1 438 ? -2.000 0.658 29.264 1.00 69.62 438 PRO A O 1
ATOM 3420 N N . LEU A 1 439 ? -0.172 -0.185 28.253 1.00 77.12 439 LEU A N 1
ATOM 3421 C CA . LEU A 1 439 ? -0.247 0.643 27.046 1.00 77.12 439 LEU A CA 1
ATOM 3422 C C . LEU A 1 439 ? -1.545 0.441 26.248 1.00 77.12 439 LEU A C 1
ATOM 3424 O O . LEU A 1 439 ? -1.999 1.379 25.597 1.00 77.12 439 LEU A O 1
ATOM 3428 N N . LEU A 1 440 ? -2.174 -0.742 26.309 1.00 77.75 440 LEU A N 1
ATOM 3429 C CA . LEU A 1 440 ? -3.465 -0.965 25.642 1.00 77.75 440 LEU A CA 1
ATOM 3430 C C . LEU A 1 440 ? -4.569 -0.136 26.280 1.00 77.75 440 LEU A C 1
ATOM 3432 O O . LEU A 1 440 ? -5.357 0.489 25.578 1.00 77.75 440 LEU A O 1
ATOM 3436 N N . ARG A 1 441 ? -4.591 -0.073 27.613 1.00 80.12 441 ARG A N 1
ATOM 3437 C CA . ARG A 1 441 ? -5.563 0.759 28.316 1.00 80.12 441 ARG A CA 1
ATOM 3438 C C . ARG A 1 441 ? -5.362 2.231 27.991 1.00 80.12 441 ARG A C 1
ATOM 3440 O O . ARG A 1 441 ? -6.339 2.918 27.725 1.00 80.12 441 ARG A O 1
ATOM 3447 N N . GLU A 1 442 ? -4.124 2.715 28.043 1.00 81.81 442 GLU A N 1
ATOM 3448 C CA . GLU A 1 442 ? -3.822 4.122 27.755 1.00 81.81 442 GLU A CA 1
ATOM 3449 C C . GLU A 1 442 ? -4.226 4.499 26.327 1.00 81.81 442 GLU A C 1
ATOM 3451 O O . GLU A 1 442 ? -4.906 5.504 26.134 1.00 81.81 442 GLU A O 1
ATOM 3456 N N . GLY A 1 443 ? -3.910 3.648 25.344 1.00 86.62 443 GLY A N 1
ATOM 3457 C CA . GLY A 1 443 ? -4.339 3.845 23.959 1.00 86.62 443 GLY A CA 1
ATOM 3458 C C . GLY A 1 443 ? -5.862 3.846 23.798 1.00 86.62 443 GLY A C 1
ATOM 3459 O O . GLY A 1 443 ? -6.399 4.692 23.088 1.00 86.62 443 GLY A O 1
ATOM 3460 N N . ALA A 1 444 ? -6.571 2.942 24.480 1.00 87.69 444 ALA A N 1
ATOM 3461 C CA . ALA A 1 444 ? -8.029 2.861 24.404 1.00 87.69 444 ALA A CA 1
ATOM 3462 C C . ALA A 1 444 ? -8.715 4.061 25.065 1.00 87.69 444 ALA A C 1
ATOM 3464 O O . ALA A 1 444 ? -9.656 4.614 24.504 1.00 87.69 444 ALA A O 1
ATOM 3465 N N . VAL A 1 445 ? -8.224 4.502 26.229 1.00 87.31 445 VAL A N 1
ATOM 3466 C CA . VAL A 1 445 ? -8.713 5.725 26.886 1.00 87.31 445 VAL A CA 1
ATOM 3467 C C . VAL A 1 445 ? -8.501 6.935 25.981 1.00 87.31 445 VAL A C 1
ATOM 3469 O O . VAL A 1 445 ? -9.439 7.694 25.767 1.00 87.31 445 VAL A O 1
ATOM 3472 N N . PHE A 1 446 ? -7.315 7.071 25.387 1.00 89.88 446 PHE A N 1
ATOM 3473 C CA . PHE A 1 446 ? -7.028 8.164 24.462 1.00 89.88 446 PHE A CA 1
ATOM 3474 C C . PHE A 1 446 ? -7.953 8.148 23.232 1.00 89.88 446 PHE A C 1
ATOM 3476 O O . PHE A 1 446 ? -8.489 9.182 22.843 1.00 89.88 446 PHE A O 1
ATOM 3483 N N . ALA A 1 447 ? -8.227 6.974 22.658 1.00 93.25 447 ALA A N 1
ATOM 3484 C CA . ALA A 1 447 ? -9.182 6.841 21.560 1.00 93.25 447 ALA A CA 1
ATOM 3485 C C . ALA A 1 447 ? -10.615 7.242 21.961 1.00 93.25 447 ALA A C 1
ATOM 3487 O O . ALA A 1 447 ? -11.293 7.913 21.186 1.00 93.25 447 ALA A O 1
ATOM 3488 N N . VAL A 1 448 ? -11.063 6.900 23.175 1.00 92.56 448 VAL A N 1
ATOM 3489 C CA . VAL A 1 448 ? -12.363 7.341 23.720 1.00 92.56 448 VAL A CA 1
ATOM 3490 C C . VAL A 1 448 ? -12.406 8.859 23.923 1.00 92.56 448 VAL A C 1
ATOM 3492 O O . VAL A 1 448 ? -13.408 9.497 23.591 1.00 92.56 448 VAL A O 1
ATOM 3495 N N . GLU A 1 449 ? -11.331 9.466 24.424 1.00 91.56 449 GLU A N 1
ATOM 3496 C CA . GLU A 1 449 ? -11.223 10.926 24.535 1.00 91.56 449 GLU A CA 1
ATOM 3497 C C . GLU A 1 449 ? -11.337 11.592 23.157 1.00 91.56 449 GLU A C 1
ATOM 3499 O O . GLU A 1 449 ? -12.128 12.518 22.983 1.00 91.56 449 GLU A O 1
ATOM 3504 N N . CYS A 1 450 ? -10.633 11.079 22.144 1.00 93.38 450 CYS A N 1
ATOM 3505 C CA . CYS A 1 450 ? -10.749 11.571 20.770 1.00 93.38 450 CYS A CA 1
ATOM 3506 C C . CYS A 1 450 ? -12.149 11.358 20.173 1.00 93.38 450 CYS A C 1
ATOM 3508 O O . CYS A 1 450 ? -12.640 12.244 19.475 1.00 93.38 450 CYS A O 1
ATOM 3510 N N . ALA A 1 451 ? -12.809 10.233 20.467 1.00 92.25 451 ALA A N 1
ATOM 3511 C CA . ALA A 1 451 ? -14.181 9.961 20.031 1.00 92.25 451 ALA A CA 1
ATOM 3512 C C . ALA A 1 451 ? -15.172 10.996 20.589 1.00 92.25 451 ALA A C 1
ATOM 3514 O O . ALA A 1 451 ? -16.091 11.436 19.904 1.00 92.25 451 ALA A O 1
ATOM 3515 N N . THR A 1 452 ? -14.989 11.378 21.854 1.00 92.00 452 THR A N 1
ATOM 3516 C CA . THR A 1 452 ? -15.920 12.230 22.611 1.00 92.00 452 THR A CA 1
ATOM 3517 C C . THR A 1 452 ? -15.607 13.719 22.527 1.00 92.00 452 THR A C 1
ATOM 3519 O O . THR A 1 452 ? -16.449 14.546 22.897 1.00 92.00 452 THR A O 1
ATOM 3522 N N . ALA A 1 453 ? -14.414 14.088 22.060 1.00 88.38 453 ALA A N 1
ATOM 3523 C CA . ALA A 1 453 ? -13.971 15.470 21.962 1.00 88.38 453 ALA A CA 1
ATOM 3524 C C . ALA A 1 453 ? -14.918 16.290 21.072 1.00 88.38 453 ALA A C 1
ATOM 3526 O O . ALA A 1 453 ? -14.986 16.094 19.861 1.00 88.38 453 ALA A O 1
ATOM 3527 N N . GLY A 1 454 ? -15.659 17.217 21.689 1.00 85.75 454 GLY A N 1
ATOM 3528 C CA . GLY A 1 454 ? -16.606 18.095 20.993 1.00 85.75 454 GLY A CA 1
ATOM 3529 C C . GLY A 1 454 ? -17.896 17.424 20.497 1.00 85.75 454 GLY A C 1
ATOM 3530 O O . GLY A 1 454 ? -18.766 18.136 20.002 1.00 85.75 454 GLY A O 1
ATOM 3531 N N . ASN A 1 455 ? -18.062 16.107 20.671 1.00 89.38 455 ASN A N 1
ATOM 3532 C CA . ASN A 1 455 ? -19.209 15.348 20.166 1.00 89.38 455 ASN A CA 1
ATOM 3533 C C . ASN A 1 455 ? -20.139 14.908 21.309 1.00 89.38 455 ASN A C 1
ATOM 3535 O O . ASN A 1 455 ? -19.906 13.909 21.993 1.00 89.38 455 ASN A O 1
ATOM 3539 N N . LEU A 1 456 ? -21.203 15.687 21.534 1.00 89.00 456 LEU A N 1
ATOM 3540 C CA . LEU A 1 456 ? -22.181 15.436 22.601 1.00 89.00 456 LEU A CA 1
ATOM 3541 C C . LEU A 1 456 ? -22.975 14.142 22.389 1.00 89.00 456 LEU A C 1
ATOM 3543 O O . LEU A 1 456 ? -23.375 13.507 23.365 1.00 89.00 456 LEU A O 1
ATOM 3547 N N . GLU A 1 457 ? -23.215 13.759 21.136 1.00 89.94 457 GLU A N 1
ATOM 3548 C CA . GLU A 1 457 ? -23.919 12.522 20.820 1.00 89.94 457 GLU A CA 1
ATOM 3549 C C . GLU A 1 457 ? -23.057 11.316 21.184 1.00 89.94 457 GLU A C 1
ATOM 3551 O O . GLU A 1 457 ? -23.512 10.460 21.939 1.00 89.94 457 GLU A O 1
ATOM 3556 N N . MET A 1 458 ? -21.780 11.312 20.789 1.00 88.00 458 MET A N 1
ATOM 3557 C CA . MET A 1 458 ? -20.828 10.279 21.202 1.00 88.00 458 MET A CA 1
ATOM 3558 C C . MET A 1 458 ? -20.692 10.206 22.727 1.00 88.00 458 MET A C 1
ATOM 3560 O O . MET A 1 458 ? -20.723 9.119 23.301 1.00 88.00 458 MET A O 1
ATOM 3564 N N . GLN A 1 459 ? -20.584 11.352 23.413 1.00 86.50 459 GLN A N 1
ATOM 3565 C CA . GLN A 1 459 ? -20.545 11.393 24.882 1.00 86.50 459 GLN A CA 1
ATOM 3566 C C . GLN A 1 459 ? -21.777 10.732 25.500 1.00 86.50 459 GLN A C 1
ATOM 3568 O O . GLN A 1 459 ? -21.655 9.996 26.480 1.00 86.50 459 GLN A O 1
ATOM 3573 N N . LYS A 1 460 ? -22.959 10.969 24.921 1.00 84.88 460 LYS A N 1
ATOM 3574 C CA . LYS A 1 460 ? -24.199 10.336 25.360 1.00 84.88 460 LYS A CA 1
ATOM 3575 C C . LYS A 1 460 ? -24.200 8.838 25.066 1.00 84.88 460 LYS A C 1
ATOM 3577 O O . LYS A 1 460 ? -24.515 8.077 25.967 1.00 84.88 460 LYS A O 1
ATOM 3582 N N . VAL A 1 461 ? -23.819 8.401 23.865 1.00 84.88 461 VAL A N 1
ATOM 3583 C CA . VAL A 1 461 ? -23.786 6.974 23.489 1.00 84.88 461 VAL A CA 1
ATOM 3584 C C . VAL A 1 461 ? -22.806 6.194 24.367 1.00 84.88 461 VAL A C 1
ATOM 3586 O O . VAL A 1 461 ? -23.144 5.122 24.873 1.00 84.88 461 VAL A O 1
ATOM 3589 N N . ILE A 1 462 ? -21.616 6.744 24.615 1.00 83.00 462 ILE A N 1
ATOM 3590 C CA . ILE A 1 462 ? -20.642 6.152 25.537 1.00 83.00 462 ILE A CA 1
ATOM 3591 C C . ILE A 1 462 ? -21.183 6.174 26.969 1.00 83.00 462 ILE A C 1
ATOM 3593 O O . ILE A 1 462 ? -21.138 5.152 27.650 1.00 83.00 462 ILE A O 1
ATOM 3597 N N . GLY A 1 463 ? -21.762 7.292 27.412 1.00 76.25 463 GLY A N 1
ATOM 3598 C CA . GLY A 1 463 ? -22.410 7.407 28.718 1.00 76.25 463 GLY A CA 1
ATOM 3599 C C . GLY A 1 463 ? -23.520 6.373 28.926 1.00 76.25 463 GLY A C 1
ATOM 3600 O O . GLY A 1 463 ? -23.551 5.718 29.963 1.00 76.25 463 GLY A O 1
ATOM 3601 N N . ASP A 1 464 ? -24.374 6.156 27.927 1.00 75.81 464 ASP A N 1
ATOM 3602 C CA . ASP A 1 464 ? -25.452 5.165 27.932 1.00 75.81 464 ASP A CA 1
ATOM 3603 C C . ASP A 1 464 ? -24.892 3.735 27.896 1.00 75.81 464 ASP A C 1
ATOM 3605 O O . ASP A 1 464 ? -25.410 2.852 28.580 1.00 75.81 464 ASP A O 1
ATOM 3609 N N . SER A 1 465 ? -23.803 3.494 27.162 1.00 73.44 465 SER A N 1
ATOM 3610 C CA . SER A 1 465 ? -23.115 2.193 27.121 1.00 73.44 465 SER A CA 1
ATOM 3611 C C . SER A 1 465 ? -22.494 1.833 28.475 1.00 73.44 465 SER A C 1
ATOM 3613 O O . SER A 1 465 ? -22.540 0.678 28.899 1.00 73.44 465 SER A O 1
ATOM 3615 N N . LEU A 1 466 ? -21.987 2.829 29.207 1.00 68.38 466 LEU A N 1
ATOM 3616 C CA . LEU A 1 466 ? -21.509 2.673 30.583 1.00 68.38 466 LEU A CA 1
ATOM 3617 C C . LEU A 1 466 ? -22.673 2.600 31.595 1.00 68.38 466 LEU A C 1
ATOM 3619 O O . LEU A 1 466 ? -22.612 1.847 32.571 1.00 68.38 466 LEU A O 1
ATOM 3623 N N . GLY A 1 467 ? -23.747 3.358 31.353 1.00 53.91 467 GLY A N 1
ATOM 3624 C CA . GLY A 1 467 ? -24.928 3.516 32.207 1.00 53.91 467 GLY A CA 1
ATOM 3625 C C . GLY A 1 467 ? -25.923 2.355 32.145 1.00 53.91 467 GLY A C 1
ATOM 3626 O O . GLY A 1 467 ? -26.530 2.017 33.159 1.00 53.91 467 GLY A O 1
ATOM 3627 N N . LYS A 1 468 ? -26.022 1.629 31.023 1.00 50.56 468 LYS A N 1
ATOM 3628 C CA . LYS A 1 468 ? -26.759 0.348 30.938 1.00 50.56 468 LYS A CA 1
ATOM 3629 C C . LYS A 1 468 ? -26.217 -0.710 31.918 1.00 50.56 468 LYS A C 1
ATOM 3631 O O . LYS A 1 468 ? -26.920 -1.667 32.235 1.00 50.56 468 LYS A O 1
ATOM 3636 N N . GLY A 1 469 ? -25.028 -0.490 32.487 1.00 40.94 469 GLY A N 1
ATOM 3637 C CA . GLY A 1 469 ? -24.451 -1.252 33.596 1.00 40.94 469 GLY A CA 1
ATOM 3638 C C . GLY A 1 469 ? -24.904 -0.839 35.009 1.00 40.94 469 GLY A C 1
ATOM 3639 O O . GLY A 1 469 ? -24.390 -1.389 35.986 1.00 40.94 469 GLY A O 1
ATOM 3640 N N . GLU A 1 470 ? -25.847 0.100 35.173 1.00 39.59 470 GLU A N 1
ATOM 3641 C CA . GLU A 1 470 ? -26.199 0.723 36.465 1.00 39.59 470 GLU A CA 1
ATOM 3642 C C . GLU A 1 470 ? -26.674 -0.234 37.565 1.00 39.59 470 GLU A C 1
ATOM 3644 O O . GLU A 1 470 ? -26.643 0.126 38.744 1.00 39.59 470 GLU A O 1
ATOM 3649 N N . LYS A 1 471 ? -27.050 -1.471 37.226 1.00 42.31 471 LYS A N 1
ATOM 3650 C CA . LYS A 1 471 ? -27.377 -2.490 38.231 1.00 42.31 471 LYS A CA 1
ATOM 3651 C C . LYS A 1 471 ? -26.262 -3.505 38.507 1.00 42.31 471 LYS A C 1
ATOM 3653 O O . LYS A 1 471 ? -26.420 -4.252 39.471 1.00 42.31 471 LYS A O 1
ATOM 3658 N N . LYS A 1 472 ? -25.167 -3.564 37.730 1.00 40.22 472 LYS A N 1
ATOM 3659 C CA . LYS A 1 472 ? -24.190 -4.675 37.829 1.00 40.22 472 LYS A CA 1
ATOM 3660 C C . LYS A 1 472 ? -22.702 -4.374 37.560 1.00 40.22 472 LYS A C 1
ATOM 3662 O O . LYS A 1 472 ? -21.885 -5.216 37.915 1.00 40.22 472 LYS A O 1
ATOM 3667 N N . ASN A 1 473 ? -22.302 -3.201 37.060 1.00 41.94 473 ASN A N 1
ATOM 3668 C CA . ASN A 1 473 ? -20.912 -2.972 36.621 1.00 41.94 473 ASN A CA 1
ATOM 3669 C C . ASN A 1 473 ? -20.000 -2.283 37.660 1.00 41.94 473 ASN A C 1
ATOM 3671 O O . ASN A 1 473 ? -19.717 -1.086 37.589 1.00 41.94 473 ASN A O 1
ATOM 3675 N N . TRP A 1 474 ? -19.506 -3.048 38.640 1.00 39.91 474 TRP A N 1
ATOM 3676 C CA . TRP A 1 474 ? -18.496 -2.566 39.600 1.00 39.91 474 TRP A CA 1
ATOM 3677 C C . TRP A 1 474 ? -17.097 -2.411 38.966 1.00 39.91 474 TRP A C 1
ATOM 3679 O O . TRP A 1 474 ? -16.435 -1.402 39.207 1.00 39.91 474 TRP A O 1
ATOM 3689 N N . ALA A 1 475 ? -16.671 -3.351 38.110 1.00 40.38 475 ALA A N 1
ATOM 3690 C CA . ALA A 1 475 ? -15.330 -3.361 37.508 1.00 40.38 475 ALA A CA 1
ATOM 3691 C C . ALA A 1 475 ? -15.121 -2.212 36.502 1.00 40.38 475 ALA A C 1
ATOM 3693 O O . ALA A 1 475 ? -14.107 -1.517 36.550 1.00 40.38 475 ALA A O 1
ATOM 3694 N N . THR A 1 476 ? -16.111 -1.937 35.651 1.00 41.47 476 THR A N 1
ATOM 3695 C CA . THR A 1 476 ? -16.075 -0.827 34.684 1.00 41.47 476 THR A CA 1
ATOM 3696 C C . THR A 1 476 ? -16.027 0.536 35.389 1.00 41.47 476 THR A C 1
ATOM 3698 O O . THR A 1 476 ? -15.256 1.406 34.992 1.00 41.47 476 THR A O 1
ATOM 3701 N N . ARG A 1 477 ? -16.759 0.706 36.506 1.00 45.44 477 ARG A N 1
ATOM 3702 C CA . ARG A 1 477 ? -16.744 1.941 37.318 1.00 45.44 477 ARG A CA 1
ATOM 3703 C C . ARG A 1 477 ? -15.428 2.177 38.059 1.00 45.44 477 ARG A C 1
ATOM 3705 O O . ARG A 1 477 ? -14.955 3.306 38.092 1.00 45.44 477 ARG A O 1
ATOM 3712 N N . GLU A 1 478 ? -14.832 1.156 38.670 1.00 42.22 478 GLU A N 1
ATOM 3713 C CA . GLU A 1 478 ? -13.543 1.308 39.368 1.00 42.22 478 GLU A CA 1
ATOM 3714 C C . GLU A 1 478 ? -12.381 1.562 38.391 1.00 42.22 478 GLU A C 1
ATOM 3716 O O . GLU A 1 478 ? -11.482 2.341 38.704 1.00 42.22 478 GLU A O 1
ATOM 3721 N N . HIS A 1 479 ? -12.410 0.972 37.190 1.00 42.66 479 HIS A N 1
ATOM 3722 C CA . HIS A 1 479 ? -11.307 1.067 36.225 1.00 42.66 479 HIS A CA 1
ATOM 3723 C C . HIS A 1 479 ? -11.387 2.264 35.255 1.00 42.66 479 HIS A C 1
ATOM 3725 O O . HIS A 1 479 ? -10.337 2.730 34.792 1.00 42.66 479 HIS A O 1
ATOM 3731 N N . MET A 1 480 ? -12.589 2.800 34.991 1.00 40.19 480 MET A N 1
ATOM 3732 C CA . MET A 1 480 ? -12.807 4.011 34.178 1.00 40.19 480 MET A CA 1
ATOM 3733 C C . MET A 1 480 ? -13.005 5.299 34.994 1.00 40.19 480 MET A C 1
ATOM 3735 O O . MET A 1 480 ? -13.141 6.368 34.407 1.00 40.19 480 MET A O 1
ATOM 3739 N N . ARG A 1 481 ? -12.935 5.246 36.333 1.00 40.81 481 ARG A N 1
ATOM 3740 C CA . ARG A 1 481 ? -13.054 6.402 37.255 1.00 40.81 481 ARG A CA 1
ATOM 3741 C C . ARG A 1 481 ? -12.094 7.576 36.992 1.00 40.81 481 ARG A C 1
ATOM 3743 O O . ARG A 1 481 ? -12.208 8.608 37.640 1.00 40.81 481 ARG A O 1
ATOM 3750 N N . PHE A 1 482 ? -11.145 7.418 36.072 1.00 38.00 482 PHE A N 1
ATOM 3751 C CA . PHE A 1 482 ? -10.200 8.455 35.654 1.00 38.00 482 PHE A CA 1
ATOM 3752 C C . PHE A 1 482 ? -10.609 9.198 34.369 1.00 38.00 482 PHE A C 1
ATOM 3754 O O . PHE A 1 482 ? -9.990 10.209 34.065 1.00 38.00 482 PHE A O 1
ATOM 3761 N N . VAL A 1 483 ? -11.637 8.736 33.640 1.00 37.47 483 VAL A N 1
ATOM 3762 C CA . VAL A 1 483 ? -12.162 9.400 32.422 1.00 37.47 483 VAL A CA 1
ATOM 3763 C C . VAL A 1 483 ? -13.267 10.416 32.762 1.00 37.47 483 VAL A C 1
ATOM 3765 O O . VAL A 1 483 ? -13.639 11.250 31.942 1.00 37.47 483 VAL A O 1
ATOM 3768 N N . GLU A 1 484 ? -13.758 10.419 34.005 1.00 35.38 484 GLU A N 1
ATOM 3769 C CA . GLU A 1 484 ? -14.622 11.480 34.532 1.00 35.38 484 GLU A CA 1
ATOM 3770 C C . GLU A 1 484 ? -13.795 12.753 34.800 1.00 35.38 484 GLU A C 1
ATOM 3772 O O . GLU A 1 484 ? -13.529 13.131 35.942 1.00 35.38 484 GLU A O 1
ATOM 3777 N N . ALA A 1 485 ? -13.374 13.448 33.740 1.00 30.77 485 ALA A N 1
ATOM 3778 C CA . ALA A 1 485 ? -13.041 14.861 33.869 1.00 30.77 485 ALA A CA 1
ATOM 3779 C C . ALA A 1 485 ? -14.302 15.596 34.368 1.00 30.77 485 ALA A C 1
ATOM 3781 O O . ALA A 1 485 ? -15.408 15.319 33.891 1.00 30.77 485 ALA A O 1
ATOM 3782 N N . PRO A 1 486 ? -14.188 16.507 35.349 1.00 33.09 486 PRO A N 1
ATOM 3783 C CA . PRO A 1 486 ? -15.357 17.067 35.997 1.00 33.09 486 PRO A CA 1
ATOM 3784 C C . PRO A 1 486 ? -16.145 17.890 34.981 1.00 33.09 486 PRO A C 1
ATOM 3786 O O . PRO A 1 486 ? -15.678 18.934 34.518 1.00 33.09 486 PRO A O 1
ATOM 3789 N N . ILE A 1 487 ? -17.380 17.462 34.700 1.00 36.75 487 ILE A N 1
ATOM 3790 C CA . ILE A 1 487 ? -18.423 18.340 34.173 1.00 36.75 487 ILE A CA 1
ATOM 3791 C C . ILE A 1 487 ? -18.653 19.394 35.259 1.00 36.75 487 ILE A C 1
ATOM 3793 O O . ILE A 1 487 ? -19.528 19.272 36.116 1.00 36.75 487 ILE A O 1
ATOM 3797 N N . THR A 1 488 ? -17.820 20.431 35.272 1.00 33.84 488 THR A N 1
ATOM 3798 C CA . THR A 1 488 ? -18.060 21.624 36.069 1.00 33.84 488 THR A CA 1
ATOM 3799 C C . THR A 1 488 ? -19.222 22.347 35.412 1.00 33.84 488 THR A C 1
ATOM 3801 O O . THR A 1 488 ? -19.066 23.267 34.614 1.00 33.84 488 THR A O 1
ATOM 3804 N N . LYS A 1 489 ? -20.437 21.927 35.779 1.00 37.16 489 LYS A N 1
ATOM 3805 C CA . LYS A 1 489 ? -21.588 22.819 35.773 1.00 37.16 489 LYS A CA 1
ATOM 3806 C C . LYS A 1 489 ? -21.228 23.977 36.690 1.00 37.16 489 LYS A C 1
ATOM 3808 O O . LYS A 1 489 ? -21.353 23.890 37.909 1.00 37.16 489 LYS A O 1
ATOM 3813 N N . LYS A 1 490 ? -20.743 25.066 36.101 1.00 33.12 490 LYS A N 1
ATOM 3814 C CA . LYS A 1 490 ? -20.732 26.365 36.756 1.00 33.12 490 LYS A CA 1
ATOM 3815 C C . LYS A 1 490 ? -22.194 26.807 36.820 1.00 33.12 490 LYS A C 1
ATOM 3817 O O . LYS A 1 490 ? -22.666 27.532 35.950 1.00 33.12 490 LYS A O 1
ATOM 3822 N N . ASN A 1 491 ? -22.926 26.275 37.799 1.00 33.47 491 ASN A N 1
ATOM 3823 C CA . ASN A 1 491 ? -24.241 26.786 38.145 1.00 33.47 491 ASN A CA 1
ATOM 3824 C C . ASN A 1 491 ? -24.042 28.240 38.570 1.00 33.47 491 ASN A C 1
ATOM 3826 O O . ASN A 1 491 ? -23.372 28.555 39.552 1.00 33.47 491 ASN A O 1
ATOM 3830 N N . THR A 1 492 ? -24.557 29.116 37.725 1.00 41.31 492 THR A N 1
ATOM 3831 C CA . THR A 1 492 ? -24.912 30.484 38.051 1.00 41.31 492 THR A CA 1
ATOM 3832 C C . THR A 1 492 ? -26.137 30.370 38.939 1.00 41.31 492 THR A C 1
ATOM 3834 O O . THR A 1 492 ? -27.188 30.037 38.421 1.00 41.31 492 THR A O 1
ATOM 3837 N N . GLU A 1 493 ? -25.963 30.520 40.250 1.00 40.66 493 GLU A N 1
ATOM 3838 C CA . GLU A 1 493 ? -26.987 30.884 41.245 1.00 40.66 493 GLU A CA 1
ATOM 3839 C C . GLU A 1 493 ? -26.374 30.669 42.633 1.00 40.66 493 GLU A C 1
ATOM 3841 O O . GLU A 1 493 ? -26.234 29.538 43.081 1.00 40.66 493 GLU A O 1
ATOM 3846 N N . ASP A 1 494 ? -25.867 31.760 43.216 1.00 35.53 494 ASP A N 1
ATOM 3847 C CA . ASP A 1 494 ? -25.874 32.067 44.658 1.00 35.53 494 ASP A CA 1
ATOM 3848 C C . ASP A 1 494 ? -25.027 33.332 44.894 1.00 35.53 494 ASP A C 1
ATOM 3850 O O . ASP A 1 494 ? -23.910 33.304 45.410 1.00 35.53 494 ASP A O 1
ATOM 3854 N N . GLN A 1 495 ? -25.566 34.472 44.455 1.00 33.47 495 GLN A N 1
ATOM 3855 C CA . GLN A 1 495 ? -25.269 35.789 45.025 1.00 33.47 495 GLN A CA 1
ATOM 3856 C C . GLN A 1 495 ? -26.568 36.595 45.044 1.00 33.47 495 GLN A C 1
ATOM 3858 O O . GLN A 1 495 ? -26.764 37.495 44.240 1.00 33.47 495 GLN A O 1
ATOM 3863 N N . ASP A 1 496 ? -27.453 36.212 45.960 1.00 38.16 496 ASP A N 1
ATOM 3864 C CA . ASP A 1 496 ? -28.438 37.099 46.576 1.00 38.16 496 ASP A CA 1
ATOM 3865 C C . ASP A 1 496 ? -28.677 36.602 48.010 1.00 38.16 496 ASP A C 1
ATOM 3867 O O . ASP A 1 496 ? -29.600 35.836 48.272 1.00 38.16 496 ASP A O 1
ATOM 3871 N N . THR A 1 497 ? -27.790 37.019 48.921 1.00 37.44 497 THR A N 1
ATOM 3872 C CA . THR A 1 497 ? -28.083 37.371 50.326 1.00 37.44 497 THR A CA 1
ATOM 3873 C C . THR A 1 497 ? -26.948 38.198 50.899 1.00 37.44 497 THR A C 1
ATOM 3875 O O . THR A 1 497 ? -25.790 37.726 50.803 1.00 37.44 497 THR A O 1
#

Organism: Perkinsus olseni (NCBI:txid32597)

Sequence (497 aa):
MTENKIQPLFERSKADPALLDSLLKDRDTLTEVVTACVAGEEAACKLVCNLCSRPEAENVRRLCIEEDVIGECVKAPTKARVSLLRALITGNEKCGEMLYEELGGSPEKLYWLLSSTGTRGDRAWLFLLNFGHLWKCYPDGLPVLLYLTLANDIGNSGAAPGEEVDVSHFAVMLLTETLQDRLSDIVKSWIRLTPEDLQDFIMRAYADTDTFQGSAEGPVNVRSMPSQATVISFLLHILEQVVNRENYEKVADCVATLLVMAYAYFEAVCHLPQQGLNAMVQDHREELGPLADAYYEVFDDPQGPAEVYAQVMTDLLALANHLALSEHRDRDRISPLETAGIFFSLGILRGVHFVRFPQLLGEDDMTLPDTVRPDDVYKSSRSEAFKFICDHIPAATILRLIANCLANSPAAQDYLINCDERLIPTLLSHCIVDPRVPLLREGAVFAVECATAGNLEMQKVIGDSLGKGEKKNWATREHMRFVEAPITKKNTEDQDT

Radius of gyration: 29.52 Å; chains: 1; bounding box: 62×58×96 Å

pLDDT: mean 72.76, std 16.46, range [30.77, 96.38]

Secondary structure (DSSP, 8-state):
--HHHHHHHHHHHHH-THHHHHHTT-HHHHHHHHHHHHTT-HHHHHHHHHHHTSTTTHHHHHHHHHTTHHHHHHHS--HHHHHHHHHHHTT-HHHHHHHHHHTTT-HHHHHHHHHTT-SSTHHHHHHHTTHHHHHHH-TTHHHHHHHHHHHHHHHH----TT---THHHHHHHHHHHTSGGGHHHHHHHHHH--HHHHHHHHHHHHHGGGGS-S---S---GGGSPPHHHHHHHHHHHHHHH--TTTHHHHHHHHHHHHHHHHHHHHHHTT--TTTHHHHHHHTHHHHTHHHHHHHHHHT---S-HHHHHHHHHHHHHHHHHHHT-TT--SSS--HHHHIIIIIHHHHHHHHHHHH-GGGTTS-TTS--TT--HHHHHHHTTSHHHHHHHHH--HHHHHHHHHHHHTT-HHHHHHHHHS-TTHHHHHHHTTS--TT-HHHHHHHHHHHHHHHTT-HHHHHHHHHHHHTTTTT-HHHHHHHTTS--------------

Foldseek 3Di:
DLLPPQQVVLVVCVVPVVSLVVCLVDLVSLLSLLVVLLVPRLSSLQSLLSNLPDPSNPSSLVSCVVSVLLLSCLQDPELSSLSSLLSSLQVDLVSLVSNCVSQVLQLLLVLCSQPQHDPALPRLLSSLLRCQNNCVSNVLSSLLSVLVSLQVRVLVCPDDPPPPDCSLVSLLSSCPPHCLLVLLVSVVSLLPDDLVNSVVSQVVSVVVCVVRDDDDDDDPPSVSTDDSLVSLLSSLVSLLVNDDLVRLQSSLLSLLLVLLLLLLLCCQVLVQPCQFQVVLLVVCVVVLDPSSVSSVVCVVDPDDDLVSSLSSNVSSLVSLLSSLQDPSDDQAADGSSLVSLQRSLLSSLRSLVCLLPVVCVPPDLLAQPLDDDLVSSVVSCPDPSNVCCVVRPPNLSSLSSLLSSLASRPNSLVCQVPVDSNRLSSLLNQCQDDVVCNSSNVSSLSSLCSSPPVPPVSVVSNVVSLCVCVPGHPRSCVSCVVSCPDPPPPDPDDPDD

InterPro domains:
  IPR019156 Ataxin-10 domain [PF09759] (397-464)
  IPR051374 Ataxin-10 and Copper transport protein 86 families [PTHR13255] (109-463)